Protein AF-0000000085151900 (afdb_homodimer)

pLDDT: mean 92.74, std 11.12, range [25.77, 98.88]

Secondary structure (DSSP, 8-state):
--TTS---EEEEEEEEEEEEE---S--SSEE--EEEEEEEEEEEEEEE--SS-EEEE-S-BS-HHHHHHHHHHHHHHHHT-TT-----EEEEES-B-TTSSS-HHHHHHHHHHHHHHHHTT----HHHHHHHHT--SS-SHHHHHHHT-SEEEE--EE--SPPP--GGG---SSPPPEEEEEPPP---EEEEEE-S-----HHHHHHHHHHHPSPPHHHHHHHHHIIIIIIIHHHHTT-HHHHHHHHHHHTTSHHHHHHHHHH-HHHHHHHHHHHHTT-SEEEE-TTSS-EEEE-S-HHHHHHHHHTTS-EEEE--EE-SS-SEEEE-/--TTS---EEEEEEEEEEEEE---S--SSEE--EEEEEEEEEEEEEEE--SS-EEEE-S-BS-HHHHHHHHHHHHHHHHT-TT-----EEEEES-B-TTSSS-HHHHHHHHHHHHHHHHTT----HHHHHHHHT--SS-SHHHHHHHT-SEEEE--EE--SPPP--GGG---SSPPPEEEEEPPP---EEEEEE-S-----HHHHHHHHHHH-S--HHHHHHHHHIIIIIIIHHHHTT-HHHHHHHHHHHTTSHHHHHHHHHH-HHHHHHHHHHHHTT-SEEEE-TTSS-EEEE-S-HHHHHHHHHTTS-EEEE--EE-SS-SEEEE-

Radius of gyration: 27.94 Å; Cα contacts (8 Å, |Δi|>4): 1563; chains: 2; bounding box: 66×82×68 Å

Foldseek 3Di:
DCVLQFKKKKKQFKWKFWLDWFALADDDWAGTKTKIFIKHQRKMKMWGWDQAAAEAEPDAEPCVVLVVVLSVLVVVLQVVPVLQGTRTYIYMYGHADPPAQGLRSLRVSLNVQVRSCVSSVHDDDLFRSCLSSLFQQHYQRGSCCQAFGAIWIFRGGTDPVDFDFDRVVGRHPDHTGTDDGDHFPFFAKWKKAAPDPQPQDDVNRRVLSVVCGPDDPVLSVVLVCLVVVQQVVCRVVVPPLSNQVSSQVSCVGDRNVSLQVSSHDVQVVLQVLLVVQAFSHWGAGDSHPMIMTTDPCVPSSVVSSVVVHHMDIRGMTGDRGRMDMDMD/DCVLQFKKKKKQFKWKFWLDWFALADDDWAGTKTKIFIKHQRKMKMWGWDQAAAEAEPDAEPCVVLVVVLSVLVVVLQVVPVLQGTRTYIYMYGHADPPAQGLRSLRVSLNVQVRSCVSSVHDDDLFRSCLSSLFQQHYQRGSCCQAFGAIWIFRGGTDPVDADADRVVGRHPDHTGTDDGDHFPFFAKWKKFAPDPQVQDDVNRRVLSVVCPPDDPVLSVVLVCLVVVQQVVCRVVVPPLSNQVSSQVSCVGDRNVSLQVSSHDVQVVLQVLLVVQAFSHWGAGDSHPMIMTTDPCVPSSVVSSVVVHHMDIRGMTGDRGRMDMDMD

InterPro domains:
  IPR004422 Beta-ribofuranosylphenol 5'-phosphate synthase [PIRSF004884] (8-299)
  IPR004422 Beta-ribofuranosylphenol 5'-phosphate synthase [TIGR00144] (10-307)
  IPR020568 Ribosomal protein uS5 domain 2-type superfamily [SSF54211] (10-160)

Nearest PDB structures (foldseek):
  8ap0-assembly1_AAA-2  TM=8.763E-01  e=4.084E-26  Streptomyces kaniharaensis
  8aoz-assembly1_AAA-2  TM=8.602E-01  e=1.398E-25  Streptomyces kaniharaensis
  6yqq-assembly1_A-2  TM=8.470E-01  e=2.370E-24  Streptomyces kaniharaensis
  5wat-assembly1_A-4  TM=7.108E-01  e=6.477E-13  Corynebacterium glutamicum
  5was-assembly1_A-2  TM=6.316E-01  e=1.159E-06  Corynebacterium glutamicum

Sequence (656 aa):
MQNGLNTKVKIKIPFRLHFNLIAMHECNFRKNGGVGLSVDTECQAEFIPNNELEIVIHDFCNKQGKIEKIKNKLLDFMKSTPKIKIYPTINISGNIFFNSGLGAGTSILLTCIEGILLINNIPYTETDIQSISGRGGTSGVGINSYFRGGFIFDSGTVNDNKKHKPSGDNTPKSLPLLINSNKFPSWNLGLIIPKLNHNNYGKFEENFFDVNCPIAKNDAYEACYISVFGILSSVISENYKSFCMSINNTQNTKWKKLEIEFAGEPVIKLIENLKKSGADAVGMSSLGPGVYFFSKEPELVFDKIKSLGDYLYINIHPCNSGREIYCVMQNGLNTKVKIKIPFRLHFNLIAMHECNFRKNGGVGLSVDTECQAEFIPNNELEIVIHDFCNKQGKIEKIKNKLLDFMKSTPKIKIYPTINISGNIFFNSGLGAGTSILLTCIEGILLINNIPYTETDIQSISGRGGTSGVGINSYFRGGFIFDSGTVNDNKKHKPSGDNTPKSLPLLINSNKFPSWNLGLIIPKLNHNNYGKFEENFFDVNCPIAKNDAYEACYISVFGILSSVISENYKSFCMSINNTQNTKWKKLEIEFAGEPVIKLIENLKKSGADAVGMSSLGPGVYFFSKEPELVFDKIKSLGDYLYINIHPCNSGREIYCV

Solvent-accessible surface area (backbone atoms only — not comparable to full-atom values): 33256 Å² total; per-residue (Å²): 138,77,78,78,67,73,46,34,38,35,34,40,47,28,31,26,41,30,65,43,76,22,34,53,23,85,57,87,49,27,27,38,8,19,36,25,35,9,23,34,61,75,26,33,38,36,37,38,72,35,86,52,73,41,80,46,70,76,45,55,60,78,50,66,67,60,54,51,54,47,50,52,53,48,48,53,51,46,71,72,33,81,80,55,74,57,24,33,35,34,41,32,41,39,71,44,55,61,81,32,23,29,50,42,67,61,32,51,47,48,49,51,54,51,49,50,33,54,65,46,71,48,89,79,51,72,66,53,52,38,61,74,65,41,48,28,30,21,36,23,37,63,56,43,13,32,67,50,12,9,28,33,33,23,45,6,32,72,53,78,89,64,80,76,56,50,35,94,76,22,74,44,93,56,72,19,42,77,71,45,72,40,73,54,69,93,63,49,42,38,33,38,29,64,68,66,91,72,82,63,58,74,78,46,46,48,47,49,35,60,72,55,48,61,40,59,58,65,47,23,18,46,42,39,32,41,46,46,48,18,35,49,45,16,47,78,67,66,34,64,70,52,27,25,52,27,45,41,54,48,49,68,28,57,68,45,37,52,33,48,59,68,50,28,66,70,45,52,50,50,53,55,50,42,54,74,46,64,38,64,19,52,42,51,15,57,63,20,54,19,31,36,34,32,24,99,52,46,66,63,33,48,59,54,49,56,75,74,49,72,63,45,78,44,76,42,41,77,22,54,59,23,43,44,79,44,79,82,137,78,78,78,67,76,47,34,39,34,34,40,46,27,30,27,42,31,67,44,75,22,35,52,23,87,57,86,48,27,27,37,8,19,35,24,34,10,23,34,60,74,25,33,36,35,37,39,72,35,85,52,74,41,80,44,70,75,46,54,60,78,50,65,66,59,53,52,53,48,49,51,54,48,50,53,52,46,70,72,32,82,79,54,74,58,23,34,36,34,42,31,40,41,73,44,56,60,81,33,24,29,50,42,67,62,34,52,46,48,49,51,53,51,49,50,34,54,64,46,71,48,88,80,52,73,66,54,51,39,61,74,66,41,48,29,31,20,37,23,36,63,54,44,12,32,68,49,11,9,28,32,32,25,45,6,34,72,52,77,89,64,78,76,56,51,35,95,76,24,73,45,93,57,73,20,43,76,70,46,72,41,72,55,69,92,64,50,43,39,34,37,28,64,68,67,89,70,83,62,59,74,79,48,47,48,49,49,37,59,72,56,50,61,41,59,57,68,46,24,17,46,42,39,33,42,46,47,48,17,35,50,45,16,47,78,65,65,33,63,69,53,27,25,52,26,44,40,52,47,50,68,28,58,67,44,36,51,31,49,59,68,50,29,66,67,45,52,50,48,52,54,51,42,53,73,44,63,38,65,19,52,39,53,15,57,66,19,53,18,31,36,33,30,23,98,51,47,69,61,33,48,60,53,48,57,76,72,49,72,63,44,80,44,76,43,40,77,22,52,61,21,43,44,80,43,81,84

Structure (mmCIF, N/CA/C/O backbone):
data_AF-0000000085151900-model_v1
#
loop_
_entity.id
_entity.type
_entity.pdbx_description
1 polymer "Beta-ribofuranosylaminobenzene 5'-phosphate synthase family protein"
#
loop_
_atom_site.group_PDB
_atom_site.id
_atom_site.type_symbol
_atom_site.label_atom_id
_atom_site.label_alt_id
_atom_site.label_comp_id
_atom_site.label_asym_id
_atom_site.label_entity_id
_atom_site.label_seq_id
_atom_site.pdbx_PDB_ins_code
_atom_site.Cartn_x
_atom_site.Cartn_y
_atom_site.Cartn_z
_atom_site.occupancy
_atom_site.B_iso_or_equiv
_atom_site.auth_seq_id
_atom_site.auth_comp_id
_atom_site.auth_asym_id
_atom_site.auth_atom_id
_atom_site.pdbx_PDB_model_num
ATOM 1 N N . MET A 1 1 ? -43.094 26.062 9.875 1 25.77 1 MET A N 1
ATOM 2 C CA . MET A 1 1 ? -42.25 24.891 10.141 1 25.77 1 MET A CA 1
ATOM 3 C C . MET A 1 1 ? -40.781 25.266 10.18 1 25.77 1 MET A C 1
ATOM 5 O O . MET A 1 1 ? -40.094 25.203 9.156 1 25.77 1 MET A O 1
ATOM 9 N N . GLN A 1 2 ? -40.375 26.359 10.758 1 33.03 2 GLN A N 1
ATOM 10 C CA . GLN A 1 2 ? -39.312 27.281 11.133 1 33.03 2 GLN A CA 1
ATOM 11 C C . GLN A 1 2 ? -38.188 26.562 11.836 1 33.03 2 GLN A C 1
ATOM 13 O O . GLN A 1 2 ? -37.25 27.188 12.359 1 33.03 2 GLN A O 1
ATOM 18 N N . ASN A 1 3 ? -38.344 25.297 12.172 1 39.06 3 ASN A N 1
ATOM 19 C CA . ASN A 1 3 ? -37.656 24.422 13.117 1 39.06 3 ASN A CA 1
ATOM 20 C C . ASN A 1 3 ? -36.281 24.047 12.625 1 39.06 3 ASN A C 1
ATOM 22 O O . ASN A 1 3 ? -35.594 23.203 13.234 1 39.06 3 ASN A O 1
ATOM 26 N N . GLY A 1 4 ? -35.969 24.062 11.406 1 41.66 4 GLY A N 1
ATOM 27 C CA . GLY A 1 4 ? -34.812 23.703 10.625 1 41.66 4 GLY A CA 1
ATOM 28 C C . GLY A 1 4 ? -33.625 24.625 10.852 1 41.66 4 GLY A C 1
ATOM 29 O O . GLY A 1 4 ? -32.562 24.438 10.266 1 41.66 4 GLY A O 1
ATOM 30 N N . LEU A 1 5 ? -33.812 25.922 11.195 1 48.38 5 LEU A N 1
ATOM 31 C CA . LEU A 1 5 ? -33.094 27.172 11.336 1 48.38 5 LEU A CA 1
ATOM 32 C C . LEU A 1 5 ? -32.094 27.094 12.492 1 48.38 5 LEU A C 1
ATOM 34 O O . LEU A 1 5 ? -31.172 27.906 12.57 1 48.38 5 LEU A O 1
ATOM 38 N N . ASN A 1 6 ? -32.469 26.312 13.594 1 58.59 6 ASN A N 1
ATOM 39 C CA . ASN A 1 6 ? -31.781 26.453 14.875 1 58.59 6 ASN A CA 1
ATOM 40 C C . ASN A 1 6 ? -30.75 25.359 15.086 1 58.59 6 ASN A C 1
ATOM 42 O O . ASN A 1 6 ? -30.453 24.984 16.219 1 58.59 6 ASN A O 1
ATOM 46 N N . THR A 1 7 ? -30.422 24.656 14.07 1 76.94 7 THR A N 1
ATOM 47 C CA . THR A 1 7 ? -29.547 23.516 14.328 1 76.94 7 THR A CA 1
ATOM 48 C C . THR A 1 7 ? -28.094 23.953 14.375 1 76.94 7 THR A C 1
ATOM 50 O O . THR A 1 7 ? -27.625 24.703 13.508 1 76.94 7 THR A O 1
ATOM 53 N N . LYS A 1 8 ? -27.438 23.734 15.625 1 89.44 8 LYS A N 1
ATOM 54 C CA . LYS A 1 8 ? -26.016 23.953 15.82 1 89.44 8 LYS A CA 1
ATOM 55 C C . LYS A 1 8 ? -25.203 22.734 15.359 1 89.44 8 LYS A C 1
ATOM 57 O O . LYS A 1 8 ? -25.672 21.594 15.469 1 89.44 8 LYS A O 1
ATOM 62 N N . VAL A 1 9 ? -24.141 23.094 14.672 1 96.88 9 VAL A N 1
ATOM 63 C CA . VAL A 1 9 ? -23.234 22.047 14.234 1 96.88 9 VAL A CA 1
ATOM 64 C C . VAL A 1 9 ? -21.906 22.156 14.984 1 96.88 9 VAL A C 1
ATOM 66 O O . VAL A 1 9 ? -21.406 23.266 15.195 1 96.88 9 VAL A O 1
ATOM 69 N N . LYS A 1 10 ? -21.453 21.078 15.492 1 98.12 10 LYS A N 1
ATOM 70 C CA . LYS A 1 10 ? -20.125 21.016 16.094 1 98.12 10 LYS A CA 1
ATOM 71 C C . LYS A 1 10 ? -19.25 20 15.375 1 98.12 10 LYS A C 1
ATOM 73 O O . LYS A 1 10 ? -19.703 18.906 15.016 1 98.12 10 LYS A O 1
ATOM 78 N N . ILE A 1 11 ? -18.047 20.391 15.102 1 98.69 11 ILE A N 1
ATOM 79 C CA . ILE A 1 11 ? -17.094 19.5 14.438 1 98.69 11 ILE A CA 1
ATOM 80 C C . ILE A 1 11 ? -15.805 19.422 15.25 1 98.69 11 ILE A C 1
ATOM 82 O O . ILE A 1 11 ? -15.188 20.453 15.531 1 98.69 11 ILE A O 1
ATOM 86 N N . LYS A 1 12 ? -15.43 18.219 15.711 1 98.62 12 LYS A N 1
ATOM 87 C CA . LYS A 1 12 ? -14.078 18.016 16.234 1 98.62 12 LYS A CA 1
ATOM 88 C C . LYS A 1 12 ? -13.039 18.031 15.125 1 98.62 12 LYS A C 1
ATOM 90 O O . LYS A 1 12 ? -13.172 17.312 14.141 1 98.62 12 LYS A O 1
ATOM 95 N N . ILE A 1 13 ? -12.047 18.859 15.305 1 98.56 13 ILE A N 1
ATOM 96 C CA . ILE A 1 13 ? -11.094 19.125 14.227 1 98.56 13 ILE A CA 1
ATOM 97 C C . ILE A 1 13 ? -9.852 18.266 14.406 1 98.56 13 ILE A C 1
ATOM 99 O O . ILE A 1 13 ? -9.094 18.438 15.367 1 98.56 13 ILE A O 1
ATOM 103 N N . PRO A 1 14 ? -9.586 17.312 13.484 1 98.69 14 PRO A N 1
ATOM 104 C CA . PRO A 1 14 ? -8.297 16.625 13.508 1 98.69 14 PRO A CA 1
ATOM 105 C C . PRO A 1 14 ? -7.191 17.406 12.805 1 98.69 14 PRO A C 1
ATOM 107 O O . PRO A 1 14 ? -7.477 18.266 11.953 1 98.69 14 PRO A O 1
ATOM 110 N N . PHE A 1 15 ? -6.008 17.234 13.227 1 98.56 15 PHE A N 1
ATOM 111 C CA . PHE A 1 15 ? -4.812 17.688 12.523 1 98.56 15 PHE A CA 1
ATOM 112 C C . PHE A 1 15 ? -3.998 16.516 12.016 1 98.56 15 PHE A C 1
ATOM 114 O O . PHE A 1 15 ? -4.512 15.398 11.898 1 98.56 15 PHE A O 1
ATOM 121 N N . ARG A 1 16 ? -2.773 16.812 11.555 1 98.5 16 ARG A N 1
ATOM 122 C CA . ARG A 1 16 ? -2.025 15.68 11.031 1 98.5 16 ARG A CA 1
ATOM 123 C C . ARG A 1 16 ? -0.527 15.859 11.25 1 98.5 16 ARG A C 1
ATOM 125 O O . ARG A 1 16 ? -0.044 16.984 11.375 1 98.5 16 ARG A O 1
ATOM 132 N N . LEU A 1 17 ? 0.176 14.758 11.398 1 98.75 17 LEU A N 1
ATOM 133 C CA . LEU A 1 17 ? 1.612 14.672 11.156 1 98.75 17 LEU A CA 1
ATOM 134 C C . LEU A 1 17 ? 1.896 14.211 9.734 1 98.75 17 LEU A C 1
ATOM 136 O O . LEU A 1 17 ? 1.219 13.312 9.227 1 98.75 17 LEU A O 1
ATOM 140 N N . HIS A 1 18 ? 2.717 14.867 9.094 1 98.25 18 HIS A N 1
ATOM 141 C CA . HIS A 1 18 ? 3.213 14.469 7.781 1 98.25 18 HIS A CA 1
ATOM 142 C C . HIS A 1 18 ? 4.641 13.945 7.871 1 98.25 18 HIS A C 1
ATOM 144 O O . HIS A 1 18 ? 5.582 14.719 8.047 1 98.25 18 HIS A O 1
ATOM 150 N N . PHE A 1 19 ? 4.84 12.664 7.695 1 98.75 19 PHE A N 1
ATOM 151 C CA . PHE A 1 19 ? 6.121 12.016 7.957 1 98.75 19 PHE A CA 1
ATOM 152 C C . PHE A 1 19 ? 7.105 12.289 6.828 1 98.75 19 PHE A C 1
ATOM 154 O O . PHE A 1 19 ? 8.297 12.492 7.07 1 98.75 19 PHE A O 1
ATOM 161 N N . ASN A 1 20 ? 6.625 12.195 5.605 1 98.06 20 ASN A N 1
ATOM 162 C CA . ASN A 1 20 ? 7.543 12.344 4.484 1 98.06 20 ASN A CA 1
ATOM 163 C C . ASN A 1 20 ? 6.797 12.555 3.17 1 98.06 20 ASN A C 1
ATOM 165 O O . ASN A 1 20 ? 5.656 12.109 3.021 1 98.06 20 ASN A O 1
ATOM 169 N N . LEU A 1 21 ? 7.363 13.328 2.26 1 97.31 21 LEU A N 1
ATOM 170 C CA . LEU A 1 21 ? 6.977 13.328 0.853 1 97.31 21 LEU A CA 1
ATOM 171 C C . LEU A 1 21 ? 7.785 12.305 0.065 1 97.31 21 LEU A C 1
ATOM 173 O O . LEU A 1 21 ? 8.977 12.109 0.331 1 97.31 21 LEU A O 1
ATOM 177 N N . ILE A 1 22 ? 7.059 11.719 -0.834 1 97.06 22 ILE A N 1
ATOM 178 C CA . ILE A 1 22 ? 7.656 10.656 -1.638 1 97.06 22 ILE A CA 1
ATOM 179 C C . ILE A 1 22 ? 7.633 11.055 -3.113 1 97.06 22 ILE A C 1
ATOM 181 O O . ILE A 1 22 ? 6.836 11.898 -3.523 1 97.06 22 ILE A O 1
ATOM 185 N N . ALA A 1 23 ? 8.516 10.547 -3.963 1 96.81 23 ALA A N 1
ATOM 186 C CA . ALA A 1 23 ? 8.57 10.742 -5.41 1 96.81 23 ALA A CA 1
ATOM 187 C C . ALA A 1 23 ? 8.82 12.203 -5.758 1 96.81 23 ALA A C 1
ATOM 189 O O . ALA A 1 23 ? 8.07 12.805 -6.535 1 96.81 23 ALA A O 1
ATOM 190 N N . MET A 1 24 ? 9.812 12.75 -5.125 1 97 24 MET A N 1
ATOM 191 C CA . MET A 1 24 ? 10.203 14.141 -5.363 1 97 24 MET A CA 1
ATOM 192 C C . MET A 1 24 ? 11.234 14.227 -6.488 1 97 24 MET A C 1
ATOM 194 O O . MET A 1 24 ? 11.891 15.258 -6.648 1 97 24 MET A O 1
ATOM 198 N N . HIS A 1 25 ? 11.438 13.117 -7.195 1 97.06 25 HIS A N 1
ATOM 199 C CA . HIS A 1 25 ? 12.305 13.062 -8.367 1 97.06 25 HIS A CA 1
ATOM 200 C C . HIS A 1 25 ? 11.523 13.359 -9.641 1 97.06 25 HIS A C 1
ATOM 202 O O . HIS A 1 25 ? 10.367 13.766 -9.586 1 97.06 25 HIS A O 1
ATOM 208 N N . GLU A 1 26 ? 12.242 13.344 -10.797 1 95.12 26 GLU A N 1
ATOM 209 C CA . GLU A 1 26 ? 11.562 13.406 -12.086 1 95.12 26 GLU A CA 1
ATOM 210 C C . GLU A 1 26 ? 10.789 12.117 -12.359 1 95.12 26 GLU A C 1
ATOM 212 O O . GLU A 1 26 ? 11.383 11.086 -12.672 1 95.12 26 GLU A O 1
ATOM 217 N N . CYS A 1 27 ? 9.492 12.227 -12.25 1 92.25 27 CYS A N 1
ATOM 218 C CA . CYS A 1 27 ? 8.68 11.023 -12.195 1 92.25 27 CYS A CA 1
ATOM 219 C C . CYS A 1 27 ? 8.07 10.711 -13.555 1 92.25 27 CYS A C 1
ATOM 221 O O . CYS A 1 27 ? 7.758 11.625 -14.328 1 92.25 27 CYS A O 1
ATOM 223 N N . ASN A 1 28 ? 7.816 9.406 -13.758 1 87.38 28 ASN A N 1
ATOM 224 C CA . ASN A 1 28 ? 7.121 8.969 -14.969 1 87.38 28 ASN A CA 1
ATOM 225 C C . ASN A 1 28 ? 5.66 8.633 -14.688 1 87.38 28 ASN A C 1
ATOM 227 O O . ASN A 1 28 ? 4.828 8.648 -15.594 1 87.38 28 ASN A O 1
ATOM 231 N N . PHE A 1 29 ? 5.348 8.281 -13.5 1 92.94 29 PHE A N 1
ATOM 232 C CA . PHE A 1 29 ? 4.008 7.805 -13.18 1 92.94 29 PHE A CA 1
ATOM 233 C C . PHE A 1 29 ? 3.24 8.836 -12.367 1 92.94 29 PHE A C 1
ATOM 235 O O . PHE A 1 29 ? 2.451 9.609 -12.922 1 92.94 29 PHE A O 1
ATOM 242 N N . ARG A 1 30 ? 3.609 8.953 -11.133 1 94.88 30 ARG A N 1
ATOM 243 C CA . ARG A 1 30 ? 3.002 9.898 -10.203 1 94.88 30 ARG A CA 1
ATOM 244 C C . ARG A 1 30 ? 4.07 10.68 -9.438 1 94.88 30 ARG A C 1
ATOM 246 O O . ARG A 1 30 ? 5.219 10.242 -9.352 1 94.88 30 ARG A O 1
ATOM 253 N N . LYS A 1 31 ? 3.686 11.781 -9.023 1 92.75 31 LYS A N 1
ATOM 254 C CA . LYS A 1 31 ? 4.609 12.594 -8.234 1 92.75 31 LYS A CA 1
ATOM 255 C C . LYS A 1 31 ? 4.008 12.953 -6.879 1 92.75 31 LYS A C 1
ATOM 257 O O . LYS A 1 31 ? 2.785 12.938 -6.711 1 92.75 31 LYS A O 1
ATOM 262 N N . ASN A 1 32 ? 4.961 13.312 -6.078 1 93.31 32 ASN A N 1
ATOM 263 C CA . ASN A 1 32 ? 4.594 13.625 -4.703 1 93.31 32 ASN A CA 1
ATOM 264 C C . ASN A 1 32 ? 4.02 12.406 -3.984 1 93.31 32 ASN A C 1
ATOM 266 O O . ASN A 1 32 ? 4.41 11.273 -4.262 1 93.31 32 ASN A O 1
ATOM 270 N N . GLY A 1 33 ? 3.344 12.227 -3.137 1 95.12 33 GLY A N 1
ATOM 271 C CA . GLY A 1 33 ? 2.785 11.273 -2.193 1 95.12 33 GLY A CA 1
ATOM 272 C C . GLY A 1 33 ? 3.197 11.539 -0.759 1 95.12 33 GLY A C 1
ATOM 273 O O . GLY A 1 33 ? 4.043 12.398 -0.499 1 95.12 33 GLY A O 1
ATOM 274 N N . GLY A 1 34 ? 2.578 10.883 0.009 1 97.25 34 GLY A N 1
ATOM 275 C CA . GLY A 1 34 ? 2.912 11.156 1.396 1 97.25 34 GLY A CA 1
ATOM 276 C C . GLY A 1 34 ? 2.451 10.07 2.352 1 97.25 34 GLY A C 1
ATOM 277 O O . GLY A 1 34 ? 1.573 9.273 2.016 1 97.25 34 GLY A O 1
ATOM 278 N N . VAL A 1 35 ? 3.125 10 3.451 1 98.44 35 VAL A N 1
ATOM 279 C CA . VAL A 1 35 ? 2.742 9.18 4.594 1 98.44 35 VAL A CA 1
ATOM 280 C C . VAL A 1 35 ? 2.582 10.062 5.832 1 98.44 35 VAL A C 1
ATOM 282 O O . VAL A 1 35 ? 3.357 11 6.043 1 98.44 35 VAL A O 1
ATOM 285 N N . GLY A 1 36 ? 1.519 9.805 6.516 1 98.69 36 GLY A N 1
ATOM 286 C CA . GLY A 1 36 ? 1.267 10.625 7.691 1 98.69 36 GLY A CA 1
ATOM 287 C C . GLY A 1 36 ? 0.233 10.031 8.625 1 98.69 36 GLY A C 1
ATOM 288 O O . GLY A 1 36 ? -0.153 8.867 8.469 1 98.69 36 GLY A O 1
ATOM 289 N N . LEU A 1 37 ? -0.143 10.781 9.617 1 98.88 37 LEU A N 1
ATOM 290 C CA . LEU A 1 37 ? -0.988 10.32 10.711 1 98.88 37 LEU A CA 1
ATOM 291 C C . LEU A 1 37 ? -1.933 11.43 11.164 1 98.88 37 LEU A C 1
ATOM 293 O O . LEU A 1 37 ? -1.5 12.562 11.414 1 98.88 37 LEU A O 1
ATOM 297 N N . SER A 1 38 ? -3.193 11.117 11.227 1 98.81 38 SER A N 1
ATOM 298 C CA . SER A 1 38 ? -4.156 12.023 11.844 1 98.81 38 SER A CA 1
ATOM 299 C C . SER A 1 38 ? -3.965 12.094 13.352 1 98.81 38 SER A C 1
ATOM 301 O O . SER A 1 38 ? -3.777 11.062 14.008 1 98.81 38 SER A O 1
ATOM 303 N N . VAL A 1 39 ? -3.994 13.305 13.898 1 98.75 39 VAL A N 1
ATOM 304 C CA . VAL A 1 39 ? -3.814 13.461 15.336 1 98.75 39 VAL A CA 1
ATOM 305 C C . VAL A 1 39 ? -4.875 14.406 15.891 1 98.75 39 VAL A C 1
ATOM 307 O O . VAL A 1 39 ? -5.414 15.242 15.156 1 98.75 39 VAL A O 1
ATOM 310 N N . ASP A 1 40 ? -5.105 14.211 17.141 1 97.38 40 ASP A N 1
ATOM 311 C CA . ASP A 1 40 ? -6.078 15.016 17.875 1 97.38 40 ASP A CA 1
ATOM 312 C C . ASP A 1 40 ? -5.383 15.961 18.859 1 97.38 40 ASP A C 1
ATOM 314 O O . ASP A 1 40 ? -4.469 15.555 19.578 1 97.38 40 ASP A O 1
ATOM 318 N N . THR A 1 41 ? -5.801 17.219 18.812 1 95.62 41 THR A N 1
ATOM 319 C CA . THR A 1 41 ? -5.316 18.203 19.766 1 95.62 41 THR A CA 1
ATOM 320 C C . THR A 1 41 ? -6.473 18.766 20.594 1 95.62 41 THR A C 1
ATOM 322 O O . THR A 1 41 ? -6.328 19.812 21.25 1 95.62 41 THR A O 1
ATOM 325 N N . GLU A 1 42 ? -7.688 18.219 20.484 1 95.25 42 GLU A N 1
ATOM 326 C CA . GLU A 1 42 ? -8.906 18.594 21.203 1 95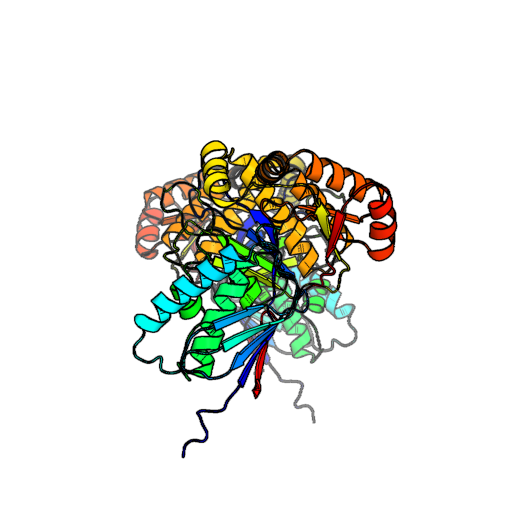.25 42 GLU A CA 1
ATOM 327 C C . GLU A 1 42 ? -9.484 19.891 20.672 1 95.25 42 GLU A C 1
ATOM 329 O O . GLU A 1 42 ? -10.141 20.641 21.391 1 95.25 42 GLU A O 1
ATOM 334 N N . CYS A 1 43 ? -9.203 20.172 19.484 1 97.62 43 CYS A N 1
ATOM 335 C CA . CYS A 1 43 ? -9.766 21.344 18.828 1 97.62 43 CYS A CA 1
ATOM 336 C C . CYS A 1 43 ? -11.164 21.047 18.297 1 97.62 43 CYS A C 1
ATOM 338 O O . CYS A 1 43 ? -11.422 19.953 17.797 1 97.62 43 CYS A O 1
ATOM 340 N N . GLN A 1 44 ? -12.07 22.031 18.375 1 98.25 44 GLN A N 1
ATOM 341 C CA . GLN A 1 44 ? -13.438 21.859 17.891 1 98.25 44 GLN A CA 1
ATOM 342 C C . GLN A 1 44 ? -14.008 23.172 17.375 1 98.25 44 GLN A C 1
ATOM 344 O O . GLN A 1 44 ? -13.609 24.25 17.828 1 98.25 44 GLN A O 1
ATOM 349 N N . ALA A 1 45 ? -14.922 23.062 16.469 1 98.62 45 ALA A N 1
ATOM 350 C CA . ALA A 1 45 ? -15.633 24.203 15.914 1 98.62 45 ALA A CA 1
ATOM 351 C C . ALA A 1 45 ? -17.141 24.078 16.109 1 98.62 45 ALA A C 1
ATOM 353 O O . ALA A 1 45 ? -17.703 22.984 15.93 1 98.62 45 ALA A O 1
ATOM 354 N N . GLU A 1 46 ? -17.703 25.125 16.562 1 98.44 46 GLU A N 1
ATOM 355 C CA . GLU A 1 46 ? -19.156 25.234 16.688 1 98.44 46 GLU A CA 1
ATOM 356 C C . GLU A 1 46 ? -19.719 26.266 15.711 1 98.44 46 GLU A C 1
ATOM 358 O O . GLU A 1 46 ? -19.25 27.406 15.656 1 98.44 46 GLU A O 1
ATOM 363 N N . PHE A 1 47 ? -20.656 25.844 15.008 1 98.31 47 PHE A N 1
ATOM 364 C CA . PHE A 1 47 ? -21.312 26.703 14.031 1 98.31 47 PHE A CA 1
ATOM 365 C C . PHE A 1 47 ? -22.672 27.156 14.523 1 98.31 47 PHE A C 1
ATOM 367 O O . PHE A 1 47 ? -23.578 26.328 14.711 1 98.31 47 PHE A O 1
ATOM 374 N N . ILE A 1 48 ? -22.844 28.469 14.688 1 96.88 48 ILE A N 1
ATOM 375 C CA . ILE 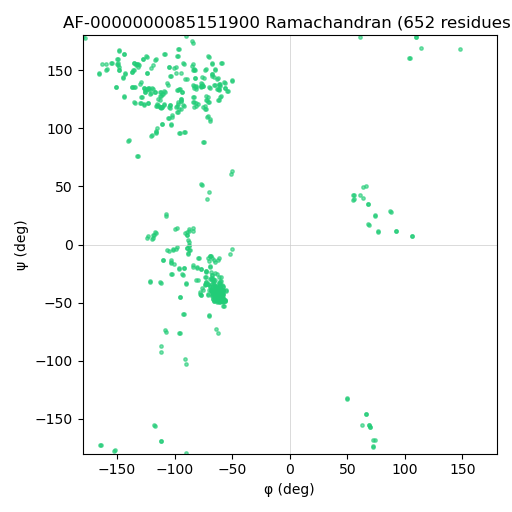A 1 48 ? -24.094 29.062 15.156 1 96.88 48 ILE A CA 1
ATOM 376 C C . ILE A 1 48 ? -24.703 29.906 14.047 1 96.88 48 ILE A C 1
ATOM 378 O O . ILE A 1 48 ? -24.062 30.812 13.516 1 96.88 48 ILE A O 1
ATOM 382 N N . PRO A 1 49 ? -26 29.547 13.75 1 96.56 49 PRO A N 1
ATOM 383 C CA . PRO A 1 49 ? -26.641 30.328 12.695 1 96.56 49 PRO A CA 1
ATOM 384 C C . PRO A 1 49 ? -26.594 31.828 12.961 1 96.56 49 PRO A C 1
ATOM 386 O O . PRO A 1 49 ? -26.828 32.25 14.094 1 96.56 49 PRO A O 1
ATOM 389 N N . ASN A 1 50 ? -26.203 32.5 11.93 1 95.81 50 ASN A N 1
ATOM 390 C CA . ASN A 1 50 ? -26.156 33.938 11.969 1 95.81 50 ASN A CA 1
ATOM 391 C C . ASN A 1 50 ? -26.344 34.562 10.586 1 95.81 50 ASN A C 1
ATOM 393 O O . ASN A 1 50 ? -26.641 33.844 9.625 1 95.81 50 ASN A O 1
ATOM 397 N N . ASN A 1 51 ? -26.25 35.938 10.477 1 95.44 51 ASN A N 1
ATOM 398 C CA . ASN A 1 51 ? -26.422 36.625 9.203 1 95.44 51 ASN A CA 1
ATOM 399 C C . ASN A 1 51 ? -25.078 37.062 8.625 1 95.44 51 ASN A C 1
ATOM 401 O O . ASN A 1 51 ? -25 37.406 7.445 1 95.44 51 ASN A O 1
ATOM 405 N N . GLU A 1 52 ? -24.078 37.031 9.508 1 96.62 52 GLU A N 1
ATOM 406 C CA . GLU A 1 52 ? -22.734 37.406 9.094 1 96.62 52 GLU A CA 1
ATOM 407 C C . GLU A 1 52 ? -21.703 36.375 9.508 1 96.62 52 GLU A C 1
ATOM 409 O O . GLU A 1 52 ? -21.766 35.844 10.617 1 96.62 52 GLU A O 1
ATOM 414 N N . LEU A 1 53 ? -20.797 36.125 8.562 1 98.12 53 LEU A N 1
ATOM 415 C CA . LEU A 1 53 ? -19.75 35.156 8.875 1 98.12 53 LEU A CA 1
ATOM 416 C C . LEU A 1 53 ? -18.75 35.75 9.875 1 98.12 53 LEU A C 1
ATOM 418 O O . LEU A 1 53 ? -18.203 36.812 9.656 1 98.12 53 LEU A O 1
ATOM 422 N N . GLU A 1 54 ? -18.562 35.094 10.93 1 98.06 54 GLU A N 1
ATOM 423 C CA . GLU A 1 54 ? -17.547 35.438 11.914 1 98.06 54 GLU A CA 1
ATOM 424 C C . GLU A 1 54 ? -16.812 34.188 12.406 1 98.06 54 GLU A C 1
ATOM 426 O O . GLU A 1 54 ? -17.453 33.125 12.625 1 98.06 54 GLU A O 1
ATOM 431 N N . ILE A 1 55 ? -15.492 34.25 12.5 1 98.44 55 ILE A N 1
ATOM 432 C CA . ILE A 1 55 ? -14.695 33.188 13.109 1 98.44 55 ILE A CA 1
ATOM 433 C C . ILE A 1 55 ? -14.07 33.719 14.406 1 98.44 55 ILE A C 1
ATOM 435 O O . ILE A 1 55 ? -13.312 34.688 14.398 1 98.44 55 ILE A O 1
ATOM 439 N N . VAL A 1 56 ? -14.438 33.094 15.492 1 98.19 56 VAL A N 1
ATOM 440 C CA . VAL A 1 56 ? -13.945 33.5 16.812 1 98.19 56 VAL A CA 1
ATOM 441 C C . VAL A 1 56 ? -13.094 32.375 17.406 1 98.19 56 VAL A C 1
ATOM 443 O O . VAL A 1 56 ? -13.578 31.25 17.578 1 98.19 56 VAL A O 1
ATOM 446 N N . ILE A 1 57 ? -11.859 32.625 17.672 1 97.88 57 ILE A N 1
ATOM 447 C CA . ILE A 1 57 ? -10.969 31.688 18.328 1 97.88 57 ILE A CA 1
ATOM 448 C C . ILE A 1 57 ? -10.953 31.953 19.828 1 97.88 57 ILE A C 1
ATOM 450 O O . ILE A 1 57 ? -10.586 33.031 20.266 1 97.88 57 ILE A O 1
ATOM 454 N N . HIS A 1 58 ? -11.266 30.969 20.594 1 97.62 58 HIS A N 1
ATOM 455 C CA . HIS A 1 58 ? -11.453 31.172 22.016 1 97.62 58 HIS A CA 1
ATOM 456 C C . HIS A 1 58 ? -10.156 30.938 22.781 1 97.62 58 HIS A C 1
ATOM 458 O O . HIS A 1 58 ? -10 31.391 23.922 1 97.62 58 HIS A O 1
ATOM 464 N N . ASP A 1 59 ? -9.211 30.219 22.172 1 96.69 59 ASP A N 1
ATOM 465 C CA . ASP A 1 59 ? -7.934 29.891 22.797 1 96.69 59 ASP A CA 1
ATOM 466 C C . ASP A 1 59 ? -6.766 30.516 22.031 1 96.69 59 ASP A C 1
ATOM 468 O O . ASP A 1 59 ? -6.898 31.594 21.453 1 96.69 59 ASP A O 1
ATOM 472 N N . PHE A 1 60 ? -5.672 29.938 22.188 1 94.69 60 PHE A N 1
ATOM 473 C CA . PHE A 1 60 ? -4.465 30.516 21.609 1 94.69 60 PHE A CA 1
ATOM 474 C C . PHE A 1 60 ? -4.414 30.281 20.109 1 94.69 60 PHE A C 1
ATOM 476 O O . PHE A 1 60 ? -4.77 29.203 19.625 1 94.69 60 PHE A O 1
ATOM 483 N N . CYS A 1 61 ? -4.059 31.281 19.375 1 95.25 61 CYS A N 1
ATOM 484 C CA . CYS A 1 61 ? -3.762 31.203 17.938 1 95.25 61 CYS A CA 1
ATOM 485 C C . CYS A 1 61 ? -2.492 31.984 17.609 1 95.25 61 CYS A C 1
ATOM 487 O O . CYS A 1 61 ? -2.432 33.188 17.828 1 95.25 61 CYS A O 1
ATOM 489 N N . ASN A 1 62 ? -1.546 31.312 17.031 1 91.12 62 ASN A N 1
ATOM 490 C CA . ASN A 1 62 ? -0.242 31.953 16.875 1 91.12 62 ASN A CA 1
ATOM 491 C C . ASN A 1 62 ? -0.216 32.906 15.68 1 91.12 62 ASN A C 1
ATOM 493 O O . ASN A 1 62 ? 0.667 33.75 15.578 1 91.12 62 ASN A O 1
ATOM 497 N N . LYS A 1 63 ? -1.142 32.75 14.727 1 93.62 63 LYS A N 1
ATOM 498 C CA . LYS A 1 63 ? -1.174 33.594 13.531 1 93.62 63 LYS A CA 1
ATOM 499 C C . LYS A 1 63 ? -2.605 33.969 13.164 1 93.62 63 LYS A C 1
ATOM 501 O O . LYS A 1 63 ? -3.186 33.375 12.242 1 93.62 63 LYS A O 1
ATOM 506 N N . GLN A 1 64 ? -3.109 35.031 13.648 1 93.75 64 GLN A N 1
ATOM 507 C CA . GLN A 1 64 ? -4.48 35.469 13.438 1 93.75 64 GLN A CA 1
ATOM 508 C C . GLN A 1 64 ? -4.723 35.844 11.977 1 93.75 64 GLN A C 1
ATOM 510 O O . GLN A 1 64 ? -5.832 35.688 11.469 1 93.75 64 GLN A O 1
ATOM 515 N N . GLY A 1 65 ? -3.695 36.281 11.367 1 94.94 65 GLY A N 1
ATOM 516 C CA . GLY A 1 65 ? -3.795 36.625 9.961 1 94.94 65 GLY A CA 1
ATOM 517 C C . GLY A 1 65 ? -4.223 35.5 9.078 1 94.94 65 GLY A C 1
ATOM 518 O O . GLY A 1 65 ? -4.898 35.688 8.062 1 94.94 65 GLY A O 1
ATOM 519 N N . LYS A 1 66 ? -3.803 34.312 9.422 1 95.31 66 LYS A N 1
ATOM 520 C CA . LYS A 1 66 ? -4.191 33.125 8.656 1 95.31 66 LYS A CA 1
ATOM 521 C C . LYS A 1 66 ? -5.691 32.875 8.773 1 95.31 66 LYS A C 1
ATOM 523 O O . LYS A 1 66 ? -6.32 32.375 7.836 1 95.31 66 LYS A O 1
ATOM 528 N N . ILE A 1 67 ? -6.266 33.219 9.875 1 96.94 67 ILE A N 1
ATOM 529 C CA . ILE A 1 67 ? -7.703 33.062 10.078 1 96.94 67 ILE A CA 1
ATOM 530 C C . ILE A 1 67 ? -8.461 34.031 9.172 1 96.94 67 ILE A C 1
ATOM 532 O O . ILE A 1 67 ? -9.5 33.688 8.609 1 96.94 67 ILE A O 1
ATOM 536 N N . GLU A 1 68 ? -7.922 35.156 9.086 1 97.12 68 GLU A N 1
ATOM 537 C CA . GLU A 1 68 ? -8.531 36.156 8.203 1 97.12 68 GLU A CA 1
ATOM 538 C C . GLU A 1 68 ? -8.516 35.688 6.75 1 97.12 68 GLU A C 1
ATOM 540 O O . GLU A 1 68 ? -9.477 35.906 6.012 1 97.12 68 GLU A O 1
ATOM 545 N N . LYS A 1 69 ? -7.391 35.156 6.391 1 96.19 69 LYS A N 1
ATOM 546 C CA . LYS A 1 69 ? -7.293 34.594 5.035 1 96.19 69 LYS A CA 1
ATOM 547 C C . LYS A 1 69 ? -8.328 33.5 4.805 1 96.19 69 LYS A C 1
ATOM 549 O O . LYS A 1 69 ? -8.953 33.438 3.744 1 96.19 69 LYS A O 1
ATOM 554 N N . ILE A 1 70 ? -8.508 32.625 5.727 1 97.69 70 ILE A N 1
ATOM 555 C CA . ILE A 1 70 ? -9.5 31.578 5.648 1 97.69 70 ILE A CA 1
ATOM 556 C C . ILE A 1 70 ? -10.898 32.188 5.562 1 97.69 70 ILE A C 1
ATOM 558 O O . ILE A 1 70 ? -11.711 31.766 4.73 1 97.69 70 ILE A O 1
ATOM 562 N N . LYS A 1 71 ? -11.148 33.156 6.355 1 98.31 71 LYS A N 1
ATOM 563 C CA . LYS A 1 71 ? -12.445 33.844 6.352 1 98.31 71 LYS A CA 1
ATOM 564 C C . LYS A 1 71 ? -12.758 34.406 4.977 1 98.31 71 LYS A C 1
ATOM 566 O O . LYS A 1 71 ? -13.883 34.281 4.484 1 98.31 71 LYS A O 1
ATOM 571 N N . ASN A 1 72 ? -11.797 35.062 4.43 1 98 72 ASN A N 1
ATOM 572 C CA . ASN A 1 72 ? -11.992 35.656 3.109 1 98 72 ASN A CA 1
ATOM 573 C C . ASN A 1 72 ? -12.312 34.594 2.061 1 98 72 ASN A C 1
ATOM 575 O O . ASN A 1 72 ? -13.188 34.781 1.218 1 98 72 ASN A O 1
ATOM 579 N N . LYS A 1 73 ? -11.57 33.5 2.1 1 97 73 LYS A N 1
ATOM 580 C CA . LYS A 1 73 ? -11.852 32.406 1.185 1 97 73 LYS A CA 1
ATOM 581 C C . LYS A 1 73 ? -13.266 31.875 1.383 1 97 73 LYS A C 1
ATOM 583 O O . LYS A 1 73 ? -13.953 31.531 0.414 1 97 73 LYS A O 1
ATOM 588 N N . LEU A 1 74 ? -13.703 31.781 2.576 1 98.56 74 LEU A N 1
ATOM 589 C CA . LEU A 1 74 ? -15.039 31.297 2.891 1 98.56 74 LEU A CA 1
ATOM 590 C C . LEU A 1 74 ? -16.109 32.281 2.383 1 98.56 74 LEU A C 1
ATOM 592 O O . LEU A 1 74 ? -17.141 31.844 1.88 1 98.56 74 LEU A O 1
ATOM 596 N N . LEU A 1 75 ? -15.828 33.5 2.545 1 98.06 75 LEU A N 1
ATOM 597 C CA . LEU A 1 75 ? -16.766 34.5 2.061 1 98.06 75 LEU A CA 1
ATOM 598 C C . LEU A 1 75 ? -16.938 34.406 0.546 1 98.06 75 LEU A C 1
ATOM 600 O O . LEU A 1 75 ? -18.062 34.5 0.033 1 98.06 75 LEU A O 1
ATOM 604 N N . ASP A 1 76 ? -15.812 34.25 -0.1 1 97.62 76 ASP A N 1
ATOM 605 C CA . ASP A 1 76 ? -15.859 34.094 -1.549 1 97.62 76 ASP A CA 1
ATOM 606 C C . ASP A 1 76 ? -16.688 32.844 -1.93 1 97.62 76 ASP A C 1
ATOM 608 O O . ASP A 1 76 ? -17.516 32.906 -2.838 1 97.62 76 ASP A O 1
ATOM 612 N N . PHE A 1 77 ? -16.438 31.812 -1.264 1 97.69 77 PHE A N 1
ATOM 613 C CA . PHE A 1 77 ? -17.156 30.562 -1.479 1 97.69 77 PHE A CA 1
ATOM 614 C C . PHE A 1 77 ? -18.656 30.766 -1.234 1 97.69 77 PHE A C 1
ATOM 616 O O . PHE A 1 77 ? -19.469 30.391 -2.07 1 97.69 77 PHE A O 1
ATOM 623 N N . MET A 1 78 ? -19.047 31.406 -0.186 1 97.62 78 MET A N 1
ATOM 624 C CA . MET A 1 78 ? -20.438 31.578 0.188 1 97.62 78 MET A CA 1
ATOM 625 C C . MET A 1 78 ? -21.156 32.5 -0.803 1 97.62 78 MET A C 1
ATOM 627 O O . MET A 1 78 ? -22.297 32.219 -1.193 1 97.62 78 MET A O 1
ATOM 631 N N . LYS A 1 79 ? -20.484 33.469 -1.206 1 96.75 79 LYS A N 1
ATOM 632 C CA . LYS A 1 79 ? -21.062 34.406 -2.162 1 96.75 79 LYS A CA 1
ATOM 633 C C . LYS A 1 79 ? -21.297 33.75 -3.516 1 96.75 79 LYS A C 1
ATOM 635 O O . LYS A 1 79 ? -22.234 34.062 -4.227 1 96.75 79 LYS A O 1
ATOM 640 N N . SER A 1 80 ? -20.453 32.812 -3.793 1 96.44 80 SER A N 1
ATOM 641 C CA . SER A 1 80 ? -20.531 32.156 -5.09 1 96.44 80 SER A CA 1
ATOM 642 C C . SER A 1 80 ? -21.5 30.984 -5.059 1 96.44 80 SER A C 1
ATOM 644 O O . SER A 1 80 ? -21.734 30.328 -6.078 1 96.44 80 SER A O 1
ATOM 646 N N . THR A 1 81 ? -21.984 30.734 -3.918 1 96.81 81 THR A N 1
ATOM 647 C CA . THR A 1 81 ? -22.922 29.625 -3.76 1 96.81 81 THR A CA 1
ATOM 648 C C . THR A 1 81 ? -24.297 30.141 -3.344 1 96.81 81 THR A C 1
ATOM 650 O O . THR A 1 81 ? -24.594 30.234 -2.152 1 96.81 81 THR A O 1
ATOM 653 N N . PRO A 1 82 ? -25.297 30.297 -4.195 1 94.56 82 PRO A N 1
ATOM 654 C CA . PRO A 1 82 ? -26.578 30.953 -3.92 1 94.56 82 PRO A CA 1
ATOM 655 C C . PRO A 1 82 ? -27.406 30.203 -2.885 1 94.56 82 PRO A C 1
ATOM 657 O O . PRO A 1 82 ? -28.234 30.812 -2.193 1 94.56 82 PRO A O 1
ATOM 660 N N . LYS A 1 83 ? -27.156 28.953 -2.783 1 94.75 83 LYS A N 1
ATOM 661 C CA . LYS A 1 83 ? -27.938 28.156 -1.859 1 94.75 83 LYS A CA 1
ATOM 662 C C . LYS A 1 83 ? -27.594 28.469 -0.409 1 94.75 83 LYS A C 1
ATOM 664 O O . LYS A 1 83 ? -28.344 28.125 0.507 1 94.75 83 LYS A O 1
ATOM 669 N N . ILE A 1 84 ? -26.547 29.172 -0.229 1 97.12 84 ILE A N 1
ATOM 670 C CA . ILE A 1 84 ? -26.125 29.516 1.125 1 97.12 84 ILE A CA 1
ATOM 671 C C . ILE A 1 84 ? -26.875 30.75 1.608 1 97.12 84 ILE A C 1
ATOM 673 O O . ILE A 1 84 ? -26.797 31.812 0.997 1 97.12 84 ILE A O 1
ATOM 677 N N . LYS A 1 85 ? -27.578 30.578 2.744 1 96.38 85 LYS A N 1
ATOM 678 C CA . LYS A 1 85 ? -28.359 31.672 3.318 1 96.38 85 LYS A CA 1
ATOM 679 C C . LYS A 1 85 ? -27.891 31.984 4.734 1 96.38 85 LYS A C 1
ATOM 681 O O . LYS A 1 85 ? -28.047 33.125 5.199 1 96.38 85 LYS A O 1
ATOM 686 N N . ILE A 1 86 ? -27.453 30.984 5.348 1 96.44 86 ILE A N 1
ATOM 687 C CA . ILE A 1 86 ? -26.984 31.141 6.719 1 96.44 86 ILE A CA 1
ATOM 688 C C . ILE A 1 86 ? -25.484 31.422 6.727 1 96.44 86 ILE A C 1
ATOM 690 O O . ILE A 1 86 ? -24.688 30.625 6.203 1 96.44 86 ILE A O 1
ATOM 694 N N . TYR A 1 87 ? -25.078 32.531 7.246 1 97.25 87 TYR A N 1
ATOM 695 C CA . TYR A 1 87 ? -23.703 32.906 7.5 1 97.25 87 TYR A CA 1
ATOM 696 C C . TYR A 1 87 ? -23.359 32.781 8.977 1 97.25 87 TYR A C 1
ATOM 698 O O . TYR A 1 87 ? -23.578 33.688 9.773 1 97.25 87 TYR A O 1
ATOM 706 N N . PRO A 1 88 ? -22.672 31.75 9.328 1 97.56 88 PRO A N 1
ATOM 707 C CA . PRO A 1 88 ? -22.578 31.406 10.75 1 97.56 88 PRO A CA 1
ATOM 708 C C . PRO A 1 88 ? -21.484 32.188 11.477 1 97.56 88 PRO A C 1
ATOM 710 O O . PRO A 1 88 ? -20.547 32.688 10.844 1 97.56 88 PRO A O 1
ATOM 713 N N . THR A 1 89 ? -21.688 32.312 12.773 1 98 89 THR A N 1
ATOM 714 C CA . THR A 1 89 ? -20.547 32.5 13.664 1 98 89 THR A CA 1
ATOM 715 C C . THR A 1 89 ? -19.875 31.156 13.984 1 98 89 THR A C 1
ATOM 717 O O . THR A 1 89 ? -20.531 30.219 14.453 1 98 89 THR A O 1
ATOM 720 N N . ILE A 1 90 ? -18.625 31.078 13.656 1 98.56 90 ILE A N 1
ATOM 721 C CA . ILE A 1 90 ? -17.844 29.875 13.906 1 98.56 90 ILE A CA 1
ATOM 722 C C . ILE A 1 90 ? -16.953 30.078 15.133 1 98.56 90 ILE A C 1
ATOM 724 O O . ILE A 1 90 ? -15.992 30.844 15.086 1 98.56 90 ILE A O 1
ATOM 728 N N . ASN A 1 91 ? -17.312 29.375 16.219 1 98.56 91 ASN A N 1
ATOM 729 C CA . ASN A 1 91 ? -16.5 29.406 17.438 1 98.56 91 ASN A CA 1
ATOM 730 C C . ASN A 1 91 ? -15.516 28.25 17.484 1 98.56 91 ASN A C 1
ATOM 732 O O . ASN A 1 91 ? -15.922 27.078 17.531 1 98.56 91 ASN A O 1
ATOM 736 N N . ILE A 1 92 ? -14.242 28.562 17.469 1 98.5 92 ILE A N 1
ATOM 737 C CA . ILE A 1 92 ? -13.234 27.516 17.5 1 98.5 92 ILE A CA 1
ATOM 738 C C . ILE A 1 92 ? -12.531 27.516 18.859 1 98.5 92 ILE A C 1
ATOM 740 O O . ILE A 1 92 ? -12 28.547 19.281 1 98.5 92 ILE A O 1
ATOM 744 N N . SER A 1 93 ? -12.641 26.391 19.531 1 98.31 93 SER A N 1
ATOM 745 C CA . SER A 1 93 ? -11.93 26.188 20.781 1 98.31 93 SER A CA 1
ATOM 746 C C . SER A 1 93 ? -10.734 25.25 20.594 1 98.31 93 SER A C 1
ATOM 748 O O . SER A 1 93 ? -10.742 24.406 19.703 1 98.31 93 SER A O 1
ATOM 750 N N . GLY A 1 94 ? -9.688 25.406 21.469 1 96.88 94 GLY A N 1
ATOM 751 C CA . GLY A 1 94 ? -8.422 24.703 21.344 1 96.88 94 GLY A CA 1
ATOM 752 C C . GLY A 1 94 ? -7.309 25.578 20.797 1 96.88 94 GLY A C 1
ATOM 753 O O . GLY A 1 94 ? -7.562 26.641 20.234 1 96.88 94 GLY A O 1
ATOM 754 N N . ASN A 1 95 ? -6.086 25.172 21.016 1 95.94 95 ASN A N 1
ATOM 755 C CA . ASN A 1 95 ? -4.93 25.922 20.547 1 95.94 95 ASN A CA 1
ATOM 756 C C . ASN A 1 95 ? -4.629 25.641 19.078 1 95.94 95 ASN A C 1
ATOM 758 O O . ASN A 1 95 ? -4.656 24.484 18.656 1 95.94 95 ASN A O 1
ATOM 762 N N . ILE A 1 96 ? -4.391 26.703 18.359 1 96.12 96 ILE A N 1
ATOM 763 C CA . ILE A 1 96 ? -4.105 26.578 16.938 1 96.12 96 ILE A CA 1
ATOM 764 C C . ILE A 1 96 ? -2.672 27.016 16.641 1 96.12 96 ILE A C 1
ATOM 766 O O . ILE A 1 96 ? -2.295 28.156 16.953 1 96.12 96 ILE A O 1
ATOM 770 N N . PHE A 1 97 ? -1.914 26.125 16.109 1 93.94 97 PHE A N 1
ATOM 771 C CA . PHE A 1 97 ? -0.529 26.406 15.758 1 93.94 97 PHE A CA 1
ATOM 772 C C . PHE A 1 97 ? -0.319 26.297 14.25 1 93.94 97 PHE A C 1
ATOM 774 O O . PHE A 1 97 ? -0.046 25.203 13.734 1 93.94 97 PHE A O 1
ATOM 781 N N . PHE A 1 98 ? -0.367 27.422 13.531 1 93.38 98 PHE A N 1
ATOM 782 C CA . PHE A 1 98 ? -0.106 27.453 12.102 1 93.38 98 PHE A CA 1
ATOM 783 C C . PHE A 1 98 ? 1.381 27.281 11.812 1 93.38 98 PHE A C 1
ATOM 785 O O . PHE A 1 98 ? 2.221 27.625 12.656 1 93.38 98 PHE A O 1
ATOM 792 N N . ASN A 1 99 ? 1.651 26.672 10.609 1 90.62 99 ASN A N 1
ATOM 793 C CA . ASN A 1 99 ? 3.023 26.531 10.141 1 90.62 99 ASN A CA 1
ATOM 794 C C . ASN A 1 99 ? 3.891 25.797 11.156 1 90.62 99 ASN A C 1
ATOM 796 O O . ASN A 1 99 ? 5.02 26.203 11.43 1 90.62 99 ASN A O 1
ATOM 800 N N . SER A 1 100 ? 3.334 24.781 11.797 1 92.38 100 SER A N 1
ATOM 801 C CA . SER A 1 100 ? 4.035 24 12.812 1 92.38 100 SER A CA 1
ATOM 802 C C . SER A 1 100 ? 4.133 22.531 12.422 1 92.38 100 SER A C 1
ATOM 804 O O . SER A 1 100 ? 4.473 21.688 13.25 1 92.38 100 SER A O 1
ATOM 806 N N . GLY A 1 101 ? 3.686 22.25 11.258 1 93.81 101 GLY A N 1
ATOM 807 C CA . GLY A 1 101 ? 3.738 20.875 10.789 1 93.81 101 GLY A CA 1
ATOM 808 C C . GLY A 1 101 ? 2.471 20.094 11.086 1 93.81 101 GLY A C 1
ATOM 809 O O . GLY A 1 101 ? 2.402 18.891 10.836 1 93.81 101 GLY A O 1
ATOM 810 N N . LEU A 1 102 ? 1.394 20.719 11.5 1 96.81 102 LEU A N 1
ATOM 811 C CA . LEU A 1 102 ? 0.182 20.031 11.93 1 96.81 102 LEU A CA 1
ATOM 812 C C . LEU A 1 102 ? -0.911 20.141 10.867 1 96.81 102 LEU A C 1
ATOM 814 O O . LEU A 1 102 ? -1.983 19.547 11.016 1 96.81 102 LEU A O 1
ATOM 818 N N . GLY A 1 103 ? -0.714 20.859 9.852 1 95.62 103 GLY A N 1
ATOM 819 C CA . GLY A 1 103 ? -1.714 21.016 8.805 1 95.62 103 GLY A CA 1
ATOM 820 C C . GLY A 1 103 ? -2.936 21.781 9.258 1 95.62 103 GLY A C 1
ATOM 821 O O . GLY A 1 103 ? -4.055 21.5 8.82 1 95.62 103 GLY A O 1
ATOM 822 N N . ALA A 1 104 ? -2.725 22.781 10.141 1 96.56 104 ALA A N 1
ATOM 823 C CA . ALA A 1 104 ? -3.826 23.516 10.742 1 96.56 104 ALA A CA 1
ATOM 824 C C . ALA A 1 104 ? -4.613 24.281 9.688 1 96.56 104 ALA A C 1
ATOM 826 O O . ALA A 1 104 ? -5.844 24.328 9.734 1 96.56 104 ALA A O 1
ATOM 827 N N . GLY A 1 105 ? -3.869 24.891 8.719 1 95.69 105 GLY A N 1
ATOM 828 C CA . GLY A 1 105 ? -4.551 25.641 7.684 1 95.69 105 GLY A CA 1
ATOM 829 C C . GLY A 1 105 ? -5.543 24.812 6.895 1 95.69 105 GLY A C 1
ATOM 830 O O . GLY A 1 105 ? -6.691 25.219 6.703 1 95.69 105 GLY A O 1
ATOM 831 N N . THR A 1 106 ? -5.109 23.656 6.449 1 95.38 106 THR A N 1
ATOM 832 C CA . THR A 1 106 ? -5.957 22.75 5.676 1 95.38 106 THR A CA 1
ATOM 833 C C . THR A 1 106 ? -7.125 22.25 6.52 1 95.38 106 THR A C 1
ATOM 835 O O . THR A 1 106 ? -8.281 22.297 6.086 1 95.38 106 THR A O 1
ATOM 838 N N . SER A 1 107 ? -6.871 21.828 7.695 1 98.06 107 SER A N 1
ATOM 839 C CA . SER A 1 107 ? -7.887 21.219 8.547 1 98.06 107 SER A CA 1
ATOM 840 C C . SER A 1 107 ? -8.969 22.219 8.922 1 98.06 107 SER A C 1
ATOM 842 O O . SER A 1 107 ? -10.164 21.906 8.883 1 98.06 107 SER A O 1
ATOM 844 N N . ILE A 1 108 ? -8.555 23.406 9.289 1 98.38 108 ILE A N 1
ATOM 845 C CA . ILE A 1 108 ? -9.516 24.422 9.703 1 98.38 108 ILE A CA 1
ATOM 846 C C . ILE A 1 108 ? -10.375 24.844 8.516 1 98.38 108 ILE A C 1
ATOM 848 O O . ILE A 1 108 ? -11.594 24.984 8.641 1 98.38 108 ILE A O 1
ATOM 852 N N . LEU A 1 109 ? -9.719 25.016 7.406 1 98.12 109 LEU A N 1
ATOM 853 C CA . LEU A 1 109 ? -10.453 25.391 6.203 1 98.12 109 LEU A CA 1
ATOM 854 C C . LEU A 1 109 ? -11.484 24.328 5.844 1 98.12 109 LEU A C 1
ATOM 856 O O . LEU A 1 109 ? -12.641 24.656 5.562 1 98.12 109 LEU A O 1
ATOM 860 N N . LEU A 1 110 ? -11.102 23.047 5.844 1 98.31 110 LEU A N 1
ATOM 861 C CA . LEU A 1 110 ? -12.023 21.953 5.547 1 98.31 110 LEU A CA 1
ATOM 862 C C . LEU A 1 110 ? -13.18 21.922 6.539 1 98.31 110 LEU A C 1
ATOM 864 O O . LEU A 1 110 ? -14.336 21.75 6.148 1 98.31 110 LEU A O 1
ATOM 868 N N . THR A 1 111 ? -12.859 22.094 7.77 1 98.81 111 THR A N 1
ATOM 869 C CA . THR A 1 111 ? -13.852 22.109 8.836 1 98.81 111 THR A CA 1
ATOM 870 C C . THR A 1 111 ? -14.891 23.203 8.594 1 98.81 111 THR A C 1
ATOM 872 O O . THR A 1 111 ? -16.094 22.969 8.688 1 98.81 111 THR A O 1
ATOM 875 N N . CYS A 1 112 ? -14.414 24.375 8.297 1 98.81 112 CYS A N 1
ATOM 876 C CA . CYS A 1 112 ? -15.312 25.516 8.109 1 98.81 112 CYS A CA 1
ATOM 877 C C . CYS A 1 112 ? -16.219 25.297 6.902 1 98.81 112 CYS A C 1
ATOM 879 O O . CYS A 1 112 ? -17.422 25.562 6.965 1 98.81 112 CYS A O 1
ATOM 881 N N . ILE A 1 113 ? -15.625 24.828 5.801 1 98.69 113 ILE A N 1
ATOM 882 C CA . ILE A 1 113 ? -16.422 24.578 4.602 1 98.69 113 ILE A CA 1
ATOM 883 C C . ILE A 1 113 ? -17.516 23.547 4.918 1 98.69 113 ILE A C 1
ATOM 885 O O . ILE A 1 113 ? -18.688 23.781 4.602 1 98.69 113 ILE A O 1
ATOM 889 N N . GLU A 1 114 ? -17.094 22.484 5.547 1 98.5 114 GLU A N 1
ATOM 890 C CA . GLU A 1 114 ? -18.062 21.422 5.844 1 98.5 114 GLU A CA 1
ATOM 891 C C . GLU A 1 114 ? -19.141 21.906 6.793 1 98.5 114 GLU A C 1
ATOM 893 O O . GLU A 1 114 ? -20.328 21.641 6.59 1 98.5 114 GLU A O 1
ATOM 898 N N . GLY A 1 115 ? -18.781 22.672 7.793 1 98.38 115 GLY A N 1
ATOM 899 C CA . GLY A 1 115 ? -19.75 23.234 8.734 1 98.38 115 GLY A CA 1
ATOM 900 C C . GLY A 1 115 ? -20.75 24.172 8.078 1 98.38 115 GLY A C 1
ATOM 901 O O . GLY A 1 115 ? -21.938 24.156 8.406 1 98.38 115 GLY A O 1
ATOM 902 N N . ILE A 1 116 ? -20.297 24.969 7.199 1 98.12 116 ILE A N 1
ATOM 903 C CA . ILE A 1 116 ? -21.156 25.906 6.488 1 98.12 116 ILE A CA 1
ATOM 904 C C . ILE A 1 116 ? -22.172 25.125 5.641 1 98.12 116 ILE A C 1
ATOM 906 O O . ILE A 1 116 ? -23.359 25.469 5.613 1 98.12 116 ILE A O 1
ATOM 910 N N . LEU A 1 117 ? -21.641 24.109 4.941 1 97.94 117 LEU A N 1
ATOM 911 C CA . LEU A 1 117 ? -22.547 23.312 4.129 1 97.94 117 LEU A CA 1
ATOM 912 C C . LEU A 1 117 ? -23.594 22.609 5.004 1 97.94 117 LEU A C 1
ATOM 914 O O . LEU A 1 117 ? -24.766 22.578 4.664 1 97.94 117 LEU A O 1
ATOM 918 N N . LEU A 1 118 ? -23.172 22.141 6.121 1 97.56 118 LEU A N 1
ATOM 919 C CA . LEU A 1 118 ? -24.047 21.406 7.031 1 97.56 118 LEU A CA 1
ATOM 920 C C . LEU A 1 118 ? -25.141 22.312 7.586 1 97.56 118 LEU A C 1
ATOM 922 O O . LEU A 1 118 ? -26.312 21.969 7.551 1 97.56 118 LEU A O 1
ATOM 926 N N . ILE A 1 119 ? -24.781 23.484 8.078 1 96.44 119 ILE A N 1
ATOM 927 C CA . ILE A 1 119 ? -25.734 24.359 8.75 1 96.44 119 ILE A CA 1
ATOM 928 C C . ILE A 1 119 ? -26.734 24.906 7.73 1 96.44 119 ILE A C 1
ATOM 930 O O . ILE A 1 119 ? -27.828 25.344 8.102 1 96.44 119 ILE A O 1
ATOM 934 N N . ASN A 1 120 ? -26.422 24.859 6.473 1 96.5 120 ASN A N 1
ATOM 935 C CA . ASN A 1 120 ? -27.297 25.312 5.398 1 96.5 120 ASN A CA 1
ATOM 936 C C . ASN A 1 120 ? -28.047 24.156 4.75 1 96.5 120 ASN A C 1
ATOM 938 O O . ASN A 1 120 ? -28.766 24.344 3.77 1 96.5 120 ASN A O 1
ATOM 942 N N . ASN A 1 121 ? -27.766 22.922 5.18 1 95.31 121 ASN A N 1
ATOM 943 C CA . ASN A 1 121 ? -28.422 21.719 4.684 1 95.31 121 ASN A CA 1
ATOM 944 C C . ASN A 1 121 ? -28.141 21.5 3.195 1 95.31 121 ASN A C 1
ATOM 946 O O . ASN A 1 121 ? -29.062 21.219 2.428 1 95.31 121 ASN A O 1
ATOM 950 N N . ILE A 1 122 ? -26.953 21.75 2.803 1 97 122 ILE A N 1
ATOM 951 C CA . ILE A 1 122 ? -26.531 21.516 1.426 1 97 122 ILE A CA 1
ATOM 952 C C . ILE A 1 122 ? -25.812 20.188 1.323 1 97 122 ILE A C 1
ATOM 954 O O . ILE A 1 122 ? -24.812 19.953 2.004 1 97 122 ILE A O 1
ATOM 958 N N . PRO A 1 123 ? -26.359 19.281 0.504 1 97.44 123 PRO A N 1
ATOM 959 C CA . PRO A 1 123 ? -25.672 18 0.323 1 97.44 123 PRO A CA 1
ATOM 960 C C . PRO A 1 123 ? -24.281 18.156 -0.319 1 97.44 123 PRO A C 1
ATOM 962 O O . PRO A 1 123 ? -24.094 19.031 -1.171 1 97.44 123 PRO A O 1
ATOM 965 N N . TYR A 1 124 ? -23.344 17.344 0.129 1 97.38 124 TYR A N 1
ATOM 966 C CA . TYR A 1 124 ? -21.984 17.422 -0.397 1 97.38 124 TYR A CA 1
ATOM 967 C C . TYR A 1 124 ? -21.297 16.062 -0.376 1 97.38 124 TYR A C 1
ATOM 969 O O . TYR A 1 124 ? -21.75 15.148 0.324 1 97.38 124 TYR A O 1
ATOM 977 N N . THR A 1 125 ? -20.25 15.93 -1.208 1 95.62 125 THR A N 1
ATOM 978 C CA . THR A 1 125 ? -19.297 14.828 -1.143 1 95.62 125 THR A CA 1
ATOM 979 C C . THR A 1 125 ? -17.953 15.312 -0.612 1 95.62 125 THR A C 1
ATOM 981 O O . THR A 1 125 ? -17.719 16.516 -0.493 1 95.62 125 THR A O 1
ATOM 984 N N . GLU A 1 126 ? -17.109 14.375 -0.2 1 94.44 126 GLU A N 1
ATOM 985 C CA . GLU A 1 126 ? -15.758 14.742 0.202 1 94.44 126 GLU A CA 1
ATOM 986 C C . GLU A 1 126 ? -15.039 15.508 -0.907 1 94.44 126 GLU A C 1
ATOM 988 O O . GLU A 1 126 ? -14.297 16.453 -0.634 1 94.44 126 GLU A O 1
ATOM 993 N N . THR A 1 127 ? -15.266 15.078 -2.113 1 92.62 127 THR A N 1
ATOM 994 C CA . THR A 1 127 ? -14.656 15.719 -3.275 1 92.62 127 THR A CA 1
ATOM 995 C C . THR A 1 127 ? -15.133 17.156 -3.404 1 92.62 127 THR A C 1
ATOM 997 O O . THR A 1 127 ? -14.359 18.031 -3.807 1 92.62 127 THR A O 1
ATOM 1000 N N . ASP A 1 128 ? -16.391 17.422 -3.125 1 94.56 128 ASP A N 1
ATOM 1001 C CA . ASP A 1 128 ? -16.906 18.797 -3.15 1 94.56 128 ASP A CA 1
ATOM 1002 C C . ASP A 1 128 ? -16.156 19.688 -2.168 1 94.56 128 ASP A C 1
ATOM 1004 O O . ASP A 1 128 ? -15.734 20.781 -2.525 1 94.56 128 ASP A O 1
ATOM 1008 N N . ILE A 1 129 ? -15.984 19.203 -0.98 1 96.12 129 ILE A N 1
ATOM 1009 C CA . ILE A 1 129 ? -15.312 19.969 0.067 1 96.12 129 ILE A CA 1
ATOM 1010 C C . ILE A 1 129 ? -13.867 20.234 -0.34 1 96.12 129 ILE A C 1
ATOM 1012 O O . ILE A 1 129 ? -13.375 21.359 -0.197 1 96.12 129 ILE A O 1
ATOM 1016 N N . GLN A 1 130 ? -13.227 19.188 -0.757 1 93.38 130 GLN A N 1
ATOM 1017 C CA . GLN A 1 130 ? -11.852 19.328 -1.207 1 93.38 130 GLN A CA 1
ATOM 1018 C C . GLN A 1 130 ? -11.742 20.359 -2.328 1 93.38 130 GLN A C 1
ATOM 1020 O O . GLN A 1 130 ? -10.859 21.219 -2.312 1 93.38 130 GLN A O 1
ATOM 1025 N N . SER A 1 131 ? -12.594 20.266 -3.318 1 92.75 131 SER A N 1
ATOM 1026 C CA . SER A 1 131 ? -12.586 21.188 -4.457 1 92.75 131 SER A CA 1
ATOM 1027 C C . SER A 1 131 ? -12.797 22.625 -4.008 1 92.75 131 SER A C 1
ATOM 1029 O O . SER A 1 131 ? -12.094 23.531 -4.465 1 92.75 131 SER A O 1
ATOM 1031 N N . ILE A 1 132 ? -13.695 22.875 -3.115 1 94.75 132 ILE A N 1
ATOM 1032 C CA . ILE A 1 132 ? -13.984 24.203 -2.598 1 94.75 132 ILE A CA 1
ATOM 1033 C C . ILE A 1 132 ? -12.766 24.75 -1.851 1 94.75 132 ILE A C 1
ATOM 1035 O O . ILE A 1 132 ? -12.438 25.922 -1.95 1 94.75 132 ILE A O 1
ATOM 1039 N N . SER A 1 133 ? -12.07 23.891 -1.105 1 94.75 133 SER A N 1
ATOM 1040 C CA . SER A 1 133 ? -10.938 24.297 -0.279 1 94.75 133 SER A CA 1
ATOM 1041 C C . SER A 1 133 ? -9.734 24.656 -1.136 1 94.75 133 SER A C 1
ATOM 1043 O O . SER A 1 133 ? -8.898 25.469 -0.732 1 94.75 133 SER A O 1
ATOM 1045 N N . GLY A 1 134 ? -9.625 23.938 -2.238 1 91.81 134 GLY A N 1
ATOM 1046 C CA . GLY A 1 134 ? -8.445 24.094 -3.072 1 91.81 134 GLY A CA 1
ATOM 1047 C C . GLY A 1 134 ? -7.215 23.406 -2.512 1 91.81 134 GLY A C 1
ATOM 1048 O O . GLY A 1 134 ? -6.094 23.672 -2.961 1 91.81 134 GLY A O 1
ATOM 1049 N N . ARG A 1 135 ? -7.441 22.609 -1.534 1 90.06 135 ARG A N 1
ATOM 1050 C CA . ARG A 1 135 ? -6.324 21.922 -0.888 1 90.06 135 ARG A CA 1
ATOM 1051 C C . ARG A 1 135 ? -6.141 20.516 -1.448 1 90.06 135 ARG A C 1
ATOM 1053 O O . ARG A 1 135 ? -6.973 20.047 -2.223 1 90.06 135 ARG A O 1
ATOM 1060 N N . GLY A 1 136 ? -5.047 19.859 -1.146 1 86.5 136 GLY A N 1
ATOM 1061 C CA . GLY A 1 136 ? -4.793 18.484 -1.582 1 86.5 136 GLY A CA 1
ATOM 1062 C C . GLY A 1 136 ? -4.137 18.406 -2.947 1 86.5 136 GLY A C 1
ATOM 1063 O O . GLY A 1 136 ? -4.34 17.453 -3.684 1 86.5 136 GLY A O 1
ATOM 1064 N N . GLY A 1 137 ? -3.426 19.359 -3.26 1 82.12 137 GLY A N 1
ATOM 1065 C CA . GLY A 1 137 ? -2.809 19.406 -4.574 1 82.12 137 GLY A CA 1
ATOM 1066 C C . GLY A 1 137 ? -1.501 18.641 -4.645 1 82.12 137 GLY A C 1
ATOM 1067 O O . GLY A 1 137 ? -1.007 18.344 -5.734 1 82.12 137 GLY A O 1
ATOM 1068 N N . THR A 1 138 ? -0.846 18.344 -3.59 1 87.25 138 THR A N 1
ATOM 1069 C CA . THR A 1 138 ? 0.434 17.656 -3.516 1 87.25 138 THR A CA 1
ATOM 1070 C C . THR A 1 138 ? 0.264 16.266 -2.893 1 87.25 138 THR A C 1
ATOM 1072 O O . THR A 1 138 ? -0.04 15.305 -3.592 1 87.25 138 THR A O 1
ATOM 1075 N N . SER A 1 139 ? 0.32 16.172 -1.6 1 90.69 139 SER A N 1
ATOM 1076 C CA . SER A 1 139 ? 0.019 14.945 -0.88 1 90.69 139 SER A CA 1
ATOM 1077 C C . SER A 1 139 ? -1.403 14.953 -0.33 1 90.69 139 SER A C 1
ATOM 1079 O O . SER A 1 139 ? -1.956 16.016 -0.05 1 90.69 139 SER A O 1
ATOM 1081 N N . GLY A 1 140 ? -1.998 13.812 -0.267 1 93.81 140 GLY A N 1
ATOM 1082 C CA . GLY A 1 140 ? -3.359 13.68 0.228 1 93.81 140 GLY A CA 1
ATOM 1083 C C . GLY A 1 140 ? -3.43 13.461 1.727 1 93.81 140 GLY A C 1
ATOM 1084 O O . GLY A 1 140 ? -4.508 13.227 2.273 1 93.81 140 GLY A O 1
ATOM 1085 N N . VAL A 1 141 ? -2.322 13.57 2.439 1 97.06 141 VAL A N 1
ATOM 1086 C CA . VAL A 1 141 ? -2.297 13.219 3.855 1 97.06 141 VAL A CA 1
ATOM 1087 C C . VAL A 1 141 ? -3.234 14.141 4.633 1 97.06 141 VAL A C 1
ATOM 1089 O O . VAL A 1 141 ? -4.027 13.688 5.457 1 97.06 141 VAL A O 1
ATOM 1092 N N . GLY A 1 142 ? -3.166 15.445 4.344 1 96.5 142 GLY A N 1
ATOM 1093 C CA . GLY A 1 142 ? -4.004 16.391 5.055 1 96.5 142 GLY A CA 1
ATOM 1094 C C . GLY A 1 142 ? -5.488 16.172 4.828 1 96.5 142 GLY A C 1
ATOM 1095 O O . GLY A 1 142 ? -6.27 16.141 5.781 1 96.5 142 GLY A O 1
ATOM 1096 N N . ILE A 1 143 ? -5.863 15.961 3.611 1 96.31 143 ILE A N 1
ATOM 1097 C CA . ILE A 1 143 ? -7.266 15.758 3.254 1 96.31 143 ILE A CA 1
ATOM 1098 C C . ILE A 1 143 ? -7.77 14.453 3.863 1 96.31 143 ILE A C 1
ATOM 1100 O O . ILE A 1 143 ? -8.836 14.422 4.488 1 96.31 143 ILE A O 1
ATOM 1104 N N . ASN A 1 144 ? -7.008 13.406 3.711 1 96.75 144 ASN A N 1
ATOM 1105 C CA . ASN A 1 144 ? -7.453 12.094 4.164 1 96.75 144 ASN A CA 1
ATOM 1106 C C . ASN A 1 144 ? -7.422 11.992 5.688 1 96.75 144 ASN A C 1
ATOM 1108 O O . ASN A 1 144 ? -8.242 11.289 6.281 1 96.75 144 ASN A O 1
ATOM 1112 N N . SER A 1 145 ? -6.48 12.68 6.316 1 98.06 145 SER A N 1
ATOM 1113 C CA . SER A 1 145 ? -6.477 12.719 7.773 1 98.06 145 SER A CA 1
ATOM 1114 C C . SER A 1 145 ? -7.758 13.344 8.312 1 98.06 145 SER A C 1
ATOM 1116 O O . SER A 1 145 ? -8.266 12.938 9.359 1 98.06 145 SER A O 1
ATOM 1118 N N . TYR A 1 146 ? -8.219 14.359 7.609 1 98.12 146 TYR A N 1
ATOM 1119 C CA . TYR A 1 146 ? -9.438 15.047 8.023 1 98.12 146 TYR A CA 1
ATOM 1120 C C . TYR A 1 146 ? -10.648 14.133 7.883 1 98.12 146 TYR A C 1
ATOM 1122 O O . TYR A 1 146 ? -11.453 14.016 8.812 1 98.12 146 TYR A O 1
ATOM 1130 N N . PHE A 1 147 ? -10.766 13.422 6.805 1 97.81 147 PHE A N 1
ATOM 1131 C CA . PHE A 1 147 ? -12 12.695 6.508 1 97.81 147 PHE A CA 1
ATOM 1132 C C . PHE A 1 147 ? -11.953 11.289 7.094 1 97.81 147 PHE A C 1
ATOM 1134 O O . PHE A 1 147 ? -12.977 10.75 7.516 1 97.81 147 PHE A O 1
ATOM 1141 N N . ARG A 1 148 ? -10.789 10.648 7.141 1 97.25 148 ARG A N 1
ATOM 1142 C CA . ARG A 1 148 ? -10.711 9.227 7.445 1 97.25 148 ARG A CA 1
ATOM 1143 C C . ARG A 1 148 ? -10.047 8.992 8.797 1 97.25 148 ARG A C 1
ATOM 1145 O O . ARG A 1 148 ? -10.391 8.039 9.508 1 97.25 148 ARG A O 1
ATOM 1152 N N . GLY A 1 149 ? -9.086 9.875 9.156 1 98.56 149 GLY A N 1
ATOM 1153 C CA . GLY A 1 149 ? -8.273 9.641 10.344 1 98.56 149 GLY A CA 1
ATOM 1154 C C . GLY A 1 149 ? -7.266 8.523 10.172 1 98.56 149 GLY A C 1
ATOM 1155 O O . GLY A 1 149 ? -7 8.094 9.047 1 98.56 149 GLY A O 1
ATOM 1156 N N . GLY A 1 150 ? -6.629 8.219 11.266 1 98.69 150 GLY A N 1
ATOM 1157 C CA . GLY A 1 150 ? -5.699 7.102 11.281 1 98.69 150 GLY A CA 1
ATOM 1158 C C . GLY A 1 150 ? -4.438 7.363 10.484 1 98.69 150 GLY A C 1
ATOM 1159 O O . GLY A 1 150 ? -4.004 8.508 10.359 1 98.69 150 GLY A O 1
ATOM 1160 N N . PHE A 1 151 ? -3.805 6.266 10.07 1 98.75 151 PHE A N 1
ATOM 1161 C CA . PHE A 1 151 ? -2.619 6.297 9.227 1 98.75 151 PHE A CA 1
ATOM 1162 C C . PHE A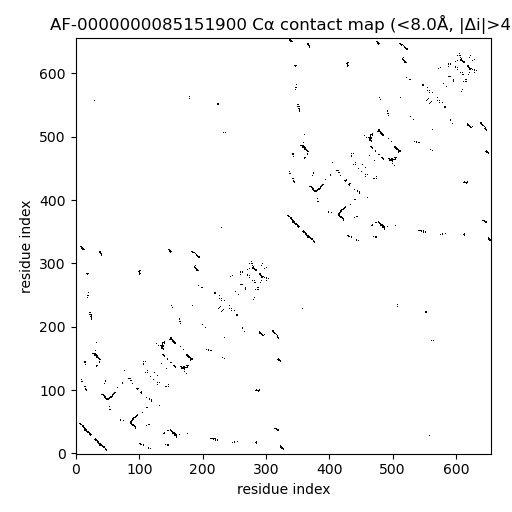 1 151 ? -3.006 6.477 7.762 1 98.75 151 PHE A C 1
ATOM 1164 O O . PHE A 1 151 ? -3.973 5.875 7.289 1 98.75 151 PHE A O 1
ATOM 1171 N N . ILE A 1 152 ? -2.273 7.355 7.062 1 98.5 152 ILE A N 1
ATOM 1172 C CA . ILE A 1 152 ? -2.58 7.66 5.672 1 98.5 152 ILE A CA 1
ATOM 1173 C C . ILE A 1 152 ? -1.338 7.445 4.809 1 98.5 152 ILE A C 1
ATOM 1175 O O . ILE A 1 152 ? -0.245 7.898 5.16 1 98.5 152 ILE A O 1
ATOM 1179 N N . PHE A 1 153 ? -1.478 6.738 3.729 1 98.44 153 PHE A N 1
ATOM 1180 C CA . PHE A 1 153 ? -0.474 6.621 2.678 1 98.44 153 PHE A CA 1
ATOM 1181 C C . PHE A 1 153 ? -1.089 6.887 1.309 1 98.44 153 PHE A C 1
ATOM 1183 O O . PHE A 1 153 ? -2.033 6.207 0.904 1 98.44 153 PHE A O 1
ATOM 1190 N N . ASP A 1 154 ? -0.581 7.891 0.562 1 97.75 154 ASP A N 1
ATOM 1191 C CA . ASP A 1 154 ? -1.056 8.18 -0.787 1 97.75 154 ASP A CA 1
ATOM 1192 C C . ASP A 1 154 ? 0.106 8.234 -1.777 1 97.75 154 ASP A C 1
ATOM 1194 O O . ASP A 1 154 ? 1.258 8.422 -1.38 1 97.75 154 ASP A O 1
ATOM 1198 N N . SER A 1 155 ? -0.199 8.078 -3.043 1 97.19 155 SER A N 1
ATOM 1199 C CA . SER A 1 155 ? 0.822 8.102 -4.086 1 97.19 155 SER A CA 1
ATOM 1200 C C . SER A 1 155 ? 0.753 9.391 -4.902 1 97.19 155 SER A C 1
ATOM 1202 O O . SER A 1 155 ? 1.08 9.391 -6.09 1 97.19 155 SER A O 1
ATOM 1204 N N . GLY A 1 156 ? 0.238 10.438 -4.281 1 95.44 156 GLY A N 1
ATOM 1205 C CA . GLY A 1 156 ? 0.261 11.75 -4.906 1 95.44 156 GLY A CA 1
ATOM 1206 C C . GLY A 1 156 ? -0.596 11.836 -6.152 1 95.44 156 GLY A C 1
ATOM 1207 O O . GLY A 1 156 ? -1.703 11.289 -6.191 1 95.44 156 GLY A O 1
ATOM 1208 N N . THR A 1 157 ? -0.149 12.625 -7.102 1 93 157 THR A N 1
ATOM 1209 C CA . THR A 1 157 ? -0.936 12.938 -8.289 1 93 157 THR A CA 1
ATOM 1210 C C . THR A 1 157 ? -0.24 12.422 -9.547 1 93 157 THR A C 1
ATOM 1212 O O . THR A 1 157 ? 0.967 12.172 -9.539 1 93 157 THR A O 1
ATOM 1215 N N . VAL A 1 158 ? -1.034 12.258 -10.609 1 91.75 158 VAL A N 1
ATOM 1216 C CA . VAL A 1 158 ? -0.454 11.859 -11.891 1 91.75 158 VAL A CA 1
ATOM 1217 C C . VAL A 1 158 ? 0.553 12.906 -12.352 1 91.75 158 VAL A C 1
ATOM 1219 O O . VAL A 1 158 ? 0.309 14.109 -12.219 1 91.75 158 VAL A O 1
ATOM 1222 N N . ASN A 1 159 ? 1.606 12.383 -12.836 1 89.56 159 ASN A N 1
ATOM 1223 C CA . ASN A 1 159 ? 2.594 13.32 -13.359 1 89.56 159 ASN A CA 1
ATOM 1224 C C . ASN A 1 159 ? 2.02 14.164 -14.492 1 89.56 159 ASN A C 1
ATOM 1226 O O . ASN A 1 159 ? 1.515 13.625 -15.477 1 89.56 159 ASN A O 1
ATOM 1230 N N . ASP A 1 160 ? 2.129 15.469 -14.383 1 85.38 160 ASP A N 1
ATOM 1231 C CA . ASP A 1 160 ? 1.63 16.391 -15.398 1 85.38 160 ASP A CA 1
ATOM 1232 C C . ASP A 1 160 ? 2.773 17.172 -16.031 1 85.38 160 ASP A C 1
ATOM 1234 O O . ASP A 1 160 ? 2.543 18.203 -16.688 1 85.38 160 ASP A O 1
ATOM 1238 N N . ASN A 1 161 ? 3.961 16.781 -15.75 1 82.38 161 ASN A N 1
ATOM 1239 C CA . ASN A 1 161 ? 5.184 17.344 -16.297 1 82.38 161 ASN A CA 1
ATOM 1240 C C . ASN A 1 161 ? 5.414 18.766 -15.789 1 82.38 161 ASN A C 1
ATOM 1242 O O . ASN A 1 161 ? 6.039 19.578 -16.469 1 82.38 161 ASN A O 1
ATOM 1246 N N . LYS A 1 162 ? 4.758 19.188 -14.703 1 84.5 162 LYS A N 1
ATOM 1247 C CA . LYS A 1 162 ? 5.027 20.453 -14.016 1 84.5 162 LYS A CA 1
ATOM 1248 C C . LYS A 1 162 ? 5.938 20.234 -12.805 1 84.5 162 LYS A C 1
ATOM 1250 O O . LYS A 1 162 ? 6.109 19.109 -12.344 1 84.5 162 LYS A O 1
ATOM 1255 N N . LYS A 1 163 ? 6.488 21.297 -12.391 1 87.56 163 LYS A N 1
ATOM 1256 C CA . LYS A 1 163 ? 7.387 21.234 -11.242 1 87.56 163 LYS A CA 1
ATOM 1257 C C . LYS A 1 163 ? 6.637 20.828 -9.977 1 87.56 163 LYS A C 1
ATOM 1259 O O . LYS A 1 163 ? 5.434 21.078 -9.852 1 87.56 163 LYS A O 1
ATOM 1264 N N . HIS A 1 164 ? 7.402 20.188 -9.133 1 89.12 164 HIS A N 1
ATOM 1265 C CA . HIS A 1 164 ? 6.859 19.938 -7.805 1 89.12 164 HIS A CA 1
ATOM 1266 C C . HIS A 1 164 ? 6.551 21.25 -7.074 1 89.12 164 HIS A C 1
ATOM 1268 O O . HIS A 1 164 ? 7.332 22.203 -7.148 1 89.12 164 HIS A O 1
ATOM 1274 N N . LYS A 1 165 ? 5.379 21.328 -6.473 1 83.06 165 LYS A N 1
ATOM 1275 C CA . LYS A 1 165 ? 4.973 22.484 -5.688 1 83.06 165 LYS A CA 1
ATOM 1276 C C . LYS A 1 165 ? 4.332 22.062 -4.367 1 83.06 165 LYS A C 1
ATOM 1278 O O . LYS A 1 165 ? 3.758 20.984 -4.27 1 83.06 165 LYS A O 1
ATOM 1283 N N . PRO A 1 166 ? 4.375 22.984 -3.365 1 79.38 166 PRO A N 1
ATOM 1284 C CA . PRO A 1 166 ? 3.699 22.656 -2.105 1 79.38 166 PRO A CA 1
ATOM 1285 C C . PRO A 1 166 ? 2.176 22.672 -2.232 1 79.38 166 PRO A C 1
ATOM 1287 O O . PRO A 1 166 ? 1.639 23.234 -3.188 1 79.38 166 PRO A O 1
ATOM 1290 N N . SER A 1 167 ? 1.482 22.078 -1.312 1 73.94 167 SER A N 1
ATOM 1291 C CA . SER A 1 167 ? 0.036 21.906 -1.331 1 73.94 167 SER A CA 1
ATOM 1292 C C . SER A 1 167 ? -0.692 23.234 -1.416 1 73.94 167 SER A C 1
ATOM 1294 O O . SER A 1 167 ? -1.74 23.344 -2.057 1 73.94 167 SER A O 1
ATOM 1296 N N . GLY A 1 168 ? -0.185 24.234 -0.72 1 68.94 168 GLY A N 1
ATOM 1297 C CA . GLY A 1 168 ? -0.855 25.531 -0.699 1 68.94 168 GLY A CA 1
ATOM 1298 C C . GLY A 1 168 ? -0.817 26.234 -2.037 1 68.94 168 GLY A C 1
ATOM 1299 O O . GLY A 1 168 ? -1.606 27.156 -2.279 1 68.94 168 GLY A O 1
ATOM 1300 N N . ASP A 1 169 ? -0 25.703 -2.939 1 70.12 169 ASP A N 1
ATOM 1301 C CA . ASP A 1 169 ? 0.209 26.422 -4.195 1 70.12 169 ASP A CA 1
ATOM 1302 C C . ASP A 1 169 ? -0.144 25.547 -5.395 1 70.12 169 ASP A C 1
ATOM 1304 O O . ASP A 1 169 ? 0.193 25.875 -6.531 1 70.12 169 ASP A O 1
ATOM 1308 N N . ASN A 1 170 ? -0.714 24.375 -5.078 1 71.88 170 ASN A N 1
ATOM 1309 C CA . ASN A 1 170 ? -1.037 23.422 -6.133 1 71.88 170 ASN A CA 1
ATOM 1310 C C . ASN A 1 170 ? -2.529 23.094 -6.164 1 71.88 170 ASN A C 1
ATOM 1312 O O . ASN A 1 170 ? -3.002 22.234 -5.422 1 71.88 170 ASN A O 1
ATOM 1316 N N . THR A 1 171 ? -3.256 23.812 -6.973 1 68.75 171 THR A N 1
ATOM 1317 C CA . THR A 1 171 ? -4.684 23.547 -7.113 1 68.75 171 THR A CA 1
ATOM 1318 C C . THR A 1 171 ? -4.914 22.234 -7.859 1 68.75 171 THR A C 1
ATOM 1320 O O . THR A 1 171 ? -4.594 22.125 -9.047 1 68.75 171 THR A O 1
ATOM 1323 N N . PRO A 1 172 ? -5.395 21.281 -7.109 1 66.19 172 PRO A N 1
ATOM 1324 C CA . PRO A 1 172 ? -5.438 19.938 -7.68 1 66.19 172 PRO A CA 1
ATOM 1325 C C . PRO A 1 172 ? -6.59 19.75 -8.664 1 66.19 172 PRO A C 1
ATOM 1327 O O . PRO A 1 172 ? -7.668 20.312 -8.477 1 66.19 172 PRO A O 1
ATOM 1330 N N . LYS A 1 173 ? -6.355 19.172 -9.742 1 67.44 173 LYS A N 1
ATOM 1331 C CA . LYS A 1 173 ? -7.422 18.703 -10.617 1 67.44 173 LYS A CA 1
ATOM 1332 C C . LYS A 1 173 ? -8.117 17.469 -10.047 1 67.44 173 LYS A C 1
ATOM 1334 O O . LYS A 1 173 ? -9.289 17.234 -10.32 1 67.44 173 LYS A O 1
ATOM 1339 N N . SER A 1 174 ? -7.332 16.734 -9.258 1 75.56 174 SER A N 1
ATOM 1340 C CA . SER A 1 174 ? -7.848 15.531 -8.602 1 75.56 174 SER A CA 1
ATOM 1341 C C . SER A 1 174 ? -7.137 15.281 -7.277 1 75.56 174 SER A C 1
ATOM 1343 O O . SER A 1 174 ? -6.035 15.789 -7.051 1 75.56 174 SER A O 1
ATOM 1345 N N . LEU A 1 175 ? -7.805 14.57 -6.371 1 83.44 175 LEU A N 1
ATOM 1346 C CA . LEU A 1 175 ? -7.199 14.195 -5.098 1 83.44 175 LEU A CA 1
ATOM 1347 C C . LEU A 1 175 ? -6.031 13.234 -5.312 1 83.44 175 LEU A C 1
ATOM 1349 O O . LEU A 1 175 ? -6.09 12.367 -6.184 1 83.44 175 LEU A O 1
ATOM 1353 N N . PRO A 1 176 ? -4.957 13.508 -4.543 1 92.88 176 PRO A N 1
ATOM 1354 C CA . PRO A 1 176 ? -3.924 12.469 -4.547 1 92.88 176 PRO A CA 1
ATOM 1355 C C . PRO A 1 176 ? -4.488 11.07 -4.27 1 92.88 176 PRO A C 1
ATOM 1357 O O . PRO A 1 176 ? -5.441 10.93 -3.5 1 92.88 176 PRO A O 1
ATOM 1360 N N . LEU A 1 177 ? -4.027 10.125 -4.898 1 95.75 177 LEU A N 1
ATOM 1361 C CA . LEU A 1 177 ? -4.582 8.773 -4.848 1 95.75 177 LEU A CA 1
ATOM 1362 C C . LEU A 1 177 ? -4.277 8.109 -3.51 1 95.75 177 LEU A C 1
ATOM 1364 O O . LEU A 1 177 ? -3.111 7.922 -3.156 1 95.75 177 LEU A O 1
ATOM 1368 N N . LEU A 1 178 ? -5.297 7.797 -2.766 1 96.56 178 LEU A N 1
ATOM 1369 C CA . LEU A 1 178 ? -5.141 7.082 -1.503 1 96.56 178 LEU A CA 1
ATOM 1370 C C . LEU A 1 178 ? -4.734 5.633 -1.747 1 96.56 178 LEU A C 1
ATOM 1372 O O . LEU A 1 178 ? -5.434 4.898 -2.451 1 96.56 178 LEU A O 1
ATOM 1376 N N . ILE A 1 179 ? -3.637 5.168 -1.231 1 96.88 179 ILE A N 1
ATOM 1377 C CA . ILE A 1 179 ? -3.113 3.816 -1.383 1 96.88 179 ILE A CA 1
ATOM 1378 C C . ILE A 1 179 ? -3.549 2.959 -0.198 1 96.88 179 ILE A C 1
ATOM 1380 O O . ILE A 1 179 ? -3.898 1.788 -0.366 1 96.88 179 ILE A O 1
ATOM 1384 N N . ASN A 1 180 ? -3.404 3.531 0.947 1 96.38 180 ASN A N 1
ATOM 1385 C CA . ASN A 1 180 ? -3.754 2.814 2.17 1 96.38 180 ASN A CA 1
ATOM 1386 C C . ASN A 1 180 ? -4.199 3.771 3.271 1 96.38 180 ASN A C 1
ATOM 1388 O O . ASN A 1 180 ? -3.656 4.871 3.4 1 96.38 180 ASN A O 1
ATOM 1392 N N . SER A 1 181 ? -5.215 3.449 3.93 1 96.62 181 SER A N 1
ATOM 1393 C CA . SER A 1 181 ? -5.637 4.055 5.188 1 96.62 181 SER A CA 1
ATOM 1394 C C . SER A 1 181 ? -5.898 2.996 6.25 1 96.62 181 SER A C 1
ATOM 1396 O O . SER A 1 181 ? -6.539 1.979 5.977 1 96.62 181 SER A O 1
ATOM 1398 N N . ASN A 1 182 ? -5.301 3.135 7.379 1 97.38 182 ASN A N 1
ATOM 1399 C CA . ASN A 1 182 ? -5.426 2.158 8.453 1 97.38 182 ASN A CA 1
ATOM 1400 C C . ASN A 1 182 ? -5.605 2.834 9.805 1 97.38 182 ASN A C 1
ATOM 1402 O O . ASN A 1 182 ? -5.156 3.965 10.008 1 97.38 182 ASN A O 1
ATOM 1406 N N . LYS A 1 183 ? -6.371 2.125 10.68 1 98.19 183 LYS A N 1
ATOM 1407 C CA . LYS A 1 183 ? -6.301 2.551 12.078 1 98.19 183 LYS A CA 1
ATOM 1408 C C . LYS A 1 183 ? -4.863 2.523 12.586 1 98.19 183 LYS A C 1
ATOM 1410 O O . LYS A 1 183 ? -4.094 1.622 12.25 1 98.19 183 LYS A O 1
ATOM 1415 N N . PHE A 1 184 ? -4.547 3.473 13.289 1 98.75 184 PHE A N 1
ATOM 1416 C CA . PHE A 1 184 ? -3.225 3.551 13.898 1 98.75 184 PHE A CA 1
ATOM 1417 C C . PHE A 1 184 ? -3.256 3.047 15.336 1 98.75 184 PHE A C 1
ATOM 1419 O O . PHE A 1 184 ? -4.16 3.391 16.094 1 98.75 184 PHE A O 1
ATOM 1426 N N . PRO A 1 185 ? -2.309 2.193 15.703 1 98 185 PRO A N 1
ATOM 1427 C CA . PRO A 1 185 ? -2.283 1.693 17.078 1 98 185 PRO A CA 1
ATOM 1428 C C . PRO A 1 185 ? -2.148 2.812 18.109 1 98 185 PRO A C 1
ATOM 1430 O O . PRO A 1 185 ? -1.607 3.877 17.812 1 98 185 PRO A O 1
ATOM 1433 N N . SER A 1 186 ? -2.561 2.574 19.281 1 96.5 186 SER A N 1
ATOM 1434 C CA . SER A 1 186 ? -2.533 3.582 20.328 1 96.5 186 SER A CA 1
ATOM 1435 C C . SER A 1 186 ? -1.124 3.766 20.891 1 96.5 186 SER A C 1
ATOM 1437 O O . SER A 1 186 ? -0.917 3.709 22.094 1 96.5 186 SER A O 1
ATOM 1439 N N . TRP A 1 187 ? -0.207 3.984 20 1 98.25 187 TRP A N 1
ATOM 1440 C CA . TRP A 1 187 ? 1.168 4.25 20.422 1 98.25 187 TRP A CA 1
ATOM 1441 C C . TRP A 1 187 ? 1.316 5.684 20.922 1 98.25 187 TRP A C 1
ATOM 1443 O O . TRP A 1 187 ? 0.729 6.609 20.359 1 98.25 187 TRP A O 1
ATOM 1453 N N . ASN A 1 188 ? 2.059 5.867 21.984 1 97.5 188 ASN A N 1
ATOM 1454 C CA . ASN A 1 188 ? 2.219 7.176 22.609 1 97.5 188 ASN A CA 1
ATOM 1455 C C . ASN A 1 188 ? 3.174 8.062 21.812 1 97.5 188 ASN A C 1
ATOM 1457 O O . ASN A 1 188 ? 4.203 7.594 21.328 1 97.5 188 ASN A O 1
ATOM 1461 N N . LEU A 1 189 ? 2.744 9.312 21.672 1 97.56 189 LEU A N 1
ATOM 1462 C CA . LEU A 1 189 ? 3.611 10.266 21 1 97.56 189 LEU A CA 1
ATOM 1463 C C . LEU A 1 189 ? 3.414 11.672 21.562 1 97.56 189 LEU A C 1
ATOM 1465 O O . LEU A 1 189 ? 2.514 11.898 22.375 1 97.56 189 LEU A O 1
ATOM 1469 N N . GLY A 1 190 ? 4.277 12.555 21.25 1 96.38 190 GLY A N 1
ATOM 1470 C CA . GLY A 1 190 ? 4.195 13.977 21.547 1 96.38 190 GLY A CA 1
ATOM 1471 C C . GLY A 1 190 ? 4.77 14.852 20.438 1 96.38 190 GLY A C 1
ATOM 1472 O O . GLY A 1 190 ? 5.41 14.352 19.516 1 96.38 190 GLY A O 1
ATOM 1473 N N . LEU A 1 191 ? 4.434 16.078 20.5 1 96.81 191 LEU A N 1
ATOM 1474 C CA . LEU A 1 191 ? 4.961 17.078 19.562 1 96.81 191 LEU A CA 1
ATOM 1475 C C . LEU A 1 191 ? 5.602 18.234 20.328 1 96.81 191 LEU A C 1
ATOM 1477 O O . LEU A 1 191 ? 5.062 18.688 21.328 1 96.81 191 LEU A O 1
ATOM 1481 N N . ILE A 1 192 ? 6.781 18.594 19.859 1 96.06 192 ILE A N 1
ATOM 1482 C CA . ILE A 1 192 ? 7.523 19.688 20.469 1 96.06 192 ILE A CA 1
ATOM 1483 C C . ILE A 1 192 ? 7.914 20.703 19.406 1 96.06 192 ILE A C 1
ATOM 1485 O O . ILE A 1 192 ? 8.336 20.328 18.297 1 96.06 192 ILE A O 1
ATOM 1489 N N . ILE A 1 193 ? 7.73 21.969 19.672 1 93.44 193 ILE A N 1
ATOM 1490 C CA . ILE A 1 193 ? 8.094 23.062 18.766 1 93.44 193 ILE A CA 1
ATOM 1491 C C . ILE A 1 193 ? 9.094 23.984 19.453 1 93.44 193 ILE A C 1
ATOM 1493 O O . ILE A 1 193 ? 8.875 24.406 20.594 1 93.44 193 ILE A O 1
ATOM 1497 N N . PRO A 1 194 ? 10.211 24.281 18.734 1 90.5 194 PRO A N 1
ATOM 1498 C CA . PRO A 1 194 ? 11.07 25.328 19.297 1 90.5 194 PRO A CA 1
ATOM 1499 C C . PRO A 1 194 ? 10.383 26.688 19.375 1 90.5 194 PRO A C 1
ATOM 1501 O O . PRO A 1 194 ? 9.625 27.047 18.469 1 90.5 194 PRO A O 1
ATOM 1504 N N . LYS A 1 195 ? 10.398 27.469 20.391 1 81.31 195 LYS A N 1
ATOM 1505 C CA . LYS A 1 195 ? 9.766 28.781 20.547 1 81.31 195 LYS A CA 1
ATOM 1506 C C . LYS A 1 195 ? 10.453 29.828 19.656 1 81.31 195 LYS A C 1
ATOM 1508 O O . LYS A 1 195 ? 9.844 30.828 19.281 1 81.31 195 LYS A O 1
ATOM 1513 N N . LEU A 1 196 ? 11.594 29.547 19.031 1 65.5 196 LEU A N 1
ATOM 1514 C CA . LEU A 1 196 ? 12.305 30.578 18.297 1 65.5 196 LEU A CA 1
ATOM 1515 C C . LEU A 1 196 ? 11.602 30.906 16.969 1 65.5 196 LEU A C 1
ATOM 1517 O O . LEU A 1 196 ? 10.883 30.062 16.438 1 65.5 196 LEU A O 1
ATOM 1521 N N . ASN A 1 197 ? 11.586 32.281 16.516 1 55.06 197 ASN A N 1
ATOM 1522 C CA . ASN A 1 197 ? 10.938 32.938 15.367 1 55.06 197 ASN A CA 1
ATOM 1523 C C . ASN A 1 197 ? 11.227 32.188 14.07 1 55.06 197 ASN A C 1
ATOM 1525 O O . ASN A 1 197 ? 12.328 32.281 13.523 1 55.06 197 ASN A O 1
ATOM 1529 N N . HIS A 1 198 ? 10.812 30.984 13.914 1 53.75 198 HIS A N 1
ATOM 1530 C CA . HIS A 1 198 ? 11.047 30.375 12.609 1 53.75 198 HIS A CA 1
ATOM 1531 C C . HIS A 1 198 ? 10.07 30.922 11.57 1 53.75 198 HIS A C 1
ATOM 1533 O O . HIS A 1 198 ? 8.859 30.938 11.797 1 53.75 198 HIS A O 1
ATOM 1539 N N . ASN A 1 199 ? 10.383 32.031 10.875 1 47.88 199 ASN A N 1
ATOM 1540 C CA . ASN A 1 199 ? 9.578 32.625 9.812 1 47.88 199 ASN A CA 1
ATOM 1541 C C . ASN A 1 199 ? 9.625 31.781 8.539 1 47.88 199 ASN A C 1
ATOM 1543 O O . ASN A 1 199 ? 10.148 32.219 7.512 1 47.88 199 ASN A O 1
ATOM 1547 N N . ASN A 1 200 ? 9.609 30.469 8.422 1 49.34 200 ASN A N 1
ATOM 1548 C CA . ASN A 1 200 ? 9.922 29.812 7.164 1 49.34 200 ASN A CA 1
ATOM 1549 C C . ASN A 1 200 ? 8.703 29.734 6.246 1 49.34 200 ASN A C 1
ATOM 1551 O O . ASN A 1 200 ? 8.672 28.922 5.312 1 49.34 200 ASN A O 1
ATOM 1555 N N . TYR A 1 201 ? 7.473 30.344 6.227 1 52.75 201 TYR A N 1
ATOM 1556 C CA . TYR A 1 201 ? 6.395 29.594 5.602 1 52.75 201 TYR A CA 1
ATOM 1557 C C . TYR A 1 201 ? 6.285 29.922 4.117 1 52.75 201 TYR A C 1
ATOM 1559 O O . TYR A 1 201 ? 6.754 29.156 3.271 1 52.75 201 TYR A O 1
ATOM 1567 N N . GLY A 1 202 ? 5.328 30.859 3.557 1 52.59 202 GLY A N 1
ATOM 1568 C CA . GLY A 1 202 ? 4.707 30.844 2.244 1 52.59 202 GLY A CA 1
ATOM 1569 C C . GLY A 1 202 ? 5.703 30.984 1.108 1 52.59 202 GLY A C 1
ATOM 1570 O O . GLY A 1 202 ? 5.84 30.062 0.289 1 52.59 202 GLY A O 1
ATOM 1571 N N . LYS A 1 203 ? 6.234 32.031 0.794 1 55.62 203 LYS A N 1
ATOM 1572 C CA . LYS A 1 203 ? 7.215 32.344 -0.242 1 55.62 203 LYS A CA 1
ATOM 1573 C C . LYS A 1 203 ? 8.516 31.578 -0.02 1 55.62 203 LYS A C 1
ATOM 1575 O O . LYS A 1 203 ? 9.156 31.141 -0.978 1 55.62 203 LYS A O 1
ATOM 1580 N N . PHE A 1 204 ? 8.523 31.031 1.168 1 75.31 204 PHE A N 1
ATOM 1581 C CA . PHE A 1 204 ? 9.758 30.328 1.523 1 75.31 204 PHE A CA 1
ATOM 1582 C C . PHE A 1 204 ? 9.648 28.844 1.191 1 75.31 204 PHE A C 1
ATOM 1584 O O . PHE A 1 204 ? 10.602 28.25 0.682 1 75.31 204 PHE A O 1
ATOM 1591 N N . GLU A 1 205 ? 8.352 28.344 1.159 1 78.06 205 GLU A N 1
ATOM 1592 C CA . GLU A 1 205 ? 8.164 26.938 0.851 1 78.06 205 GLU A CA 1
ATOM 1593 C C . GLU A 1 205 ? 8.297 26.672 -0.647 1 78.06 205 GLU A C 1
ATOM 1595 O O . GLU A 1 205 ? 8.914 25.688 -1.058 1 78.06 205 GLU A O 1
ATOM 1600 N N . GLU A 1 206 ? 7.699 27.578 -1.397 1 79.38 206 GLU A N 1
ATOM 1601 C CA . GLU A 1 206 ? 7.793 27.438 -2.848 1 79.38 206 GLU A CA 1
ATOM 1602 C C . GLU A 1 206 ? 9.242 27.516 -3.316 1 79.38 206 GLU A C 1
ATOM 1604 O O . GLU A 1 206 ? 9.656 26.75 -4.195 1 79.38 206 GLU A O 1
ATOM 1609 N N . ASN A 1 207 ? 9.93 28.359 -2.768 1 85.88 207 ASN A N 1
ATOM 1610 C CA . ASN A 1 207 ? 11.344 28.5 -3.109 1 85.88 207 ASN A CA 1
ATOM 1611 C C . ASN A 1 207 ? 12.133 27.25 -2.711 1 85.88 207 ASN A C 1
ATOM 1613 O O . ASN A 1 207 ? 13.031 26.828 -3.439 1 85.88 207 ASN A O 1
ATOM 1617 N N . PHE A 1 208 ? 11.781 26.75 -1.647 1 90.75 208 PHE A N 1
ATOM 1618 C CA . PHE A 1 208 ? 12.43 25.531 -1.178 1 90.75 208 PHE A CA 1
ATOM 1619 C C . PHE A 1 208 ? 12.266 24.406 -2.189 1 90.75 208 PHE A C 1
ATOM 1621 O O . PHE A 1 208 ? 13.234 23.719 -2.525 1 90.75 208 PHE A O 1
ATOM 1628 N N . PHE A 1 209 ? 11.023 24.219 -2.691 1 90.62 209 PHE A N 1
ATOM 1629 C CA . PHE A 1 209 ? 10.758 23.188 -3.68 1 90.62 209 PHE A CA 1
ATOM 1630 C C . PHE A 1 209 ? 11.523 23.453 -4.969 1 90.62 209 PHE A C 1
ATOM 1632 O O . PHE A 1 209 ? 12.133 22.547 -5.543 1 90.62 209 PHE A O 1
ATOM 1639 N N . ASP A 1 210 ? 11.5 24.672 -5.344 1 90.81 210 ASP A N 1
ATOM 1640 C CA . ASP A 1 210 ? 12.125 25.062 -6.602 1 90.81 210 ASP A CA 1
ATOM 1641 C C . ASP A 1 210 ? 13.633 24.781 -6.57 1 90.81 210 ASP A C 1
ATOM 1643 O O . ASP A 1 210 ? 14.211 24.359 -7.574 1 90.81 210 ASP A O 1
ATOM 1647 N N . VAL A 1 211 ? 14.18 24.984 -5.461 1 92.06 211 VAL A N 1
ATOM 1648 C CA . VAL A 1 211 ? 15.625 24.891 -5.32 1 92.06 211 VAL A CA 1
ATOM 1649 C C . VAL A 1 211 ? 16.031 23.438 -5.176 1 92.06 211 VAL A C 1
ATOM 1651 O O . VAL A 1 211 ? 17.094 23.031 -5.664 1 92.06 211 VAL A O 1
ATOM 1654 N N . ASN A 1 212 ? 15.195 22.641 -4.613 1 94.5 212 ASN A N 1
ATOM 1655 C CA . ASN A 1 212 ? 15.664 21.328 -4.188 1 94.5 212 ASN A CA 1
ATOM 1656 C C . ASN A 1 212 ? 15.078 20.203 -5.055 1 94.5 212 ASN A C 1
ATOM 1658 O O . ASN A 1 212 ? 15.57 19.078 -5.031 1 94.5 212 ASN A O 1
ATOM 1662 N N . CYS A 1 213 ? 14.078 20.531 -5.824 1 91.69 213 CYS A N 1
ATOM 1663 C CA . CYS A 1 213 ? 13.461 19.531 -6.676 1 91.69 213 CYS A CA 1
ATOM 1664 C C . CYS A 1 213 ? 13.906 19.688 -8.125 1 91.69 213 CYS A C 1
ATOM 1666 O O . CYS A 1 213 ? 14.117 20.812 -8.586 1 91.69 213 CYS A O 1
ATOM 1668 N N . PRO A 1 214 ? 14.07 18.641 -8.906 1 96 214 PRO A N 1
ATOM 1669 C CA . PRO A 1 214 ? 13.875 17.25 -8.461 1 96 214 PRO A CA 1
ATOM 1670 C C . PRO A 1 214 ? 15.109 16.688 -7.762 1 96 214 PRO A C 1
ATOM 1672 O O . PRO A 1 214 ? 16.234 17.078 -8.07 1 96 214 PRO A O 1
ATOM 1675 N N . ILE A 1 215 ? 14.93 15.805 -6.852 1 97.94 215 ILE A N 1
ATOM 1676 C CA . ILE A 1 215 ? 16.047 15.07 -6.27 1 97.94 215 ILE A CA 1
ATOM 1677 C C . ILE A 1 215 ? 16.391 13.875 -7.148 1 97.94 215 ILE A C 1
ATOM 1679 O O . ILE A 1 215 ? 15.703 13.594 -8.133 1 97.94 215 ILE A O 1
ATOM 1683 N N . ALA A 1 216 ? 17.5 13.18 -6.793 1 97.81 216 ALA A N 1
ATOM 1684 C CA . ALA A 1 216 ? 17.875 11.984 -7.539 1 97.81 216 ALA A CA 1
ATOM 1685 C C . ALA A 1 216 ? 16.844 10.875 -7.363 1 97.81 216 ALA A C 1
ATOM 1687 O O . ALA A 1 216 ? 16.297 10.695 -6.273 1 97.81 216 ALA A O 1
ATOM 1688 N N . LYS A 1 217 ? 16.609 10.109 -8.398 1 97.5 217 LYS A N 1
ATOM 1689 C CA . LYS A 1 217 ? 15.57 9.078 -8.375 1 97.5 217 LYS A CA 1
ATOM 1690 C C . LYS A 1 217 ? 15.836 8.062 -7.266 1 97.5 217 LYS A C 1
ATOM 1692 O O . LYS A 1 217 ? 14.898 7.625 -6.59 1 97.5 217 LYS A O 1
ATOM 1697 N N . ASN A 1 218 ? 17.109 7.656 -7.082 1 97.81 218 ASN A N 1
ATOM 1698 C CA . ASN A 1 218 ? 17.422 6.648 -6.074 1 97.81 218 ASN A CA 1
ATOM 1699 C C . ASN A 1 218 ? 17.047 7.129 -4.672 1 97.81 218 ASN A C 1
ATOM 1701 O O . ASN A 1 218 ? 16.672 6.324 -3.82 1 97.81 218 ASN A O 1
ATOM 1705 N N . ASP A 1 219 ? 17.172 8.414 -4.449 1 98.31 219 ASP A N 1
ATOM 1706 C CA . ASP A 1 219 ? 16.797 8.992 -3.164 1 98.31 219 ASP A CA 1
ATOM 1707 C C . ASP A 1 219 ? 15.289 8.914 -2.951 1 98.31 219 ASP A C 1
ATOM 1709 O O . ASP A 1 219 ? 14.828 8.648 -1.84 1 98.31 219 ASP A O 1
ATOM 1713 N N . ALA A 1 220 ? 14.555 9.164 -3.99 1 98.12 220 ALA A N 1
ATOM 1714 C CA . ALA A 1 220 ? 13.102 9.062 -3.924 1 98.12 220 ALA A CA 1
ATOM 1715 C C . ALA A 1 220 ? 12.656 7.617 -3.73 1 98.12 220 ALA A C 1
ATOM 1717 O O . ALA A 1 220 ? 11.703 7.344 -3 1 98.12 220 ALA A O 1
ATOM 1718 N N . TYR A 1 221 ? 13.375 6.695 -4.414 1 98.38 221 TYR A N 1
ATOM 1719 C CA . TYR A 1 221 ? 13.047 5.281 -4.293 1 98.38 221 TYR A CA 1
ATOM 1720 C C . TYR A 1 221 ? 13.258 4.793 -2.863 1 98.38 221 TYR A C 1
ATOM 1722 O O . TYR A 1 221 ? 12.492 3.971 -2.361 1 98.38 221 TYR A O 1
ATOM 1730 N N . GLU A 1 222 ? 14.312 5.262 -2.26 1 98.38 222 GLU A N 1
ATOM 1731 C CA . GLU A 1 222 ? 14.57 4.91 -0.867 1 98.38 222 GLU A CA 1
ATOM 1732 C C . GLU A 1 222 ? 13.422 5.34 0.039 1 98.38 222 GLU A C 1
ATOM 1734 O O . GLU A 1 222 ? 12.992 4.578 0.908 1 98.38 222 GLU A O 1
ATOM 1739 N N . ALA A 1 223 ? 12.945 6.551 -0.152 1 98.62 223 ALA A N 1
ATOM 1740 C CA . ALA A 1 223 ? 11.82 7.051 0.637 1 98.62 223 ALA A CA 1
ATOM 1741 C C . ALA A 1 223 ? 10.594 6.172 0.455 1 98.62 223 ALA A C 1
ATOM 1743 O O . ALA A 1 223 ? 9.867 5.902 1.415 1 98.62 223 ALA A O 1
ATOM 1744 N N . CYS A 1 224 ? 10.359 5.742 -0.751 1 98.38 224 CYS A N 1
ATOM 1745 C CA . CYS A 1 224 ? 9.227 4.867 -1.036 1 98.38 224 CYS A CA 1
ATOM 1746 C C . CYS A 1 224 ? 9.367 3.539 -0.302 1 98.38 224 CYS A C 1
ATOM 1748 O O . CYS A 1 224 ? 8.414 3.076 0.332 1 98.38 224 CYS A O 1
ATOM 1750 N N . TYR A 1 225 ? 10.57 2.971 -0.378 1 98.5 225 TYR A N 1
ATOM 1751 C CA . TYR A 1 225 ? 10.812 1.682 0.258 1 98.5 225 TYR A CA 1
ATOM 1752 C C . TYR A 1 225 ? 10.578 1.761 1.762 1 98.5 225 TYR A C 1
ATOM 1754 O O . TYR A 1 225 ? 9.883 0.917 2.332 1 98.5 225 TYR A O 1
ATOM 1762 N N . ILE A 1 226 ? 11.094 2.756 2.418 1 98.56 226 ILE A N 1
ATOM 1763 C CA . ILE A 1 226 ? 10.953 2.91 3.861 1 98.56 226 ILE A CA 1
ATOM 1764 C C . ILE A 1 226 ? 9.484 3.129 4.219 1 98.56 226 ILE A C 1
ATOM 1766 O O . ILE A 1 226 ? 9 2.617 5.23 1 98.56 226 ILE A O 1
ATOM 1770 N N . SER A 1 227 ? 8.773 3.863 3.383 1 98.56 227 SER A N 1
ATOM 1771 C CA . SER A 1 227 ? 7.359 4.148 3.625 1 98.56 227 SER A CA 1
ATOM 1772 C C . SER A 1 227 ? 6.52 2.879 3.566 1 98.56 227 SER A C 1
ATOM 1774 O O . SER A 1 227 ? 5.594 2.705 4.359 1 98.56 227 SER A O 1
ATOM 1776 N N . VAL A 1 228 ? 6.855 1.955 2.703 1 98.44 228 VAL A N 1
ATOM 1777 C CA . VAL A 1 228 ? 6.027 0.775 2.484 1 98.44 228 VAL A CA 1
ATOM 1778 C C . VAL A 1 228 ? 6.492 -0.361 3.391 1 98.44 228 VAL A C 1
ATOM 1780 O O . VAL A 1 228 ? 5.734 -0.839 4.238 1 98.44 228 VAL A O 1
ATOM 1783 N N . PHE A 1 229 ? 7.75 -0.763 3.23 1 98.12 229 PHE A N 1
ATOM 1784 C CA . PHE A 1 229 ? 8.273 -1.931 3.932 1 98.12 229 PHE A CA 1
ATOM 1785 C C . PHE A 1 229 ? 8.578 -1.596 5.387 1 98.12 229 PHE A C 1
ATOM 1787 O O . PHE A 1 229 ? 8.672 -2.492 6.23 1 98.12 229 PHE A O 1
ATOM 1794 N N . GLY A 1 230 ? 8.758 -0.36 5.688 1 98.12 230 GLY A N 1
ATOM 1795 C CA . GLY A 1 230 ? 8.977 0.093 7.055 1 98.12 230 GLY A CA 1
ATOM 1796 C C . GLY A 1 230 ? 7.715 0.567 7.738 1 98.12 230 GLY A C 1
ATOM 1797 O O . GLY A 1 230 ? 7.066 -0.199 8.453 1 98.12 230 GLY A O 1
ATOM 1798 N N . ILE A 1 231 ? 7.266 1.762 7.387 1 98.69 231 ILE A N 1
ATOM 1799 C CA . ILE A 1 231 ? 6.234 2.465 8.141 1 98.69 231 ILE A CA 1
ATOM 1800 C C . ILE A 1 231 ? 4.895 1.759 7.965 1 98.69 231 ILE A C 1
ATOM 1802 O O . ILE A 1 231 ? 4.309 1.271 8.938 1 98.69 231 ILE A O 1
ATOM 1806 N N . LEU A 1 232 ? 4.395 1.665 6.773 1 98.62 232 LEU A N 1
ATOM 1807 C CA . LEU A 1 232 ? 3.082 1.084 6.512 1 98.62 232 LEU A CA 1
ATOM 1808 C C . LEU A 1 232 ? 2.996 -0.337 7.059 1 98.62 232 LEU A C 1
ATOM 1810 O O . LEU A 1 232 ? 2.033 -0.685 7.746 1 98.62 232 LEU A O 1
ATOM 1814 N N . SER A 1 233 ? 3.994 -1.142 6.754 1 98.25 233 SER A N 1
ATOM 1815 C CA . SER A 1 233 ? 3.996 -2.535 7.191 1 98.25 233 SER A CA 1
ATOM 1816 C C . SER A 1 233 ? 3.951 -2.639 8.711 1 98.25 233 SER A C 1
ATOM 1818 O O . SER A 1 233 ? 3.289 -3.523 9.258 1 98.25 233 SER A O 1
ATOM 1820 N N . SER A 1 234 ? 4.664 -1.793 9.375 1 98.31 234 SER A N 1
ATOM 1821 C CA . SER A 1 234 ? 4.703 -1.833 10.836 1 98.31 234 SER A CA 1
ATOM 1822 C C . SER A 1 234 ? 3.367 -1.404 11.43 1 98.31 234 SER A C 1
ATOM 1824 O O . SER A 1 234 ? 2.965 -1.903 12.484 1 98.31 234 SER A O 1
ATOM 1826 N N . VAL A 1 235 ? 2.703 -0.431 10.797 1 98.62 235 VAL A N 1
ATOM 1827 C CA . VAL A 1 235 ? 1.391 -0 11.266 1 98.62 235 VAL A CA 1
ATOM 1828 C C . VAL A 1 235 ? 0.388 -1.143 11.125 1 98.62 235 VAL A C 1
ATOM 1830 O O . VAL A 1 235 ? -0.331 -1.471 12.07 1 98.62 235 VAL A O 1
ATOM 1833 N N . ILE A 1 236 ? 0.371 -1.798 9.953 1 97.75 236 ILE A N 1
ATOM 1834 C CA . ILE A 1 236 ? -0.57 -2.879 9.68 1 97.75 236 ILE A CA 1
ATOM 1835 C C . ILE A 1 236 ? -0.316 -4.039 10.641 1 97.75 236 ILE A C 1
ATOM 1837 O O . ILE A 1 236 ? -1.259 -4.637 11.164 1 97.75 236 ILE A O 1
ATOM 1841 N N . SER A 1 237 ? 0.962 -4.305 10.875 1 96.81 237 SER A N 1
ATOM 1842 C CA . SER A 1 237 ? 1.315 -5.449 11.711 1 96.81 237 SER A CA 1
ATOM 1843 C C . SER A 1 237 ? 1.394 -5.062 13.18 1 96.81 237 SER A C 1
ATOM 1845 O O . SER A 1 237 ? 1.7 -5.898 14.031 1 96.81 237 SER A O 1
ATOM 1847 N N . GLU A 1 238 ? 1.215 -3.803 13.5 1 97.81 238 GLU A N 1
ATOM 1848 C CA . GLU A 1 238 ? 1.298 -3.262 14.859 1 97.81 238 GLU A CA 1
ATOM 1849 C C . GLU A 1 238 ? 2.639 -3.598 15.5 1 97.81 238 GLU A C 1
ATOM 1851 O O . GLU A 1 238 ? 2.684 -4.062 16.641 1 97.81 238 GLU A O 1
ATOM 1856 N N . ASN A 1 239 ? 3.656 -3.467 14.734 1 97.5 239 ASN A N 1
ATOM 1857 C CA . ASN A 1 239 ? 5.02 -3.664 15.211 1 97.5 239 ASN A CA 1
ATOM 1858 C C . ASN A 1 239 ? 5.68 -2.342 15.602 1 97.5 239 ASN A C 1
ATOM 1860 O O . ASN A 1 239 ? 6.309 -1.691 14.766 1 97.5 239 ASN A O 1
ATOM 1864 N N . TYR A 1 240 ? 5.652 -1.981 16.891 1 98.31 240 TYR A N 1
ATOM 1865 C CA . TYR A 1 240 ? 6.098 -0.689 17.391 1 98.31 240 TYR A CA 1
ATOM 1866 C C . TYR A 1 240 ? 7.586 -0.49 17.141 1 98.31 240 TYR A C 1
ATOM 1868 O O . TYR A 1 240 ? 8.016 0.591 16.734 1 98.31 240 TYR A O 1
ATOM 1876 N N . LYS A 1 241 ? 8.383 -1.49 17.406 1 97.75 241 LYS A N 1
ATOM 1877 C CA . LYS A 1 241 ? 9.828 -1.379 17.25 1 97.75 241 LYS A CA 1
ATOM 1878 C C . LYS A 1 241 ? 10.211 -1.073 15.805 1 97.75 241 LYS A C 1
ATOM 1880 O O . LYS A 1 241 ? 11.016 -0.177 15.547 1 97.75 241 LYS A O 1
ATOM 1885 N N . SER A 1 242 ? 9.641 -1.815 14.859 1 97.75 242 SER A N 1
ATOM 1886 C CA . SER A 1 242 ? 9.914 -1.599 13.445 1 97.75 242 SER A CA 1
ATOM 1887 C C . SER A 1 242 ? 9.422 -0.228 12.992 1 97.75 242 SER A C 1
ATOM 1889 O O . SER A 1 242 ? 10.047 0.413 12.141 1 97.75 242 SER A O 1
ATOM 1891 N N . PHE A 1 243 ? 8.273 0.154 13.578 1 98.56 243 PHE A N 1
ATOM 1892 C CA . PHE A 1 243 ? 7.734 1.471 13.258 1 98.56 243 PHE A CA 1
ATOM 1893 C C . PHE A 1 243 ? 8.719 2.568 13.648 1 98.56 243 PHE A C 1
ATOM 1895 O O . PHE A 1 243 ? 9.031 3.441 12.836 1 98.56 243 PHE A O 1
ATOM 1902 N N . CYS A 1 244 ? 9.203 2.484 14.883 1 98.75 244 CYS A N 1
ATOM 1903 C CA . CYS A 1 244 ? 10.117 3.504 15.383 1 98.75 244 CYS A CA 1
ATOM 1904 C C . CYS A 1 244 ? 11.406 3.523 14.562 1 98.75 244 CYS A C 1
ATOM 1906 O O . CYS A 1 244 ? 11.914 4.594 14.227 1 98.75 244 CYS A O 1
ATOM 1908 N N . MET A 1 245 ? 11.938 2.393 14.242 1 98.25 245 MET A N 1
ATOM 1909 C CA . MET A 1 245 ? 13.125 2.307 13.391 1 98.25 245 MET A CA 1
ATOM 1910 C C . MET A 1 245 ? 12.875 2.965 12.039 1 98.25 245 MET A C 1
ATOM 1912 O O . MET A 1 245 ? 13.734 3.68 11.523 1 98.25 245 MET A O 1
ATOM 1916 N N . SER A 1 246 ? 11.719 2.703 11.477 1 98.56 246 SER A N 1
ATOM 1917 C CA . SER A 1 246 ? 11.367 3.244 10.164 1 98.56 246 SER A CA 1
ATOM 1918 C C . SER A 1 246 ? 11.242 4.762 10.211 1 98.56 246 SER A C 1
ATOM 1920 O O . SER A 1 246 ? 11.633 5.453 9.266 1 98.56 246 SER A O 1
ATOM 1922 N N . ILE A 1 247 ? 10.633 5.301 11.242 1 98.88 247 ILE A N 1
ATOM 1923 C CA . ILE A 1 247 ? 10.516 6.746 11.414 1 98.88 247 ILE A CA 1
ATOM 1924 C C . ILE A 1 247 ? 11.906 7.371 11.508 1 98.88 247 ILE A C 1
ATOM 1926 O O . ILE A 1 247 ? 12.18 8.383 10.852 1 98.88 247 ILE A O 1
ATOM 1930 N N . ASN A 1 248 ? 12.766 6.758 12.297 1 98.69 248 ASN A N 1
ATOM 1931 C CA . ASN A 1 248 ? 14.125 7.266 12.422 1 98.69 248 ASN A CA 1
ATOM 1932 C C . ASN A 1 248 ? 14.859 7.219 11.086 1 98.69 248 ASN A C 1
ATOM 1934 O O . ASN A 1 248 ? 15.57 8.164 10.727 1 98.69 248 ASN A O 1
ATOM 1938 N N . ASN A 1 249 ? 14.734 6.121 10.344 1 98.44 249 ASN A N 1
ATOM 1939 C CA . ASN A 1 249 ? 15.352 6.004 9.031 1 98.44 249 ASN A CA 1
ATOM 1940 C C . ASN A 1 249 ? 14.828 7.059 8.062 1 98.44 249 ASN A C 1
ATOM 1942 O O . ASN A 1 249 ? 15.562 7.551 7.211 1 98.44 249 ASN A O 1
ATOM 1946 N N . THR A 1 250 ? 13.547 7.375 8.148 1 98.62 250 THR A N 1
ATOM 1947 C CA . THR A 1 250 ? 12.906 8.352 7.277 1 98.62 250 THR A CA 1
ATOM 1948 C C . THR A 1 250 ? 13.602 9.711 7.395 1 98.62 250 THR A C 1
ATOM 1950 O O . THR A 1 250 ? 13.742 10.43 6.402 1 98.62 250 THR A O 1
ATOM 1953 N N . GLN A 1 251 ? 14.055 10.047 8.625 1 98.62 251 GLN A N 1
ATOM 1954 C CA . GLN A 1 251 ? 14.695 11.344 8.844 1 98.62 251 GLN A CA 1
ATOM 1955 C C . GLN A 1 251 ? 16 11.453 8.07 1 98.62 251 GLN A C 1
ATOM 1957 O O . GLN A 1 251 ? 16.531 12.547 7.879 1 98.62 251 GLN A O 1
ATOM 1962 N N . ASN A 1 252 ? 16.516 10.344 7.586 1 97.81 252 ASN A N 1
ATOM 1963 C CA . ASN A 1 252 ? 17.797 10.312 6.895 1 97.81 252 ASN A CA 1
ATOM 1964 C C . ASN A 1 252 ? 17.625 10.258 5.383 1 97.81 252 ASN A C 1
ATOM 1966 O O . ASN A 1 252 ? 18.609 10.266 4.637 1 97.81 252 ASN A O 1
ATOM 1970 N N . THR A 1 253 ? 16.422 10.156 4.906 1 98.44 253 THR A N 1
ATOM 1971 C CA . THR A 1 253 ? 16.203 10.219 3.465 1 98.44 253 THR A CA 1
ATOM 1972 C C . THR A 1 253 ? 16.516 11.617 2.93 1 98.44 253 THR A C 1
ATOM 1974 O O . THR A 1 253 ? 16.422 12.602 3.664 1 98.44 253 THR A O 1
ATOM 1977 N N . LYS A 1 254 ? 16.828 11.68 1.663 1 98.5 254 LYS A N 1
ATOM 1978 C CA . LYS A 1 254 ? 17.328 12.914 1.064 1 98.5 254 LYS A CA 1
ATOM 1979 C C . LYS A 1 254 ? 16.344 14.055 1.239 1 98.5 254 LYS A C 1
ATOM 1981 O O . LYS A 1 254 ? 16.703 15.141 1.706 1 98.5 254 LYS A O 1
ATOM 1986 N N . TRP A 1 255 ? 15.102 13.883 0.853 1 97.81 255 TRP A N 1
ATOM 1987 C CA . TRP A 1 255 ? 14.117 14.961 0.896 1 97.81 255 TRP A CA 1
ATOM 1988 C C . TRP A 1 255 ? 13.891 15.43 2.328 1 97.81 255 TRP A C 1
ATOM 1990 O O . TRP A 1 255 ? 13.852 16.625 2.596 1 97.81 255 TRP A O 1
ATOM 2000 N N . LYS A 1 256 ? 13.719 14.461 3.256 1 98.44 256 LYS A N 1
ATOM 2001 C CA . LYS A 1 256 ? 13.469 14.82 4.648 1 98.44 256 LYS A CA 1
ATOM 2002 C C . LYS A 1 256 ? 14.664 15.555 5.254 1 98.44 256 LYS A C 1
ATOM 2004 O O . LYS A 1 256 ? 14.492 16.5 6.035 1 98.44 256 LYS A O 1
ATOM 2009 N N . LYS A 1 257 ? 15.82 15.133 4.91 1 98.06 257 LYS A N 1
ATOM 2010 C CA . LYS A 1 257 ? 17 15.844 5.375 1 98.06 257 LYS A CA 1
ATOM 2011 C C . LYS A 1 257 ? 17 17.297 4.906 1 98.06 257 LYS A C 1
ATOM 2013 O O . LYS A 1 257 ? 17.391 18.203 5.656 1 98.06 257 LYS A O 1
ATOM 2018 N N . LEU A 1 258 ? 16.688 17.484 3.65 1 97.12 258 LEU A N 1
ATOM 2019 C CA . LEU A 1 258 ? 16.609 18.828 3.105 1 97.12 258 LEU A CA 1
ATO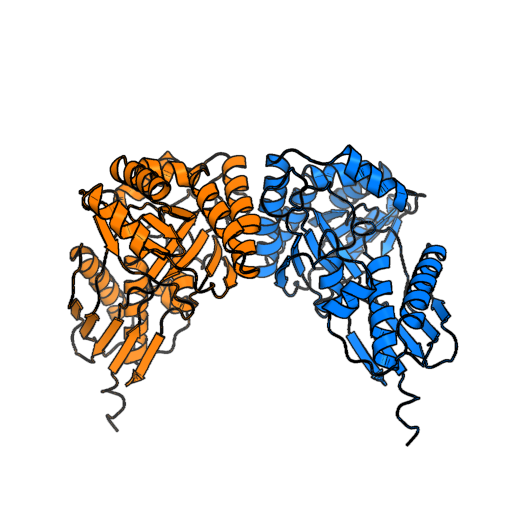M 2020 C C . LEU A 1 258 ? 15.586 19.656 3.869 1 97.12 258 LEU A C 1
ATOM 2022 O O . LEU A 1 258 ? 15.82 20.844 4.156 1 97.12 258 LEU A O 1
ATOM 2026 N N . GLU A 1 259 ? 14.414 19.062 4.195 1 96.12 259 GLU A N 1
ATOM 2027 C CA . GLU A 1 259 ? 13.391 19.75 4.977 1 96.12 259 GLU A CA 1
ATOM 2028 C C . GLU A 1 259 ? 13.922 20.141 6.352 1 96.12 259 GLU A C 1
ATOM 2030 O O . GLU A 1 259 ? 13.688 21.266 6.82 1 96.12 259 GLU A O 1
ATOM 2035 N N . ILE A 1 260 ? 14.602 19.219 6.988 1 96.62 260 ILE A N 1
ATOM 2036 C CA . ILE A 1 260 ? 15.133 19.438 8.328 1 96.62 260 ILE A CA 1
ATOM 2037 C C . ILE A 1 260 ? 16.188 20.547 8.289 1 96.62 260 ILE A C 1
ATOM 2039 O O . ILE A 1 260 ? 16.188 21.438 9.141 1 96.62 260 ILE A O 1
ATOM 2043 N N . GLU A 1 261 ? 17.031 20.453 7.285 1 94.88 261 GLU A N 1
ATOM 2044 C CA . GLU A 1 261 ? 18.031 21.5 7.113 1 94.88 261 GLU A CA 1
ATOM 2045 C C . GLU A 1 261 ? 17.375 22.859 6.891 1 94.88 261 GLU A C 1
ATOM 2047 O O . GLU A 1 261 ? 17.844 23.875 7.418 1 94.88 261 GLU A O 1
ATOM 2052 N N . PHE A 1 262 ? 16.391 22.844 6.113 1 92.94 262 PHE A N 1
ATOM 2053 C CA . PHE A 1 262 ? 15.648 24.062 5.82 1 92.94 262 PHE A CA 1
ATOM 2054 C C . PHE A 1 262 ? 15.047 24.656 7.09 1 92.94 262 PHE A C 1
ATOM 2056 O O . PHE A 1 262 ? 14.984 25.875 7.25 1 92.94 262 PHE A O 1
ATOM 2063 N N . ALA A 1 263 ? 14.562 23.828 8 1 92.88 263 ALA A N 1
ATOM 2064 C CA . ALA A 1 263 ? 13.93 24.266 9.242 1 92.88 263 ALA A CA 1
ATOM 2065 C C . ALA A 1 263 ? 14.938 24.938 10.164 1 92.88 263 ALA A C 1
ATOM 2067 O O . ALA A 1 263 ? 14.57 25.766 11.008 1 92.88 263 ALA A O 1
ATOM 2068 N N . GLY A 1 264 ? 16.25 24.484 10.148 1 91.56 264 GLY A N 1
ATOM 2069 C CA . GLY A 1 264 ? 17.297 25.266 10.781 1 91.56 264 GLY A CA 1
ATOM 2070 C C . GLY A 1 264 ? 17.828 24.625 12.047 1 91.56 264 GLY A C 1
ATOM 2071 O O . GLY A 1 264 ? 17.328 23.578 12.477 1 91.56 264 GLY A O 1
ATOM 2072 N N . GLU A 1 265 ? 18.797 25.266 12.648 1 92.56 265 GLU A N 1
ATOM 2073 C CA . GLU A 1 265 ? 19.609 24.734 13.734 1 92.56 265 GLU A CA 1
ATOM 2074 C C . GLU A 1 265 ? 18.766 24.422 14.961 1 92.56 265 GLU A C 1
ATOM 2076 O O . GLU A 1 265 ? 18.984 23.406 15.633 1 92.56 265 GLU A O 1
ATOM 2081 N N . PRO A 1 266 ? 17.766 25.25 15.266 1 92.06 266 PRO A N 1
ATOM 2082 C CA . PRO A 1 266 ? 16.969 24.938 16.453 1 92.06 266 PRO A CA 1
ATOM 2083 C C . PRO A 1 266 ? 16.25 23.594 16.344 1 92.06 266 PRO A C 1
ATOM 2085 O O . PRO A 1 266 ? 16.141 22.859 17.328 1 92.06 266 PRO A O 1
ATOM 2088 N N . VAL A 1 267 ? 15.773 23.266 15.164 1 95 267 VAL A N 1
ATOM 2089 C CA . VAL A 1 267 ? 15.078 22 14.945 1 95 267 VAL A CA 1
ATOM 2090 C C . VAL A 1 267 ? 16.078 20.844 15 1 95 267 VAL A C 1
ATOM 2092 O O . VAL A 1 267 ? 15.797 19.797 15.602 1 95 267 VAL A O 1
ATOM 2095 N N . ILE A 1 268 ? 17.219 21.016 14.398 1 95.31 268 ILE A N 1
ATOM 2096 C CA . ILE A 1 268 ? 18.266 20 14.391 1 95.31 268 ILE A CA 1
ATOM 2097 C C . ILE A 1 268 ? 18.688 19.672 15.82 1 95.31 268 ILE A C 1
ATOM 2099 O O . ILE A 1 268 ? 18.797 18.5 16.203 1 95.31 268 ILE A O 1
ATOM 2103 N N . LYS A 1 269 ? 18.875 20.688 16.594 1 93.75 269 LYS A N 1
ATOM 2104 C CA . LYS A 1 269 ? 19.266 20.516 17.984 1 93.75 269 LYS A CA 1
ATOM 2105 C C . LYS A 1 269 ? 18.172 19.797 18.766 1 93.75 269 LYS A C 1
ATOM 2107 O O . LYS A 1 269 ? 18.453 18.938 19.609 1 93.75 269 LYS A O 1
ATOM 2112 N N . LEU A 1 270 ? 16.953 20.172 18.562 1 96 270 LEU A N 1
ATOM 2113 C CA . LEU A 1 270 ? 15.828 19.531 19.234 1 96 270 LEU A CA 1
ATOM 2114 C C . LEU A 1 270 ? 15.773 18.031 18.906 1 96 270 LEU A C 1
ATOM 2116 O O . LEU A 1 270 ? 15.562 17.219 19.797 1 96 270 LEU A O 1
ATOM 2120 N N . ILE A 1 271 ? 15.938 17.688 17.641 1 97.25 271 ILE A N 1
ATOM 2121 C CA . ILE A 1 271 ? 15.93 16.297 17.219 1 97.25 271 ILE A CA 1
ATOM 2122 C C . ILE A 1 271 ? 17.016 15.516 17.953 1 97.25 271 ILE A C 1
ATOM 2124 O O . ILE A 1 271 ? 16.766 14.438 18.484 1 97.25 271 ILE A O 1
ATOM 2128 N N . GLU A 1 272 ? 18.203 16.078 18.016 1 96.38 272 GLU A N 1
ATOM 2129 C CA . GLU A 1 272 ? 19.312 15.438 18.703 1 96.38 272 GLU A CA 1
ATOM 2130 C C . GLU A 1 272 ? 19.031 15.266 20.188 1 96.38 272 GLU A C 1
ATOM 2132 O O . GLU A 1 272 ? 19.312 14.211 20.766 1 96.38 272 GLU A O 1
ATOM 2137 N N . ASN A 1 273 ? 18.5 16.266 20.797 1 96 273 ASN A N 1
ATOM 2138 C CA . ASN A 1 273 ? 18.188 16.219 22.219 1 96 273 ASN A CA 1
ATOM 2139 C C . ASN A 1 273 ? 17.125 15.18 22.531 1 96 273 ASN A C 1
ATOM 2141 O O . ASN A 1 273 ? 17.188 14.5 23.562 1 96 273 ASN A O 1
ATOM 2145 N N . LEU A 1 274 ? 16.156 15.062 21.688 1 97.31 274 LEU A N 1
ATOM 2146 C CA . LEU A 1 274 ? 15.086 14.086 21.891 1 97.31 274 LEU A CA 1
ATOM 2147 C C . LEU A 1 274 ? 15.625 12.664 21.797 1 97.31 274 LEU A C 1
ATOM 2149 O O . LEU A 1 274 ? 15.258 11.797 22.594 1 97.31 274 L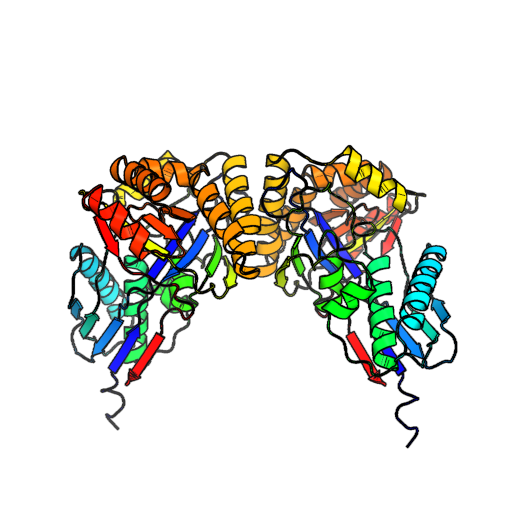EU A O 1
ATOM 2153 N N . LYS A 1 275 ? 16.469 12.492 20.828 1 96.19 275 LYS A N 1
ATOM 2154 C CA . LYS A 1 275 ? 17.094 11.18 20.703 1 96.19 275 LYS A CA 1
ATOM 2155 C C . LYS A 1 275 ? 17.859 10.812 21.969 1 96.19 275 LYS A C 1
ATOM 2157 O O . LYS A 1 275 ? 17.766 9.688 22.453 1 96.19 275 LYS A O 1
ATOM 2162 N N . LYS A 1 276 ? 18.547 11.734 22.531 1 94.12 276 LYS A N 1
ATOM 2163 C CA . LYS A 1 276 ? 19.359 11.523 23.734 1 94.12 276 LYS A CA 1
ATOM 2164 C C . LYS A 1 276 ? 18.469 11.367 24.969 1 94.12 276 LYS A C 1
ATOM 2166 O O . LYS A 1 276 ? 18.906 10.773 25.969 1 94.12 276 LYS A O 1
ATOM 2171 N N . SER A 1 277 ? 17.281 11.859 24.938 1 94.31 277 SER A N 1
ATOM 2172 C CA . SER A 1 277 ? 16.391 11.875 26.094 1 94.31 277 SER A CA 1
ATOM 2173 C C . SER A 1 277 ? 15.594 10.586 26.188 1 94.31 277 SER A C 1
ATOM 2175 O O . SER A 1 277 ? 14.719 10.461 27.047 1 94.31 277 SER A O 1
ATOM 2177 N N . GLY A 1 278 ? 15.773 9.688 25.266 1 93.69 278 GLY A N 1
ATOM 2178 C CA . GLY A 1 278 ? 15.18 8.367 25.406 1 93.69 278 GLY A CA 1
ATOM 2179 C C . GLY A 1 278 ? 13.984 8.141 24.5 1 93.69 278 GLY A C 1
ATOM 2180 O O . GLY A 1 278 ? 13.266 7.156 24.656 1 93.69 278 GLY A O 1
ATOM 2181 N N . ALA A 1 279 ? 13.703 9.062 23.594 1 97.94 279 ALA A N 1
ATOM 2182 C CA . ALA A 1 279 ? 12.648 8.82 22.609 1 97.94 279 ALA A CA 1
ATOM 2183 C C . ALA A 1 279 ? 12.984 7.617 21.734 1 97.94 279 ALA A C 1
ATOM 2185 O O . ALA A 1 279 ? 14.141 7.418 21.359 1 97.94 279 ALA A O 1
ATOM 2186 N N . ASP A 1 280 ? 11.969 6.77 21.484 1 98.56 280 ASP A N 1
ATOM 2187 C CA . ASP A 1 280 ? 12.164 5.602 20.625 1 98.56 280 ASP A CA 1
ATOM 2188 C C . ASP A 1 280 ? 12.273 6.004 19.156 1 98.56 280 ASP A C 1
ATOM 2190 O O . ASP A 1 280 ? 12.969 5.352 18.375 1 98.56 280 ASP A O 1
ATOM 2194 N N . ALA A 1 281 ? 11.547 7.031 18.75 1 98.81 281 ALA A N 1
ATOM 2195 C CA . ALA A 1 281 ? 11.594 7.605 17.406 1 98.81 281 ALA A CA 1
ATOM 2196 C C . ALA A 1 281 ? 11.398 9.117 17.453 1 98.81 281 ALA A C 1
ATOM 2198 O O . ALA A 1 281 ? 10.664 9.633 18.312 1 98.81 281 ALA A O 1
ATOM 2199 N N . VAL A 1 282 ? 12.086 9.797 16.594 1 98.81 282 VAL A N 1
ATOM 2200 C CA . VAL A 1 282 ? 12 11.25 16.484 1 98.81 282 VAL A CA 1
ATOM 2201 C C . VAL A 1 282 ? 11.898 11.648 15.016 1 98.81 282 VAL A C 1
ATOM 2203 O O . VAL A 1 282 ? 12.594 11.094 14.164 1 98.81 282 VAL A O 1
ATOM 2206 N N . GLY A 1 283 ? 11 12.555 14.734 1 98.75 283 GLY A N 1
ATOM 2207 C CA . GLY A 1 283 ? 10.883 13.062 13.383 1 98.75 283 GLY A CA 1
ATOM 2208 C C . GLY A 1 283 ? 10.289 14.453 13.312 1 98.75 283 GLY A C 1
ATOM 2209 O O . GLY A 1 283 ? 9.617 14.898 14.25 1 98.75 283 GLY A O 1
ATOM 2210 N N . MET A 1 284 ? 10.594 15.133 12.234 1 98.44 284 MET A N 1
ATOM 2211 C CA . MET A 1 284 ? 9.977 16.438 11.977 1 98.44 284 MET A CA 1
ATOM 2212 C C . MET A 1 284 ? 8.766 16.281 11.055 1 98.44 284 MET A C 1
ATOM 2214 O O . MET A 1 284 ? 8.805 15.516 10.094 1 98.44 284 MET A O 1
ATOM 2218 N N . SER A 1 285 ? 7.691 16.922 11.406 1 97.94 285 SER A N 1
ATOM 2219 C CA . SER A 1 285 ? 6.496 16.891 10.57 1 97.94 285 SER A CA 1
ATOM 2220 C C . SER A 1 285 ? 6.566 17.922 9.453 1 97.94 285 SER A C 1
ATOM 2222 O O . SER A 1 285 ? 6.766 19.109 9.719 1 97.94 285 SER A O 1
ATOM 2224 N N . SER A 1 286 ? 6.359 17.453 8.188 1 94.81 286 SER A N 1
ATOM 2225 C CA . SER A 1 286 ? 6.352 18.328 7.023 1 94.81 286 SER A CA 1
ATOM 2226 C C . SER A 1 286 ? 7.574 19.234 7.008 1 94.81 286 SER A C 1
ATOM 2228 O O . SER A 1 286 ? 8.703 18.781 7.172 1 94.81 286 SER A O 1
ATOM 2230 N N . LEU A 1 287 ? 7.453 20.531 6.785 1 92.81 287 LEU A N 1
ATOM 2231 C CA . LEU A 1 287 ? 8.57 21.469 6.742 1 92.81 287 LEU A CA 1
ATOM 2232 C C . LEU A 1 287 ? 8.883 22 8.141 1 92.81 287 LEU A C 1
ATOM 2234 O O . LEU A 1 287 ? 9.719 22.891 8.297 1 92.81 287 LEU A O 1
ATOM 2238 N N . GLY A 1 288 ? 8.289 21.359 9.188 1 93.19 288 GLY A N 1
ATOM 2239 C CA . GLY A 1 288 ? 8.539 21.781 10.555 1 93.19 288 GLY A CA 1
ATOM 2240 C C . GLY A 1 288 ? 7.84 23.078 10.914 1 93.19 288 GLY A C 1
ATOM 2241 O O . GLY A 1 288 ? 6.871 23.469 10.258 1 93.19 288 GLY A O 1
ATOM 2242 N N . PRO A 1 289 ? 8.18 23.641 11.992 1 94.56 289 PRO A N 1
ATOM 2243 C CA . PRO A 1 289 ? 9.289 23.234 12.867 1 94.56 289 PRO A CA 1
ATOM 2244 C C . PRO A 1 289 ? 8.859 22.203 13.914 1 94.56 289 PRO A C 1
ATOM 2246 O O . PRO A 1 289 ? 9.648 21.859 14.805 1 94.56 289 PRO A O 1
ATOM 2249 N N . GLY A 1 290 ? 7.625 21.719 13.906 1 96.56 290 GLY A N 1
ATOM 2250 C CA . GLY A 1 290 ? 7.156 20.703 14.836 1 96.56 290 GLY A CA 1
ATOM 2251 C C . GLY A 1 290 ? 7.902 19.391 14.719 1 96.56 290 GLY A C 1
ATOM 2252 O O . GLY A 1 290 ? 8.016 18.828 13.625 1 96.56 290 GLY A O 1
ATOM 2253 N N . VAL A 1 291 ? 8.461 18.953 15.906 1 97.94 291 VAL A N 1
ATOM 2254 C CA . VAL A 1 291 ? 9.156 17.672 15.977 1 97.94 291 VAL A CA 1
ATOM 2255 C C . VAL A 1 291 ? 8.359 16.703 16.844 1 97.94 291 VAL A C 1
ATOM 2257 O O . VAL A 1 291 ? 8.109 16.984 18.031 1 97.94 291 VAL A O 1
ATOM 2260 N N . TYR A 1 292 ? 7.938 15.633 16.219 1 98.62 292 TYR A N 1
ATOM 2261 C CA . TYR A 1 292 ? 7.223 14.617 16.984 1 98.62 292 TYR A CA 1
ATOM 2262 C C . TYR A 1 292 ? 8.18 13.547 17.5 1 98.62 292 TYR A C 1
ATOM 2264 O O . TYR A 1 292 ? 9.281 13.383 16.969 1 98.62 292 TYR A O 1
ATOM 2272 N N . PHE A 1 293 ? 7.762 12.898 18.562 1 98.56 293 PHE A N 1
ATOM 2273 C CA . PHE A 1 293 ? 8.508 11.758 19.094 1 98.56 293 PHE A CA 1
ATOM 2274 C C . PHE A 1 293 ? 7.559 10.688 19.609 1 98.56 293 PHE A C 1
ATOM 2276 O O . PHE A 1 293 ? 6.438 10.992 20.016 1 98.56 293 PHE A O 1
ATOM 2283 N N . PHE A 1 294 ? 7.965 9.453 19.469 1 98.69 294 PHE A N 1
ATOM 2284 C CA . PHE A 1 294 ? 7.27 8.312 20.047 1 98.69 294 PHE A CA 1
ATOM 2285 C C . PHE A 1 294 ? 8.039 7.77 21.25 1 98.69 294 PHE A C 1
ATOM 2287 O O . PHE A 1 294 ? 9.273 7.719 21.234 1 98.69 294 PHE A O 1
ATOM 2294 N N . SER A 1 295 ? 7.348 7.461 22.25 1 97.75 295 SER A N 1
ATOM 2295 C CA . SER A 1 295 ? 7.93 6.891 23.469 1 97.75 295 SER A CA 1
ATOM 2296 C C . SER A 1 295 ? 6.879 6.152 24.281 1 97.75 295 SER A C 1
ATOM 2298 O O . SER A 1 295 ? 5.699 6.52 24.266 1 97.75 295 SER A O 1
ATOM 2300 N N . LYS A 1 296 ? 7.32 5.152 25.016 1 94.88 296 LYS A N 1
ATOM 2301 C CA . LYS A 1 296 ? 6.422 4.484 25.953 1 94.88 296 LYS A CA 1
ATOM 2302 C C . LYS A 1 296 ? 6.031 5.41 27.094 1 94.88 296 LYS A C 1
ATOM 2304 O O . LYS A 1 296 ? 4.953 5.266 27.672 1 94.88 296 LYS A O 1
ATOM 2309 N N . GLU A 1 297 ? 6.926 6.359 27.344 1 93.56 297 GLU A N 1
ATOM 2310 C CA . GLU A 1 297 ? 6.691 7.324 28.422 1 93.56 297 GLU A CA 1
ATOM 2311 C C . GLU A 1 297 ? 6.961 8.75 27.953 1 93.56 297 GLU A C 1
ATOM 2313 O O . GLU A 1 297 ? 7.926 9.383 28.375 1 93.56 297 GLU A O 1
ATOM 2318 N N . PRO A 1 298 ? 6.02 9.273 27.188 1 93.44 298 PRO A N 1
ATOM 2319 C CA . PRO A 1 298 ? 6.262 10.586 26.578 1 93.44 298 PRO A CA 1
ATOM 2320 C C . PRO A 1 298 ? 6.496 11.68 27.625 1 93.44 298 PRO A C 1
ATOM 2322 O O . PRO A 1 298 ? 7.281 12.602 27.391 1 93.44 298 PRO A O 1
ATOM 2325 N N . GLU A 1 299 ? 5.879 11.555 28.781 1 91.69 299 GLU A N 1
ATOM 2326 C CA . GLU A 1 299 ? 6.023 12.57 29.812 1 91.69 299 GLU A CA 1
ATOM 2327 C C . GLU A 1 299 ? 7.457 12.625 30.344 1 91.69 299 GLU A C 1
ATOM 2329 O O . GLU A 1 299 ? 7.973 13.703 30.641 1 91.69 299 GLU A O 1
ATOM 2334 N N . LEU A 1 300 ? 8.078 11.492 30.469 1 92.62 300 LEU A N 1
ATOM 2335 C CA . LEU A 1 300 ? 9.461 11.438 30.938 1 92.62 300 LEU A CA 1
ATOM 2336 C C . LEU A 1 300 ? 10.406 12.07 29.922 1 92.62 300 LEU A C 1
ATOM 2338 O O . LEU A 1 300 ? 11.352 12.766 30.297 1 92.62 300 LEU A O 1
ATOM 2342 N N . VAL A 1 301 ? 10.141 11.828 28.656 1 94.62 301 VAL A N 1
ATOM 2343 C CA . VAL A 1 301 ? 10.953 12.414 27.594 1 94.62 301 VAL A CA 1
ATOM 2344 C C . VAL A 1 301 ? 10.828 13.938 27.625 1 94.62 301 VAL A C 1
ATOM 2346 O O . VAL A 1 301 ? 11.836 14.648 27.531 1 94.62 301 VAL A O 1
ATOM 2349 N N . PHE A 1 302 ? 9.602 14.398 27.812 1 91.06 302 PHE A N 1
ATOM 2350 C CA . PHE A 1 302 ? 9.375 15.844 27.828 1 91.06 302 PHE A CA 1
ATOM 2351 C C . PHE A 1 302 ? 10.047 16.484 29.031 1 91.06 302 PHE A C 1
ATOM 2353 O O . PHE A 1 302 ? 10.609 17.578 28.938 1 91.06 302 PHE A O 1
ATOM 2360 N N . ASP A 1 303 ? 10.016 15.852 30.141 1 92.44 303 ASP A N 1
ATOM 2361 C CA . ASP A 1 303 ? 10.633 16.375 31.359 1 92.44 303 ASP A CA 1
ATOM 2362 C C . ASP A 1 303 ? 12.141 16.562 31.156 1 92.44 303 ASP A C 1
ATOM 2364 O O . ASP A 1 303 ? 12.711 17.547 31.656 1 92.44 303 ASP A O 1
ATOM 2368 N N . LYS A 1 304 ? 12.68 15.742 30.453 1 93.12 304 LYS A N 1
ATOM 2369 C CA . LYS A 1 304 ? 14.117 15.836 30.188 1 93.12 304 LYS A CA 1
ATOM 2370 C C . LYS A 1 304 ? 14.422 16.953 29.188 1 93.12 304 LYS A C 1
ATOM 2372 O O . LYS A 1 304 ? 15.414 17.672 29.328 1 93.12 304 LYS A O 1
ATOM 2377 N N . ILE A 1 305 ? 13.562 17.078 28.203 1 92.44 305 ILE A N 1
ATOM 2378 C CA . ILE A 1 305 ? 13.797 18.031 27.125 1 92.44 305 ILE A CA 1
ATOM 2379 C C . ILE A 1 305 ? 13.578 19.453 27.625 1 92.44 305 ILE A C 1
ATOM 2381 O O . ILE A 1 305 ? 14.266 20.391 27.203 1 92.44 305 ILE A O 1
ATOM 2385 N N . LYS A 1 306 ? 12.641 19.594 28.531 1 88 306 LYS A N 1
ATOM 2386 C CA . LYS A 1 306 ? 12.297 20.922 29.031 1 88 306 LYS A CA 1
ATOM 2387 C C . LYS A 1 306 ? 13.492 21.578 29.719 1 88 306 LYS A C 1
ATOM 2389 O O . LYS A 1 306 ? 13.609 22.797 29.734 1 88 306 LYS A O 1
ATOM 2394 N N . SER A 1 307 ? 14.312 20.812 30.219 1 87.12 307 SER A N 1
ATOM 2395 C CA . SER A 1 307 ? 15.484 21.312 30.922 1 87.12 307 SER A CA 1
ATOM 2396 C C . SER A 1 307 ? 16.562 21.75 29.938 1 87.12 307 SER A C 1
ATOM 2398 O O . SER A 1 307 ? 17.469 22.5 30.312 1 87.12 307 SER A O 1
ATOM 2400 N N . LEU A 1 308 ? 16.406 21.422 28.703 1 87.12 308 LEU A N 1
ATOM 2401 C CA . LEU A 1 308 ? 17.484 21.625 27.734 1 87.12 308 LEU A CA 1
ATOM 2402 C C . LEU A 1 308 ? 17.203 22.859 26.875 1 87.12 308 LEU A C 1
ATOM 2404 O O . LEU A 1 308 ? 18.109 23.359 26.188 1 87.12 308 LEU A O 1
ATOM 2408 N N . GLY A 1 309 ? 16.047 23.406 26.875 1 83.44 309 GLY A N 1
ATOM 2409 C CA . GLY A 1 309 ? 15.727 24.547 26.047 1 83.44 309 GLY A CA 1
ATOM 2410 C C . GLY A 1 309 ? 14.305 25.047 26.219 1 83.44 309 GLY A C 1
ATOM 2411 O O . GLY A 1 309 ? 13.578 24.547 27.078 1 83.44 309 GLY A O 1
ATOM 2412 N N . ASP A 1 310 ? 14.055 26.125 25.453 1 87.06 310 ASP A N 1
ATOM 2413 C CA . ASP A 1 310 ? 12.727 26.719 25.453 1 87.06 310 ASP A CA 1
ATOM 2414 C C . ASP A 1 310 ? 11.852 26.125 24.359 1 87.06 310 ASP A C 1
ATOM 2416 O O . ASP A 1 310 ? 11.961 26.516 23.188 1 87.06 310 ASP A O 1
ATOM 2420 N N . TYR A 1 311 ? 11.07 25.172 24.766 1 90.62 311 TYR A N 1
ATOM 2421 C CA . TYR A 1 311 ? 10.234 24.438 23.828 1 90.62 311 TYR A CA 1
ATOM 2422 C C . TYR A 1 311 ? 8.766 24.5 24.234 1 90.62 311 TYR A C 1
ATOM 2424 O O . TYR A 1 311 ? 8.453 24.672 25.422 1 90.62 311 TYR A O 1
ATOM 2432 N N . LEU A 1 312 ? 7.965 24.484 23.266 1 91.44 312 LEU A N 1
ATOM 2433 C CA . LEU A 1 312 ? 6.531 24.312 23.484 1 91.44 312 LEU A CA 1
ATOM 2434 C C . LEU A 1 312 ? 6.125 22.859 23.281 1 91.44 312 LEU A C 1
ATOM 2436 O O . LEU A 1 312 ? 6.418 22.266 22.234 1 91.44 312 LEU A O 1
ATOM 2440 N N . TYR A 1 313 ? 5.523 22.266 24.312 1 92.62 313 TYR A N 1
ATOM 2441 C CA . TYR A 1 313 ? 5.02 20.891 24.219 1 92.62 313 TYR A CA 1
ATOM 2442 C C . TYR A 1 313 ? 3.543 20.875 23.844 1 92.62 313 TYR A C 1
ATOM 2444 O O . TYR A 1 313 ? 2.734 21.578 24.469 1 92.62 313 TYR A O 1
ATOM 2452 N N . ILE A 1 314 ? 3.211 20.219 22.844 1 92.69 314 ILE A N 1
ATOM 2453 C CA . ILE A 1 314 ? 1.826 20.031 22.422 1 92.69 314 ILE A CA 1
ATOM 2454 C C . ILE A 1 314 ? 1.417 18.578 22.625 1 92.69 314 ILE A C 1
ATOM 2456 O O . ILE A 1 314 ? 2.02 17.672 22.031 1 92.69 314 ILE A O 1
ATOM 2460 N N . ASN A 1 315 ? 0.417 18.406 23.469 1 92.62 315 ASN A N 1
ATOM 2461 C CA . ASN A 1 315 ? -0.114 17.062 23.672 1 92.62 315 ASN A CA 1
ATOM 2462 C C . ASN A 1 315 ? -0.964 16.625 22.484 1 92.62 315 ASN A C 1
ATOM 2464 O O . ASN A 1 315 ? -1.97 17.25 22.156 1 92.62 315 ASN A O 1
ATOM 2468 N N . ILE A 1 316 ? -0.538 15.531 21.812 1 95.88 316 ILE A N 1
ATOM 2469 C CA . ILE A 1 316 ? -1.29 15 20.688 1 95.88 316 ILE A CA 1
ATOM 2470 C C . ILE A 1 316 ? -1.487 13.5 20.859 1 95.88 316 ILE A C 1
ATOM 2472 O O . ILE A 1 316 ? -0.698 12.836 21.531 1 95.88 316 ILE A O 1
ATOM 2476 N N . HIS A 1 317 ? -2.557 13 20.234 1 96.25 317 HIS A N 1
ATOM 2477 C CA . HIS A 1 317 ? -2.881 11.578 20.188 1 96.25 317 HIS A CA 1
ATOM 2478 C C . HIS A 1 317 ? -3.309 11.156 18.781 1 96.25 317 HIS A C 1
ATOM 2480 O O . HIS A 1 317 ? -3.85 11.969 18.031 1 96.25 317 HIS A O 1
ATOM 2486 N N . PRO A 1 318 ? -3.006 9.875 18.5 1 98.25 318 PRO A N 1
ATOM 2487 C CA . PRO A 1 318 ? -3.553 9.414 17.219 1 98.25 318 PRO A CA 1
ATOM 2488 C C . PRO A 1 318 ? -5.066 9.586 17.125 1 98.25 318 PRO A C 1
ATOM 2490 O O . PRO A 1 318 ? -5.777 9.359 18.109 1 98.25 318 PRO A O 1
ATOM 2493 N N . CYS A 1 319 ? -5.473 10.086 16.031 1 98.62 319 CYS A N 1
ATOM 2494 C CA . CYS A 1 319 ? -6.898 10.281 15.781 1 98.62 319 CYS A CA 1
ATOM 2495 C C . CYS A 1 319 ? -7.391 9.336 14.695 1 98.62 319 CYS A C 1
ATOM 2497 O O . CYS A 1 319 ? -7.234 9.609 13.508 1 98.62 319 CYS A O 1
ATOM 2499 N N . ASN A 1 320 ? -8.109 8.234 15.047 1 98.62 320 ASN A N 1
ATOM 2500 C CA . ASN A 1 320 ? -8.516 7.223 14.086 1 98.62 320 ASN A CA 1
ATOM 2501 C C . ASN A 1 320 ? -9.867 7.566 13.445 1 98.62 320 ASN A C 1
ATOM 2503 O O . ASN A 1 320 ? -10.258 6.961 12.453 1 98.62 320 ASN A O 1
ATOM 2507 N N . SER A 1 321 ? -10.539 8.562 13.898 1 97.69 321 SER A N 1
ATOM 2508 C CA . SER A 1 321 ? -11.898 8.82 13.422 1 97.69 321 SER A CA 1
ATOM 2509 C C . SER A 1 321 ? -11.898 9.859 12.312 1 97.69 321 SER A C 1
ATOM 2511 O O . SER A 1 321 ? -12.852 9.938 11.531 1 97.69 321 SER A O 1
ATOM 2513 N N . GLY A 1 322 ? -10.836 10.664 12.211 1 98.12 322 GLY A N 1
ATOM 2514 C CA . GLY A 1 322 ? -10.977 11.898 11.453 1 98.12 322 GLY A CA 1
ATOM 2515 C C . GLY A 1 322 ? -11.891 12.906 12.125 1 98.12 322 GLY A C 1
ATOM 2516 O O . GLY A 1 322 ? -11.992 12.938 13.352 1 98.12 322 GLY A O 1
ATOM 2517 N N . ARG A 1 323 ? -12.438 13.766 11.32 1 98.56 323 ARG A N 1
ATOM 2518 C CA . ARG A 1 323 ? -13.344 14.742 11.93 1 98.56 323 ARG A CA 1
ATOM 2519 C C . ARG A 1 323 ? -14.594 14.055 12.461 1 98.56 323 ARG A C 1
ATOM 2521 O O . ARG A 1 323 ? -15.047 13.047 11.914 1 98.56 323 ARG A O 1
ATOM 2528 N N . GLU A 1 324 ? -15.133 14.523 13.508 1 98.44 324 GLU A N 1
ATOM 2529 C CA . GLU A 1 324 ? -16.406 14.07 14.07 1 98.44 324 GLU A CA 1
ATOM 2530 C C . GLU A 1 324 ? -17.438 15.188 14.055 1 98.44 324 GLU A C 1
ATOM 2532 O O . GLU A 1 324 ? -17.156 16.312 14.477 1 98.44 324 GLU A O 1
ATOM 2537 N N . ILE A 1 325 ? -18.578 14.859 13.57 1 97.88 325 ILE A N 1
ATOM 2538 C CA . ILE A 1 325 ? -19.641 15.844 13.422 1 97.88 325 ILE A CA 1
ATOM 2539 C C . ILE A 1 325 ? -20.766 15.555 14.414 1 97.88 325 ILE A C 1
ATOM 2541 O O . ILE A 1 325 ? -21.219 14.414 14.531 1 97.88 325 ILE A O 1
ATOM 2545 N N . TYR A 1 326 ? -21.109 16.562 15.086 1 94.12 326 TYR A N 1
ATOM 2546 C CA . TYR A 1 326 ? -22.25 16.5 16 1 94.12 326 TYR A CA 1
ATOM 2547 C C . TYR A 1 326 ? -23.281 17.562 15.656 1 94.12 326 TYR A C 1
ATOM 2549 O O . TYR A 1 326 ? -22.953 18.734 15.469 1 94.12 326 TYR A O 1
ATOM 2557 N N . CYS A 1 327 ? -24.438 17.094 15.391 1 87.44 327 CYS A N 1
ATOM 2558 C CA . CYS A 1 327 ? -25.547 18.016 15.148 1 87.44 327 CYS A CA 1
ATOM 2559 C C . CYS A 1 327 ? -26.484 18.094 16.344 1 87.44 327 CYS A C 1
ATOM 2561 O O . CYS A 1 327 ? -26.875 17.062 16.891 1 87.44 327 CYS A O 1
ATOM 2563 N N . VAL A 1 328 ? -26.609 19.297 16.875 1 73.19 328 VAL A N 1
ATOM 2564 C CA . VAL A 1 328 ? -27.516 19.5 18 1 73.19 328 VAL A CA 1
ATOM 2565 C C . VAL A 1 328 ? -28.625 20.469 17.594 1 73.19 328 VAL A C 1
ATOM 2567 O O . VAL A 1 328 ? -28.406 21.375 16.797 1 73.19 328 VAL A O 1
ATOM 2570 N N . MET B 1 1 ? -29.469 -40.594 11.016 1 26.3 1 MET B N 1
ATOM 2571 C CA . MET B 1 1 ? -29.625 -39.375 10.195 1 26.3 1 MET B CA 1
ATOM 2572 C C . MET B 1 1 ? -28.359 -39.094 9.391 1 26.3 1 MET B C 1
ATOM 2574 O O . MET B 1 1 ? -27.422 -38.5 9.914 1 26.3 1 MET B O 1
ATOM 2578 N N . GLN B 1 2 ? -27.828 -40.031 8.656 1 33.25 2 GLN B N 1
ATOM 2579 C CA . GLN B 1 2 ? -26.734 -40.438 7.785 1 33.25 2 GLN B CA 1
ATOM 2580 C C . GLN B 1 2 ? -26.484 -39.406 6.68 1 33.25 2 GLN B C 1
ATOM 2582 O O . GLN B 1 2 ? -25.828 -39.719 5.676 1 33.25 2 GLN B O 1
ATOM 2587 N N . ASN B 1 3 ? -27.281 -38.375 6.586 1 39.62 3 ASN B N 1
ATOM 2588 C CA . ASN B 1 3 ? -27.562 -37.406 5.527 1 39.62 3 ASN B CA 1
ATOM 2589 C C . ASN B 1 3 ? -26.375 -36.5 5.273 1 39.62 3 ASN B C 1
ATOM 2591 O O . ASN B 1 3 ? -26.469 -35.531 4.488 1 39.62 3 ASN B O 1
ATOM 2595 N N . GLY B 1 4 ? -25.484 -36.281 6.141 1 41.88 4 GLY B N 1
ATOM 2596 C CA . GLY B 1 4 ? -24.312 -35.438 6.207 1 41.88 4 GLY B CA 1
ATOM 2597 C C . GLY B 1 4 ? -23.203 -35.875 5.277 1 41.88 4 GLY B C 1
ATOM 2598 O O . GLY B 1 4 ? -22.125 -35.25 5.246 1 41.88 4 GLY B O 1
ATOM 2599 N N . LEU B 1 5 ? -23.062 -37.156 4.938 1 48.53 5 LEU B N 1
ATOM 2600 C CA . LEU B 1 5 ? -22.109 -38.062 4.312 1 48.53 5 LEU B CA 1
ATOM 2601 C C . LEU B 1 5 ? -21.938 -37.75 2.834 1 48.53 5 LEU B C 1
ATOM 2603 O O . LEU B 1 5 ? -20.922 -38.125 2.223 1 48.53 5 LEU B O 1
ATOM 2607 N N . ASN B 1 6 ? -23.078 -37.344 2.127 1 58.47 6 ASN B N 1
ATOM 2608 C CA . ASN B 1 6 ? -23.094 -37.406 0.669 1 58.47 6 ASN B CA 1
ATOM 2609 C C . ASN B 1 6 ? -22.781 -36.031 0.062 1 58.47 6 ASN B C 1
ATOM 2611 O O . ASN B 1 6 ? -23.266 -35.688 -1.022 1 58.47 6 ASN B O 1
ATOM 2615 N N . THR B 1 7 ? -22.281 -35.125 0.821 1 77.31 7 THR B N 1
ATOM 2616 C CA . THR B 1 7 ? -22.125 -33.812 0.264 1 77.31 7 THR B CA 1
ATOM 2617 C C . THR B 1 7 ? -20.859 -33.719 -0.582 1 77.31 7 THR B C 1
ATOM 2619 O O . THR B 1 7 ? -19.797 -34.125 -0.155 1 77.31 7 THR B O 1
ATOM 2622 N N . LYS B 1 8 ? -21.078 -33.406 -1.933 1 89.56 8 LYS B N 1
ATOM 2623 C CA . LYS B 1 8 ? -20 -33.125 -2.859 1 89.56 8 LYS B CA 1
ATOM 2624 C C . LYS B 1 8 ? -19.562 -31.656 -2.766 1 89.56 8 LYS B C 1
ATOM 2626 O O . LYS B 1 8 ? -20.391 -30.781 -2.508 1 89.56 8 LYS B O 1
ATOM 2631 N N . VAL B 1 9 ? -18.25 -31.547 -2.781 1 96.88 9 VAL B N 1
ATOM 2632 C CA . VAL B 1 9 ? -17.688 -30.188 -2.77 1 96.88 9 VAL B CA 1
ATOM 2633 C C . VAL B 1 9 ? -17 -29.906 -4.105 1 96.88 9 VAL B C 1
ATOM 2635 O O . VAL B 1 9 ? -16.328 -30.781 -4.656 1 96.88 9 VAL B O 1
ATOM 2638 N N . LYS B 1 10 ? -17.297 -28.812 -4.664 1 98.12 10 LYS B N 1
ATOM 2639 C CA . LYS B 1 10 ? -16.594 -28.328 -5.855 1 98.12 10 LYS B CA 1
ATOM 2640 C C . LYS B 1 10 ? -15.898 -27 -5.59 1 98.12 10 LYS B C 1
ATOM 2642 O O . LYS B 1 10 ? -16.469 -26.109 -4.941 1 98.12 10 LYS B O 1
ATOM 2647 N N . ILE B 1 11 ? -14.68 -26.906 -6.008 1 98.69 11 ILE B N 1
ATOM 2648 C CA . ILE B 1 11 ? -13.922 -25.672 -5.844 1 98.69 11 ILE B CA 1
ATOM 2649 C C . ILE B 1 11 ? -13.352 -25.234 -7.191 1 98.69 11 ILE B C 1
ATOM 2651 O O . ILE B 1 11 ? -12.648 -26.016 -7.855 1 98.69 11 ILE B O 1
ATOM 2655 N N . LYS B 1 12 ? -13.719 -24.016 -7.652 1 98.69 12 LYS B N 1
ATOM 2656 C CA . LYS B 1 12 ? -13.016 -23.422 -8.781 1 98.69 12 LYS B CA 1
ATOM 2657 C C . LYS B 1 12 ? -11.625 -22.953 -8.375 1 98.69 12 LYS B C 1
ATOM 2659 O O . LYS B 1 12 ? -11.477 -22.234 -7.383 1 98.69 12 LYS B O 1
ATOM 2664 N N . ILE B 1 13 ? -10.641 -23.375 -9.125 1 98.56 13 ILE B N 1
ATOM 2665 C CA . ILE B 1 13 ? -9.25 -23.172 -8.727 1 98.56 13 ILE B CA 1
ATOM 2666 C C . ILE B 1 13 ? -8.68 -21.953 -9.438 1 98.56 13 ILE B C 1
ATOM 2668 O O . ILE B 1 13 ? -8.5 -21.953 -10.656 1 98.56 13 ILE B O 1
ATOM 2672 N N . PRO B 1 14 ? -8.344 -20.875 -8.695 1 98.69 14 PRO B N 1
ATOM 2673 C CA . PRO B 1 14 ? -7.602 -19.781 -9.312 1 98.69 14 PRO B CA 1
ATOM 2674 C C . PRO B 1 14 ? -6.098 -20.047 -9.367 1 98.69 14 PRO B C 1
ATOM 2676 O O . PRO B 1 14 ? -5.574 -20.828 -8.562 1 98.69 14 PRO B O 1
ATOM 2679 N N . PHE B 1 15 ? -5.461 -19.516 -10.328 1 98.56 15 PHE B N 1
ATOM 2680 C CA . PHE B 1 15 ? -4.008 -19.453 -10.391 1 98.56 15 PHE B CA 1
ATOM 2681 C C . PHE B 1 15 ? -3.527 -18 -10.258 1 98.56 15 PHE B C 1
ATOM 2683 O O . PHE B 1 15 ? -4.266 -17.141 -9.781 1 98.56 15 PHE B O 1
ATOM 2690 N N . ARG B 1 16 ? -2.229 -17.797 -10.523 1 98.5 16 ARG B N 1
ATOM 2691 C CA . ARG B 1 16 ? -1.781 -16.422 -10.352 1 98.5 16 ARG B CA 1
ATOM 2692 C C . ARG B 1 16 ? -0.66 -16.078 -11.328 1 98.5 16 ARG B C 1
ATOM 2694 O O . ARG B 1 16 ? 0.059 -16.969 -11.781 1 98.5 16 ARG B O 1
ATOM 2701 N N . LEU B 1 17 ? -0.582 -14.82 -11.711 1 98.75 17 LEU B N 1
ATOM 2702 C CA . LEU B 1 17 ? 0.635 -14.211 -12.234 1 98.75 17 LEU B CA 1
ATOM 2703 C C . LEU B 1 17 ? 1.424 -13.523 -11.125 1 98.75 17 LEU B C 1
ATOM 2705 O O . LEU B 1 17 ? 0.84 -12.883 -10.25 1 98.75 17 LEU B O 1
ATOM 2709 N N . HIS B 1 18 ? 2.625 -13.781 -11.062 1 98.25 18 HIS B N 1
ATOM 2710 C CA . HIS B 1 18 ? 3.543 -13.102 -10.156 1 98.25 18 HIS B CA 1
ATOM 2711 C C . HIS B 1 18 ? 4.422 -12.109 -10.914 1 98.25 18 HIS B C 1
ATOM 2713 O O . HIS B 1 18 ? 5.344 -12.508 -11.633 1 98.25 18 HIS B O 1
ATOM 2719 N N . PHE B 1 19 ? 4.215 -10.828 -10.75 1 98.75 19 PHE B N 1
ATOM 2720 C CA . PHE B 1 19 ? 4.844 -9.797 -11.562 1 98.75 19 PHE B CA 1
ATOM 2721 C C . PHE B 1 19 ? 6.289 -9.578 -11.133 1 98.75 19 PHE B C 1
ATOM 2723 O O . PHE B 1 19 ? 7.168 -9.367 -11.977 1 98.75 19 PHE B O 1
ATOM 2730 N N . ASN B 1 20 ? 6.512 -9.539 -9.836 1 98 20 ASN B N 1
ATOM 2731 C CA . ASN B 1 20 ? 7.859 -9.234 -9.367 1 98 20 ASN B CA 1
ATOM 2732 C C . ASN B 1 20 ? 8.023 -9.562 -7.887 1 98 20 ASN B C 1
ATOM 2734 O O . ASN B 1 20 ? 7.051 -9.539 -7.129 1 98 20 ASN B O 1
ATOM 2738 N N . LEU B 1 21 ? 9.219 -9.961 -7.492 1 97.25 21 LEU B N 1
ATOM 2739 C CA . LEU B 1 21 ? 9.633 -9.969 -6.094 1 97.25 21 LEU B CA 1
ATOM 2740 C C . LEU B 1 21 ? 10.297 -8.648 -5.711 1 97.25 21 LEU B C 1
ATOM 2742 O O . LEU B 1 21 ? 11.016 -8.055 -6.52 1 97.25 21 LEU B O 1
ATOM 2746 N N . ILE B 1 22 ? 10.008 -8.25 -4.531 1 97.12 22 ILE B N 1
ATOM 2747 C CA . ILE B 1 22 ? 10.508 -6.977 -4.027 1 97.12 22 ILE B CA 1
ATOM 2748 C C . ILE B 1 22 ? 11.344 -7.207 -2.775 1 97.12 22 ILE B C 1
ATOM 2750 O O . ILE B 1 22 ? 11.164 -8.211 -2.076 1 97.12 22 ILE B O 1
ATOM 2754 N N . ALA B 1 23 ? 12.328 -6.344 -2.475 1 96.88 23 ALA B N 1
ATOM 2755 C CA . ALA B 1 23 ? 13.164 -6.379 -1.281 1 96.88 23 ALA B CA 1
ATOM 2756 C C . ALA B 1 23 ? 14.047 -7.625 -1.269 1 96.88 23 ALA B C 1
ATOM 2758 O O . ALA B 1 23 ? 14.055 -8.375 -0.291 1 96.88 23 ALA B O 1
ATOM 2759 N N . MET B 1 24 ? 14.711 -7.812 -2.387 1 97 24 MET B N 1
ATOM 2760 C CA . MET B 1 24 ? 15.625 -8.938 -2.531 1 97 24 MET B CA 1
ATOM 2761 C C . MET B 1 24 ? 17.047 -8.547 -2.111 1 97 24 MET B C 1
ATOM 2763 O O . MET B 1 24 ? 18 -9.25 -2.42 1 97 24 MET B O 1
ATOM 2767 N N . HIS B 1 25 ? 17.172 -7.371 -1.511 1 97.06 25 HIS B N 1
ATOM 2768 C CA . HIS B 1 25 ? 18.438 -6.898 -0.952 1 97.06 25 HIS B CA 1
ATOM 2769 C C . HIS B 1 25 ? 18.594 -7.324 0.505 1 97.06 25 HIS B C 1
ATOM 2771 O O . HIS B 1 25 ? 17.797 -8.125 1.008 1 97.06 25 HIS B O 1
ATOM 2777 N N . GLU B 1 26 ? 19.734 -6.93 1.125 1 95.12 26 GLU B N 1
ATOM 2778 C CA . GLU B 1 26 ? 19.875 -7.102 2.568 1 95.12 26 GLU B CA 1
ATOM 2779 C C . GLU B 1 26 ? 18.953 -6.156 3.332 1 95.12 26 GLU B C 1
ATOM 2781 O O . GLU B 1 26 ? 19.188 -4.949 3.375 1 95.12 26 GLU B O 1
ATOM 2786 N N . CYS B 1 27 ? 17.938 -6.734 3.908 1 92.5 27 CYS B N 1
ATOM 2787 C CA . CYS B 1 27 ? 16.844 -5.918 4.406 1 92.5 27 CYS B CA 1
ATOM 2788 C C . CYS B 1 27 ? 16.953 -5.715 5.914 1 92.5 27 CYS B C 1
ATOM 2790 O O . CYS B 1 27 ? 17.422 -6.602 6.633 1 92.5 27 CYS B O 1
ATOM 2792 N N . ASN B 1 28 ? 16.406 -4.57 6.355 1 87.75 28 ASN B N 1
ATOM 2793 C CA . ASN B 1 28 ? 16.312 -4.285 7.781 1 87.75 28 ASN B CA 1
ATOM 2794 C C . ASN B 1 28 ? 14.906 -4.52 8.312 1 87.75 28 ASN B C 1
ATOM 2796 O O . ASN B 1 28 ? 14.719 -4.77 9.508 1 87.75 28 ASN B O 1
ATOM 2800 N N . PHE B 1 29 ? 13.938 -4.43 7.496 1 93 29 PHE B N 1
ATOM 2801 C CA . PHE B 1 29 ? 12.555 -4.492 7.949 1 93 29 PHE B CA 1
ATOM 2802 C C . PHE B 1 29 ? 11.906 -5.816 7.547 1 93 29 PHE B C 1
ATOM 2804 O O . PHE B 1 29 ? 11.852 -6.754 8.344 1 93 29 PHE B O 1
ATOM 2811 N N . ARG B 1 30 ? 11.586 -5.914 6.297 1 94.88 30 ARG B N 1
ATOM 2812 C CA . ARG B 1 30 ? 10.977 -7.105 5.723 1 94.88 30 ARG B CA 1
ATOM 2813 C C . ARG B 1 30 ? 11.688 -7.523 4.441 1 94.88 30 ARG B C 1
ATOM 2815 O O . ARG B 1 30 ? 12.391 -6.723 3.826 1 94.88 30 ARG B O 1
ATOM 2822 N N . LYS B 1 31 ? 11.562 -8.719 4.184 1 92.56 31 LYS B N 1
ATOM 2823 C CA . LYS B 1 31 ? 12.164 -9.227 2.957 1 92.56 31 LYS B CA 1
ATOM 2824 C C . LYS B 1 31 ? 11.125 -9.938 2.088 1 92.56 31 LYS B C 1
ATOM 2826 O O . LYS B 1 31 ? 10.094 -10.383 2.588 1 92.56 31 LYS B O 1
ATOM 2831 N N . ASN B 1 32 ? 11.602 -10.016 0.95 1 91.62 32 ASN B N 1
ATOM 2832 C CA . ASN B 1 32 ? 10.711 -10.602 -0.045 1 91.62 32 ASN B CA 1
ATOM 2833 C C . ASN B 1 32 ? 9.438 -9.789 -0.206 1 91.62 32 ASN B C 1
ATOM 2835 O O . ASN B 1 32 ? 9.359 -8.648 0.252 1 91.62 32 ASN B O 1
ATOM 2839 N N . GLY B 1 33 ? 8.5 -9.711 -0.747 1 94.81 33 GLY B N 1
ATOM 2840 C CA . GLY B 1 33 ? 7.219 -9.156 -1.155 1 94.81 33 GLY B CA 1
ATOM 2841 C C . GLY B 1 33 ? 6.891 -9.43 -2.613 1 94.81 33 GLY B C 1
ATOM 2842 O O . GLY B 1 33 ? 7.73 -9.938 -3.359 1 94.81 33 GLY B O 1
ATOM 2843 N N . GLY B 1 34 ? 5.77 -9.172 -2.848 1 97.25 34 GLY B N 1
ATOM 2844 C CA . GLY B 1 34 ? 5.41 -9.461 -4.227 1 97.25 34 GLY B CA 1
ATOM 2845 C C . GLY B 1 34 ? 4.176 -8.719 -4.691 1 97.25 34 GLY B C 1
ATOM 2846 O O . GLY B 1 34 ? 3.379 -8.25 -3.875 1 97.25 34 GLY B O 1
ATOM 2847 N N . VAL B 1 35 ? 4.102 -8.531 -5.965 1 98.38 35 VAL B N 1
ATOM 2848 C CA . VAL B 1 35 ? 2.924 -8.023 -6.656 1 98.38 35 VAL B CA 1
ATOM 2849 C C . VAL B 1 35 ? 2.479 -9.023 -7.723 1 98.38 35 VAL B C 1
ATOM 2851 O O . VAL B 1 35 ? 3.311 -9.633 -8.398 1 98.38 35 VAL B O 1
ATOM 2854 N N . GLY B 1 36 ? 1.209 -9.242 -7.742 1 98.69 36 GLY B N 1
ATOM 2855 C CA . GLY B 1 36 ? 0.704 -10.211 -8.695 1 98.69 36 GLY B CA 1
ATOM 2856 C C . GLY B 1 36 ? -0.797 -10.125 -8.906 1 98.69 36 GLY B C 1
ATOM 2857 O O . GLY B 1 36 ? -1.435 -9.164 -8.453 1 98.69 36 GLY B O 1
ATOM 2858 N N . LEU B 1 37 ? -1.33 -11.055 -9.633 1 98.88 37 LEU B N 1
ATOM 2859 C CA . LEU B 1 37 ? -2.717 -11.047 -10.078 1 98.88 37 LEU B CA 1
ATOM 2860 C C . LEU B 1 37 ? -3.293 -12.453 -10.094 1 98.88 37 LEU B C 1
ATOM 2862 O O . LEU B 1 37 ? -2.682 -13.375 -10.641 1 98.88 37 LEU B O 1
ATOM 2866 N N . SER B 1 38 ? -4.418 -12.617 -9.445 1 98.81 38 SER B N 1
ATOM 2867 C CA . SER B 1 38 ? -5.164 -13.867 -9.562 1 98.81 38 SER B CA 1
ATOM 2868 C C . SER B 1 38 ? -5.766 -14.031 -10.953 1 98.81 38 SER B C 1
ATOM 2870 O O . SER B 1 38 ? -6.316 -13.078 -11.508 1 98.81 38 SER B O 1
ATOM 2872 N N . VAL B 1 39 ? -5.633 -15.211 -11.523 1 98.75 39 VAL B N 1
ATOM 2873 C CA . VAL B 1 39 ? -6.176 -15.445 -12.859 1 98.75 39 VAL B CA 1
ATOM 2874 C C . VAL B 1 39 ? -6.953 -16.766 -12.883 1 98.75 39 VAL B C 1
ATOM 2876 O O . VAL B 1 39 ? -6.695 -17.656 -12.07 1 98.75 39 VAL B O 1
ATOM 2879 N N . ASP B 1 40 ? -7.855 -16.781 -13.797 1 97.5 40 ASP B N 1
ATOM 2880 C CA . ASP B 1 40 ? -8.711 -17.953 -14.008 1 97.5 40 ASP B CA 1
ATOM 2881 C C . ASP B 1 40 ? -8.336 -18.672 -15.297 1 97.5 40 ASP B C 1
ATOM 2883 O O . ASP B 1 40 ? -8.148 -18.047 -16.344 1 97.5 40 ASP B O 1
ATOM 2887 N N . THR B 1 41 ? -8.172 -20 -15.172 1 95.88 41 THR B N 1
ATOM 2888 C CA . THR B 1 41 ? -7.934 -20.844 -16.328 1 95.88 41 THR B CA 1
ATOM 2889 C C . THR B 1 41 ? -9.055 -21.875 -16.5 1 95.88 41 THR B C 1
ATOM 2891 O O . THR B 1 41 ? -8.906 -22.844 -17.234 1 95.88 41 THR B O 1
ATOM 2894 N N . GLU B 1 42 ? -10.148 -21.781 -15.727 1 95.31 42 GLU B N 1
ATOM 2895 C CA . GLU B 1 42 ? -11.328 -22.641 -15.75 1 95.31 42 GLU B CA 1
ATOM 2896 C C . GLU B 1 42 ? -11.039 -24 -15.117 1 95.31 42 GLU B C 1
ATOM 2898 O O . GLU B 1 42 ? -11.664 -25 -15.461 1 95.31 42 GLU B O 1
ATOM 2903 N N . CYS B 1 43 ? -10.102 -24.031 -14.289 1 97.69 43 CYS B N 1
ATOM 2904 C CA . CYS B 1 43 ? -9.789 -25.25 -13.555 1 97.69 43 CYS B CA 1
ATOM 2905 C C . CYS B 1 43 ? -10.703 -25.406 -12.352 1 97.69 43 CYS B C 1
ATOM 2907 O O . CYS B 1 43 ? -11.031 -24.422 -11.68 1 97.69 43 CYS B O 1
ATOM 2909 N N . GLN B 1 44 ? -11.109 -26.656 -12.039 1 98.25 44 GLN B N 1
ATOM 2910 C CA . GLN B 1 44 ? -11.977 -26.922 -10.898 1 98.25 44 GLN B CA 1
ATOM 2911 C C . GLN B 1 44 ? -11.695 -28.297 -10.305 1 98.25 44 GLN B C 1
ATOM 2913 O O . GLN B 1 44 ? -11.234 -29.203 -11.008 1 98.25 44 GLN B O 1
ATOM 2918 N N . ALA B 1 45 ? -11.992 -28.422 -9.062 1 98.62 45 ALA B N 1
ATOM 2919 C CA . ALA B 1 45 ? -11.852 -29.688 -8.344 1 98.62 45 ALA B CA 1
ATOM 2920 C C . ALA B 1 45 ? -13.172 -30.109 -7.723 1 98.62 45 ALA B C 1
ATOM 2922 O O . ALA B 1 45 ? -13.898 -29.281 -7.156 1 98.62 45 ALA B O 1
ATOM 2923 N N . GLU B 1 46 ? -13.484 -31.344 -7.918 1 98.44 46 GLU B N 1
ATOM 2924 C CA . GLU B 1 46 ? -14.641 -31.969 -7.277 1 98.44 46 GLU B CA 1
ATOM 2925 C C . GLU B 1 46 ? -14.211 -33.031 -6.262 1 98.44 46 GLU B C 1
ATOM 2927 O O . GLU B 1 46 ? -13.406 -33.906 -6.578 1 98.44 46 GLU B O 1
ATOM 2932 N N . PHE B 1 47 ? -14.734 -32.875 -5.141 1 98.31 47 PHE B N 1
ATOM 2933 C CA . PHE B 1 47 ? -14.43 -33.812 -4.059 1 98.31 47 PHE B CA 1
ATOM 2934 C C . PHE B 1 47 ? -15.586 -34.781 -3.816 1 98.31 47 PHE B C 1
ATOM 2936 O O . PHE B 1 47 ? -16.672 -34.344 -3.426 1 98.31 47 PHE B O 1
ATOM 2943 N N . ILE B 1 48 ? -15.344 -36.062 -4.012 1 96.81 48 ILE B N 1
ATOM 2944 C CA . ILE B 1 48 ? -16.344 -37.125 -3.826 1 96.81 48 ILE B CA 1
ATOM 2945 C C . ILE B 1 48 ? -15.945 -38 -2.643 1 96.81 48 ILE B C 1
ATOM 2947 O O . ILE B 1 48 ? -14.852 -38.562 -2.619 1 96.81 48 ILE B O 1
ATOM 2951 N N . PRO B 1 49 ? -16.922 -38.094 -1.688 1 96.5 49 PRO B N 1
ATOM 2952 C CA . PRO B 1 49 ? -16.594 -38.938 -0.536 1 96.5 49 PRO B CA 1
ATOM 2953 C C . PRO B 1 49 ? -16.172 -40.344 -0.939 1 96.5 49 PRO B C 1
ATOM 2955 O O . PRO B 1 49 ? -16.797 -40.938 -1.819 1 96.5 49 PRO B O 1
ATOM 2958 N N . ASN B 1 50 ? -15.102 -40.688 -0.327 1 95.69 50 ASN B N 1
ATOM 2959 C CA . ASN B 1 50 ? -14.57 -42.031 -0.541 1 95.69 50 ASN B CA 1
ATOM 2960 C C . ASN B 1 50 ? -13.773 -42.531 0.668 1 95.69 50 ASN B C 1
ATOM 2962 O O . ASN B 1 50 ? -13.75 -41.875 1.709 1 95.69 50 ASN B O 1
ATOM 2966 N N . ASN B 1 51 ? -13.156 -43.781 0.578 1 95.38 51 ASN B N 1
ATOM 2967 C CA . ASN B 1 51 ? -12.391 -44.344 1.68 1 95.38 51 ASN B CA 1
ATOM 2968 C C . ASN B 1 51 ? -10.891 -44.219 1.439 1 95.38 51 ASN B C 1
ATOM 2970 O O . ASN B 1 51 ? -10.094 -44.406 2.365 1 95.38 51 ASN B O 1
ATOM 2974 N N . GLU B 1 52 ? -10.578 -43.938 0.164 1 96.56 52 GLU B N 1
ATOM 2975 C CA . GLU B 1 52 ? -9.18 -43.75 -0.208 1 96.56 52 GLU B CA 1
ATOM 2976 C C . GLU B 1 52 ? -8.969 -42.469 -0.979 1 96.56 52 GLU B C 1
ATOM 2978 O O . GLU B 1 52 ? -9.781 -42.094 -1.836 1 96.56 52 GLU B O 1
ATOM 2983 N N . LEU B 1 53 ? -7.844 -41.812 -0.635 1 98.12 53 LEU B N 1
ATOM 2984 C CA . LEU B 1 53 ? -7.531 -40.594 -1.342 1 98.12 53 LEU B CA 1
ATOM 2985 C C . LEU B 1 53 ? -7.066 -40.875 -2.766 1 98.12 53 LEU B C 1
ATOM 2987 O O . LEU B 1 53 ? -6.141 -41.656 -2.971 1 98.12 53 LEU B O 1
ATOM 2991 N N . GLU B 1 54 ? -7.691 -40.312 -3.688 1 98.06 54 GLU B N 1
ATOM 2992 C CA . GLU B 1 54 ? -7.285 -40.375 -5.09 1 98.06 54 GLU B CA 1
ATOM 2993 C C . GLU B 1 54 ? -7.422 -39 -5.754 1 98.06 54 GLU B C 1
ATOM 2995 O O . GLU B 1 54 ? -8.391 -38.281 -5.512 1 98.06 54 GLU B O 1
ATOM 3000 N N . ILE B 1 55 ? -6.414 -38.625 -6.523 1 98.44 55 ILE B N 1
ATOM 3001 C CA . ILE B 1 55 ? -6.484 -37.406 -7.344 1 98.44 55 ILE B CA 1
ATOM 3002 C C . ILE B 1 55 ? -6.492 -37.812 -8.82 1 98.44 55 ILE B C 1
ATOM 3004 O O . ILE B 1 55 ? -5.555 -38.438 -9.312 1 98.44 55 ILE B O 1
ATOM 3008 N N . VAL B 1 56 ? -7.547 -37.469 -9.5 1 98.19 56 VAL B N 1
ATOM 3009 C CA . VAL B 1 56 ? -7.707 -37.812 -10.914 1 98.19 56 VAL B CA 1
ATOM 3010 C C . VAL B 1 56 ? -7.746 -36.531 -11.742 1 98.19 56 VAL B C 1
ATOM 3012 O O . VAL B 1 56 ? -8.609 -35.688 -11.539 1 98.19 56 VAL B O 1
ATOM 3015 N N . ILE B 1 57 ? -6.824 -36.375 -12.633 1 97.88 57 ILE B N 1
ATOM 3016 C CA . ILE B 1 57 ? -6.805 -35.25 -13.555 1 97.88 57 ILE B CA 1
ATOM 3017 C C . ILE B 1 57 ? -7.477 -35.625 -14.867 1 97.88 57 ILE B C 1
ATOM 3019 O O . ILE B 1 57 ? -7.035 -36.562 -15.547 1 97.88 57 ILE B O 1
ATOM 3023 N N . HIS B 1 58 ? -8.461 -34.906 -15.25 1 97.62 58 HIS B N 1
ATOM 3024 C CA . HIS B 1 58 ? -9.273 -35.312 -16.391 1 97.62 58 HIS B CA 1
ATOM 3025 C C . HIS B 1 58 ? -8.742 -34.719 -17.688 1 97.62 58 HIS B C 1
ATOM 3027 O O . HIS B 1 58 ? -9.055 -35.188 -18.781 1 97.62 58 HIS B O 1
ATOM 3033 N N . ASP B 1 59 ? -7.945 -33.656 -17.578 1 96.69 59 ASP B N 1
ATOM 3034 C CA . ASP B 1 59 ? -7.391 -32.969 -18.75 1 96.69 59 ASP B CA 1
ATOM 3035 C C . ASP B 1 59 ? -5.863 -33.031 -18.766 1 96.69 59 ASP B C 1
ATOM 3037 O O . ASP B 1 59 ? -5.285 -34.031 -18.312 1 96.69 59 ASP B O 1
ATOM 3041 N N . PHE B 1 60 ? -5.281 -32.125 -19.391 1 94.69 60 PHE B N 1
ATOM 3042 C CA . PHE B 1 60 ? -3.838 -32.188 -19.594 1 94.69 60 PHE B CA 1
ATOM 3043 C C . PHE B 1 60 ? -3.107 -31.781 -18.312 1 94.69 60 PHE B C 1
ATOM 3045 O O . PHE B 1 60 ? -3.521 -30.844 -17.625 1 94.69 60 PHE B O 1
ATOM 3052 N N . CYS B 1 61 ? -2.102 -32.5 -17.969 1 95.25 61 CYS B N 1
ATOM 3053 C CA . CYS B 1 61 ? -1.156 -32.188 -16.906 1 95.25 61 CYS B CA 1
ATOM 3054 C C . CYS B 1 61 ? 0.278 -32.406 -17.359 1 95.25 61 CYS B C 1
ATOM 3056 O O . CYS B 1 61 ? 0.65 -33.531 -17.688 1 95.25 61 CYS B O 1
ATOM 3058 N N . ASN B 1 62 ? 1.075 -31.391 -17.297 1 91.12 62 ASN B N 1
ATOM 3059 C CA . ASN B 1 62 ? 2.396 -31.516 -17.906 1 91.12 62 ASN B CA 1
ATOM 3060 C C . ASN B 1 62 ? 3.371 -32.25 -17 1 91.12 62 ASN B C 1
ATOM 3062 O O . ASN B 1 62 ? 4.418 -32.719 -17.453 1 91.12 62 ASN B O 1
ATOM 3066 N N . LYS B 1 63 ? 3.094 -32.344 -15.68 1 93.62 63 LYS B N 1
ATOM 3067 C CA . LYS B 1 63 ? 3.984 -33 -14.734 1 93.62 63 LYS B CA 1
ATOM 3068 C C . LYS B 1 63 ? 3.193 -33.812 -13.711 1 93.62 63 LYS B C 1
ATOM 3070 O O . LYS B 1 63 ? 3.002 -33.375 -12.578 1 93.62 63 LYS B O 1
ATOM 3075 N N . GLN B 1 64 ? 2.92 -35.031 -13.984 1 93.75 64 GLN B N 1
ATOM 3076 C CA . GLN B 1 64 ? 2.121 -35.938 -13.148 1 93.75 64 GLN B CA 1
ATOM 3077 C C . GLN B 1 64 ? 2.814 -36.219 -11.812 1 93.75 64 GLN B C 1
ATOM 3079 O O . GLN B 1 64 ? 2.154 -36.406 -10.789 1 93.75 64 GLN B O 1
ATOM 3084 N N . GLY B 1 65 ? 4.09 -36.188 -11.875 1 94.94 65 GLY B N 1
ATOM 3085 C CA . GLY B 1 65 ? 4.863 -36.406 -10.664 1 94.94 65 GLY B CA 1
ATOM 3086 C C . GLY B 1 65 ? 4.578 -35.375 -9.57 1 94.94 65 GLY B C 1
ATOM 3087 O O . GLY B 1 65 ? 4.641 -35.719 -8.383 1 94.94 65 GLY B O 1
ATOM 3088 N N . LYS B 1 66 ? 4.301 -34.188 -9.961 1 95.31 66 LYS B N 1
ATOM 3089 C CA . LYS B 1 66 ? 3.973 -33.156 -8.992 1 95.31 66 LYS B CA 1
ATOM 3090 C C . LYS B 1 66 ? 2.646 -33.438 -8.297 1 95.31 66 LYS B C 1
ATOM 3092 O O . LYS B 1 66 ? 2.467 -33.125 -7.121 1 95.31 66 LYS B O 1
ATOM 3097 N N . ILE B 1 67 ? 1.758 -34.094 -8.969 1 96.94 67 ILE B N 1
ATOM 3098 C CA . ILE B 1 67 ? 0.477 -34.469 -8.391 1 96.94 67 ILE B CA 1
ATOM 3099 C C . ILE B 1 67 ? 0.698 -35.562 -7.328 1 96.94 67 ILE B C 1
ATOM 3101 O O . ILE B 1 67 ? 0.053 -35.531 -6.273 1 96.94 67 ILE B O 1
ATOM 3105 N N . GLU B 1 68 ? 1.568 -36.406 -7.645 1 97.19 68 GLU B N 1
ATOM 3106 C CA . GLU B 1 68 ? 1.896 -37.469 -6.684 1 97.19 68 GLU B CA 1
ATOM 3107 C C . GLU B 1 68 ? 2.492 -36.875 -5.406 1 97.19 68 GLU B C 1
ATOM 3109 O O . GLU B 1 68 ? 2.193 -37.344 -4.305 1 97.19 68 GLU B O 1
ATOM 3114 N N . LYS B 1 69 ? 3.361 -35.906 -5.621 1 96.19 69 LYS B N 1
ATOM 3115 C CA . LYS B 1 69 ? 3.941 -35.25 -4.461 1 96.19 69 LYS B CA 1
ATOM 3116 C C . LYS B 1 69 ? 2.861 -34.562 -3.621 1 96.19 69 LYS B C 1
ATOM 3118 O O . LYS B 1 69 ? 2.898 -34.625 -2.391 1 96.19 69 LYS B O 1
ATOM 3123 N N . ILE B 1 70 ? 1.939 -33.906 -4.227 1 97.69 70 ILE B N 1
ATOM 3124 C CA . ILE B 1 70 ? 0.825 -33.281 -3.539 1 97.69 70 ILE B CA 1
ATOM 3125 C C . ILE B 1 70 ? -0.007 -34.344 -2.807 1 97.69 70 ILE B C 1
ATOM 3127 O O . ILE B 1 70 ? -0.357 -34.156 -1.639 1 97.69 70 ILE B O 1
ATOM 3131 N N . LYS B 1 71 ? -0.257 -35.406 -3.451 1 98.31 71 LYS B N 1
ATOM 3132 C CA . LYS B 1 71 ? -1.026 -36.5 -2.85 1 98.31 71 LYS B CA 1
ATOM 3133 C C . LYS B 1 71 ? -0.355 -37 -1.576 1 98.31 71 LYS B C 1
ATOM 3135 O O . LYS B 1 71 ? -1.021 -37.219 -0.564 1 98.31 71 LYS B O 1
ATOM 3140 N N . ASN B 1 72 ? 0.906 -37.188 -1.67 1 98 72 ASN B N 1
ATOM 3141 C CA . ASN B 1 72 ? 1.646 -37.688 -0.509 1 98 72 ASN B CA 1
ATOM 3142 C C . ASN B 1 72 ? 1.561 -36.688 0.657 1 98 72 ASN B C 1
ATOM 3144 O O . ASN B 1 72 ? 1.383 -37.094 1.806 1 98 72 ASN B O 1
ATOM 3148 N N . LYS B 1 73 ? 1.731 -35.438 0.348 1 97 73 LYS B N 1
ATOM 3149 C CA . LYS B 1 73 ? 1.592 -34.406 1.384 1 97 73 LYS B CA 1
ATOM 3150 C C . LYS B 1 73 ? 0.198 -34.438 2.004 1 97 73 LYS B C 1
ATOM 3152 O O . LYS B 1 73 ? 0.047 -34.281 3.215 1 97 73 LYS B O 1
ATOM 3157 N N . LEU B 1 74 ? -0.785 -34.656 1.226 1 98.56 74 LEU B N 1
ATOM 3158 C CA . LEU B 1 74 ? -2.162 -34.719 1.702 1 98.56 74 LEU B CA 1
ATOM 3159 C C . LEU B 1 74 ? -2.385 -35.938 2.586 1 98.56 74 LEU B C 1
ATOM 3161 O O . LEU B 1 74 ? -3.088 -35.844 3.596 1 98.56 74 LEU B O 1
ATOM 3165 N N . LEU B 1 75 ? -1.812 -37 2.174 1 98.06 75 LEU B N 1
ATOM 3166 C CA . LEU B 1 75 ? -1.939 -38.219 2.971 1 98.06 75 LEU B CA 1
ATOM 3167 C C . LEU B 1 75 ? -1.32 -38.031 4.352 1 98.06 75 LEU B C 1
ATOM 3169 O O . LEU B 1 75 ? -1.898 -38.438 5.359 1 98.06 75 LEU B O 1
ATOM 3173 N N . ASP B 1 76 ? -0.174 -37.406 4.344 1 97.62 76 ASP B N 1
ATOM 3174 C CA . ASP B 1 76 ? 0.476 -37.125 5.617 1 97.62 76 ASP B CA 1
ATOM 3175 C C . ASP B 1 76 ? -0.405 -36.219 6.492 1 97.62 76 ASP B C 1
ATOM 3177 O O . ASP B 1 76 ? -0.562 -36.469 7.688 1 97.62 76 ASP B O 1
ATOM 3181 N N . PHE B 1 77 ? -0.9 -35.25 5.895 1 97.69 77 PHE B N 1
ATOM 3182 C CA . PHE B 1 77 ? -1.799 -34.312 6.582 1 97.69 77 PHE B CA 1
ATOM 3183 C C . PHE B 1 77 ? -3.016 -35.062 7.125 1 97.69 77 PHE B C 1
ATOM 3185 O O . PHE B 1 77 ? -3.359 -34.906 8.305 1 97.69 77 PHE B O 1
ATOM 3192 N N . MET B 1 78 ? -3.646 -35.906 6.379 1 97.69 78 MET B N 1
ATOM 3193 C CA . MET B 1 78 ? -4.867 -36.594 6.766 1 97.69 78 MET B CA 1
ATOM 3194 C C . MET B 1 78 ? -4.586 -37.594 7.887 1 97.69 78 MET B C 1
ATOM 3196 O O . MET B 1 78 ? -5.367 -37.688 8.836 1 97.69 78 MET B O 1
ATOM 3200 N N . LYS B 1 79 ? -3.492 -38.219 7.773 1 96.75 79 LYS B N 1
ATOM 3201 C CA . LYS B 1 79 ? -3.121 -39.188 8.789 1 96.75 79 LYS B CA 1
ATOM 3202 C C . LYS B 1 79 ? -2.84 -38.531 10.125 1 96.75 79 LYS B C 1
ATOM 3204 O O . LYS B 1 79 ? -3.086 -39.094 11.188 1 96.75 79 LYS B O 1
ATOM 3209 N N . SER B 1 80 ? -2.375 -37.312 10.031 1 96.5 80 SER B N 1
ATOM 3210 C CA . SER B 1 80 ? -2.002 -36.594 11.242 1 96.5 80 SER B CA 1
ATOM 3211 C C . SER B 1 80 ? -3.197 -35.875 11.836 1 96.5 80 SER B C 1
ATOM 3213 O O . SER B 1 80 ? -3.082 -35.219 12.883 1 96.5 80 SER B O 1
ATOM 3215 N N . THR B 1 81 ? -4.27 -35.938 11.141 1 96.81 81 THR B N 1
ATOM 3216 C CA . THR B 1 81 ? -5.473 -35.25 11.602 1 96.81 81 THR B CA 1
ATOM 3217 C C . THR B 1 81 ? -6.578 -36.25 11.906 1 96.81 81 THR B C 1
ATOM 3219 O O . THR B 1 81 ? -7.402 -36.562 11.039 1 96.81 81 THR B O 1
ATOM 3222 N N . PRO B 1 82 ? -6.832 -36.688 13.125 1 94.69 82 PRO B N 1
ATOM 3223 C CA . PRO B 1 82 ? -7.738 -37.781 13.484 1 94.69 82 PRO B CA 1
ATOM 3224 C C . PRO B 1 82 ? -9.195 -37.469 13.109 1 94.69 82 PRO B C 1
ATOM 3226 O O . PRO B 1 82 ? -9.977 -38.406 12.891 1 94.69 82 PRO B O 1
ATOM 3229 N N . LYS B 1 83 ? -9.484 -36.219 13.039 1 95.31 83 LYS B N 1
ATOM 3230 C CA . LYS B 1 83 ? -10.867 -35.844 12.75 1 95.31 83 LYS B CA 1
ATOM 3231 C C . LYS B 1 83 ? -11.227 -36.188 11.305 1 95.31 83 LYS B C 1
ATOM 3233 O O . LYS B 1 83 ? -12.406 -36.219 10.945 1 95.31 83 LYS B O 1
ATOM 3238 N N . ILE B 1 84 ? -10.266 -36.469 10.516 1 97.19 84 ILE B N 1
ATOM 3239 C CA . ILE B 1 84 ? -10.516 -36.781 9.117 1 97.19 84 ILE B CA 1
ATOM 3240 C C . ILE B 1 84 ? -10.914 -38.25 8.969 1 97.19 84 ILE B C 1
ATOM 3242 O O . ILE B 1 84 ? -10.148 -39.156 9.336 1 97.19 84 ILE B O 1
ATOM 3246 N N . LYS B 1 85 ? -12.102 -38.469 8.383 1 96.31 85 LYS B N 1
ATOM 3247 C CA . LYS B 1 85 ? -12.617 -39.812 8.188 1 96.31 85 LYS B CA 1
ATOM 3248 C C . LYS B 1 85 ? -12.867 -40.094 6.707 1 96.31 85 LYS B C 1
ATOM 3250 O O . LYS B 1 85 ? -12.82 -41.25 6.273 1 96.31 85 LYS B O 1
ATOM 3255 N N . ILE B 1 86 ? -13.211 -39.062 6.062 1 96.44 86 ILE B N 1
ATOM 3256 C CA . ILE B 1 86 ? -13.5 -39.188 4.637 1 96.44 86 ILE B CA 1
ATOM 3257 C C . ILE B 1 86 ? -12.234 -38.906 3.828 1 96.44 86 ILE B C 1
ATOM 3259 O O . ILE B 1 86 ? -11.633 -37.844 3.945 1 96.44 86 ILE B O 1
ATOM 3263 N N . TYR B 1 87 ? -11.797 -39.875 3.066 1 97.25 87 TYR B N 1
ATOM 3264 C CA . TYR B 1 87 ? -10.711 -39.75 2.098 1 97.25 87 TYR B CA 1
ATOM 3265 C C . TYR B 1 87 ? -11.258 -39.656 0.679 1 97.25 87 TYR B C 1
ATOM 3267 O O . TYR B 1 87 ? -11.547 -40.656 0.037 1 97.25 87 TYR B O 1
ATOM 3275 N N . PRO B 1 88 ? -11.266 -38.5 0.126 1 97.5 88 PRO B N 1
ATOM 3276 C CA . PRO B 1 88 ? -12.055 -38.281 -1.093 1 97.5 88 PRO B CA 1
ATOM 3277 C C . PRO B 1 88 ? -11.297 -38.688 -2.355 1 97.5 88 PRO B C 1
ATOM 3279 O O . PRO B 1 88 ? -10.07 -38.781 -2.346 1 97.5 88 PRO B O 1
ATOM 3282 N N . THR B 1 89 ? -12.078 -39.031 -3.367 1 98 89 THR B N 1
ATOM 3283 C CA . THR B 1 89 ? -11.586 -38.875 -4.734 1 98 89 THR B CA 1
ATOM 3284 C C . THR B 1 89 ? -11.695 -37.438 -5.211 1 98 89 THR B C 1
ATOM 3286 O O . THR B 1 89 ? -12.781 -36.844 -5.18 1 98 89 THR B O 1
ATOM 3289 N N . ILE B 1 90 ? -10.578 -36.875 -5.57 1 98.56 90 ILE B N 1
ATOM 3290 C CA . ILE B 1 90 ? -10.523 -35.5 -6.062 1 98.56 90 ILE B CA 1
ATOM 3291 C C . ILE B 1 90 ? -10.398 -35.531 -7.586 1 98.56 90 ILE B C 1
ATOM 3293 O O . ILE B 1 90 ? -9.344 -35.875 -8.125 1 98.56 90 ILE B O 1
ATOM 3297 N N . ASN B 1 91 ? -11.477 -35.094 -8.258 1 98.56 91 ASN B N 1
ATOM 3298 C CA . ASN B 1 91 ? -11.461 -34.969 -9.711 1 98.56 91 ASN B CA 1
ATOM 3299 C C . ASN B 1 91 ? -11.141 -33.562 -10.141 1 98.56 91 ASN B C 1
ATOM 3301 O O . ASN B 1 91 ? -11.898 -32.625 -9.859 1 98.56 91 ASN B O 1
ATOM 3305 N N . ILE B 1 92 ? -10.016 -33.406 -10.82 1 98.5 92 ILE B N 1
ATOM 3306 C CA . ILE B 1 92 ? -9.625 -32.062 -11.266 1 98.5 92 ILE B CA 1
ATOM 3307 C C . ILE B 1 92 ? -9.781 -31.969 -12.781 1 98.5 92 ILE B C 1
ATOM 3309 O O . ILE B 1 92 ? -9.227 -32.781 -13.523 1 98.5 92 ILE B O 1
ATOM 3313 N N . SER B 1 93 ? -10.609 -31.031 -13.195 1 98.31 93 SER B N 1
ATOM 3314 C CA . SER B 1 93 ? -10.773 -30.703 -14.609 1 98.31 93 SER B CA 1
ATOM 3315 C C . SER B 1 93 ? -10.078 -29.391 -14.961 1 98.31 93 SER B C 1
ATOM 3317 O O . SER B 1 93 ? -9.922 -28.516 -14.109 1 98.31 93 SER B O 1
ATOM 3319 N N . GLY B 1 94 ? -9.656 -29.266 -16.266 1 96.88 94 GLY B N 1
ATOM 3320 C CA . GLY B 1 94 ? -8.852 -28.141 -16.734 1 96.88 94 GLY B CA 1
ATOM 3321 C C . GLY B 1 94 ? -7.395 -28.5 -16.938 1 96.88 94 GLY B C 1
ATOM 3322 O O . GLY B 1 94 ? -6.922 -29.531 -16.453 1 96.88 94 GLY B O 1
ATOM 3323 N N . ASN B 1 95 ? -6.695 -27.703 -17.703 1 95.94 95 ASN B N 1
ATOM 3324 C CA . ASN B 1 95 ? -5.281 -27.953 -17.984 1 95.94 95 ASN B CA 1
ATOM 3325 C C . ASN B 1 95 ? -4.391 -27.422 -16.859 1 95.94 95 ASN B C 1
ATOM 3327 O O . ASN B 1 95 ? -4.602 -26.312 -16.359 1 95.94 95 ASN B O 1
ATOM 3331 N N . ILE B 1 96 ? -3.451 -28.266 -16.484 1 96.12 96 ILE B N 1
ATOM 3332 C CA . ILE B 1 96 ? -2.541 -27.891 -15.398 1 96.12 96 ILE B CA 1
ATOM 3333 C C . ILE B 1 96 ? -1.118 -27.766 -15.945 1 96.12 96 ILE B C 1
ATOM 3335 O O . ILE B 1 96 ? -0.578 -28.719 -16.5 1 96.12 96 ILE B O 1
ATOM 3339 N N . PHE B 1 97 ? -0.562 -26.609 -15.805 1 94 97 PHE B N 1
ATOM 3340 C CA . PHE B 1 97 ? 0.803 -26.344 -16.25 1 94 97 PHE B CA 1
ATOM 3341 C C . PHE B 1 97 ? 1.698 -26 -15.062 1 94 97 PHE B C 1
ATOM 3343 O O . PHE B 1 97 ? 1.784 -24.844 -14.656 1 94 97 PHE B O 1
ATOM 3350 N N . PHE B 1 98 ? 2.426 -27 -14.531 1 93.38 98 PHE B N 1
ATOM 3351 C CA . PHE B 1 98 ? 3.373 -26.781 -13.445 1 93.38 98 PHE B CA 1
ATOM 3352 C C . PHE B 1 98 ? 4.617 -26.062 -13.945 1 93.38 98 PHE B C 1
ATOM 3354 O O . PHE B 1 98 ? 4.969 -26.172 -15.125 1 93.38 98 PHE B O 1
ATOM 3361 N N . ASN B 1 99 ? 5.227 -25.281 -12.992 1 90.62 99 ASN B N 1
ATOM 3362 C CA . ASN B 1 99 ? 6.484 -24.594 -13.273 1 90.62 99 ASN B CA 1
ATOM 3363 C C . ASN B 1 99 ? 6.379 -23.703 -14.516 1 90.62 99 ASN B C 1
ATOM 3365 O O . ASN B 1 99 ? 7.273 -23.719 -15.367 1 90.62 99 ASN B O 1
ATOM 3369 N N . SER B 1 100 ? 5.25 -23.047 -14.688 1 92.5 100 SER B N 1
ATOM 3370 C CA . SER B 1 100 ? 5.004 -22.188 -15.836 1 92.5 100 SER B CA 1
ATOM 3371 C C . SER B 1 100 ? 4.75 -20.75 -15.406 1 92.5 100 SER B C 1
ATOM 3373 O O . SER B 1 100 ? 4.281 -19.938 -16.203 1 92.5 100 SER B O 1
ATOM 3375 N N . GLY B 1 101 ? 4.902 -20.516 -14.148 1 93.88 101 GLY B N 1
ATOM 3376 C CA . GLY B 1 101 ? 4.691 -19.172 -13.641 1 93.88 101 GLY B CA 1
ATOM 3377 C C . GLY B 1 101 ? 3.271 -18.922 -13.164 1 93.88 101 GLY B C 1
ATOM 3378 O O . GLY B 1 101 ? 2.914 -17.797 -12.805 1 93.88 101 GLY B O 1
ATOM 3379 N N . LEU B 1 102 ? 2.434 -19.938 -13.016 1 96.88 102 LEU B N 1
ATOM 3380 C CA . LEU B 1 102 ? 1.021 -19.766 -12.688 1 96.88 102 LEU B CA 1
ATOM 3381 C C . LEU B 1 102 ? 0.753 -20.156 -11.234 1 96.88 102 LEU B C 1
ATOM 3383 O O . LEU B 1 102 ? -0.368 -20 -10.75 1 96.88 102 LEU B O 1
ATOM 3387 N N . GLY B 1 103 ? 1.694 -20.641 -10.547 1 95.69 103 GLY B N 1
ATOM 3388 C CA . GLY B 1 103 ? 1.51 -21.031 -9.156 1 95.69 103 GLY B CA 1
ATOM 3389 C C . GLY B 1 103 ? 0.6 -22.234 -8.992 1 95.69 103 GLY B C 1
ATOM 3390 O O . GLY B 1 103 ? -0.149 -22.328 -8.016 1 95.69 103 GLY B O 1
ATOM 3391 N N . ALA B 1 104 ? 0.663 -23.172 -9.953 1 96.62 104 ALA B N 1
ATOM 3392 C CA . ALA B 1 104 ? -0.241 -24.312 -9.977 1 96.62 104 ALA B CA 1
ATOM 3393 C C . ALA B 1 104 ? -0.037 -25.203 -8.75 1 96.62 104 ALA B C 1
ATOM 3395 O O . ALA B 1 104 ? -1.005 -25.672 -8.148 1 96.62 104 ALA B O 1
ATOM 3396 N N . GLY B 1 105 ? 1.247 -25.391 -8.375 1 95.69 105 GLY B N 1
ATOM 3397 C CA . GLY B 1 105 ? 1.522 -26.219 -7.215 1 95.69 105 GLY B CA 1
ATOM 3398 C C . GLY B 1 105 ? 0.858 -25.719 -5.949 1 95.69 105 GLY B C 1
ATOM 3399 O O . GLY B 1 105 ? 0.211 -26.484 -5.234 1 95.69 105 GLY B O 1
ATOM 3400 N N . THR B 1 106 ? 1.025 -24.453 -5.676 1 95.38 106 THR B N 1
ATOM 3401 C CA . THR B 1 106 ? 0.446 -23.828 -4.484 1 95.38 106 THR B CA 1
ATOM 3402 C C . THR B 1 106 ? -1.079 -23.875 -4.547 1 95.38 106 THR B C 1
ATOM 3404 O O . THR B 1 106 ? -1.734 -24.281 -3.588 1 95.38 106 THR B O 1
ATOM 3407 N N . SER B 1 107 ? -1.646 -23.5 -5.637 1 98.06 107 SER B N 1
ATOM 3408 C CA . SER B 1 107 ? -3.094 -23.375 -5.77 1 98.06 107 SER B CA 1
ATOM 3409 C C . SER B 1 107 ? -3.775 -24.734 -5.629 1 98.06 107 SER B C 1
ATOM 3411 O O . SER B 1 107 ? -4.797 -24.859 -4.949 1 98.06 107 SER B O 1
ATOM 3413 N N . ILE B 1 108 ? -3.223 -25.734 -6.289 1 98.38 108 ILE B N 1
ATOM 3414 C CA . ILE B 1 108 ? -3.822 -27.062 -6.25 1 98.38 108 ILE B CA 1
ATOM 3415 C C . ILE B 1 108 ? -3.725 -27.641 -4.836 1 98.38 108 ILE B C 1
ATOM 3417 O O . ILE B 1 108 ? -4.688 -28.219 -4.328 1 98.38 108 ILE B O 1
ATOM 3421 N N . LEU B 1 109 ? -2.574 -27.453 -4.246 1 98.12 109 LEU B N 1
ATOM 3422 C CA . LEU B 1 109 ? -2.396 -27.938 -2.883 1 98.12 109 LEU B CA 1
ATOM 3423 C C . LEU B 1 109 ? -3.393 -27.281 -1.937 1 98.12 109 LEU B C 1
ATOM 3425 O O . LEU B 1 109 ? -4.035 -27.953 -1.132 1 98.12 109 LEU B O 1
ATOM 3429 N N . LEU B 1 110 ? -3.549 -25.938 -2.006 1 98.31 110 LEU B N 1
ATOM 3430 C CA . LEU B 1 110 ? -4.496 -25.219 -1.164 1 98.31 110 LEU B CA 1
ATOM 3431 C C . LEU B 1 110 ? -5.922 -25.703 -1.407 1 98.31 110 LEU B C 1
ATOM 3433 O O . LEU B 1 110 ? -6.68 -25.922 -0.458 1 98.31 110 LEU B O 1
ATOM 3437 N N . THR B 1 111 ? -6.246 -25.891 -2.635 1 98.81 111 THR B N 1
ATOM 3438 C CA . THR B 1 111 ? -7.566 -26.375 -3.027 1 98.81 111 THR B CA 1
ATOM 3439 C C . THR B 1 111 ? -7.859 -27.734 -2.398 1 98.81 111 THR B C 1
ATOM 3441 O O . THR B 1 111 ? -8.93 -27.938 -1.829 1 98.81 111 THR B O 1
ATOM 3444 N N . CYS B 1 112 ? -6.922 -28.609 -2.508 1 98.81 112 CYS B N 1
ATOM 3445 C CA . CYS B 1 112 ? -7.121 -29.969 -2.004 1 98.81 112 CYS B CA 1
ATOM 3446 C C . CYS B 1 112 ? -7.277 -29.969 -0.488 1 98.81 112 CYS B C 1
ATOM 3448 O O . CYS B 1 112 ? -8.148 -30.656 0.051 1 98.81 112 CYS B O 1
ATOM 3450 N N . ILE B 1 113 ? -6.422 -29.203 0.193 1 98.69 113 ILE B N 1
ATOM 3451 C CA . ILE B 1 113 ? -6.512 -29.125 1.647 1 98.69 113 ILE B CA 1
ATOM 3452 C C . ILE B 1 113 ? -7.891 -28.594 2.049 1 98.69 113 ILE B C 1
ATOM 3454 O O . ILE B 1 113 ? -8.562 -29.188 2.9 1 98.69 113 ILE B O 1
ATOM 3458 N N . GLU B 1 114 ? -8.266 -27.516 1.41 1 98.5 114 GLU B N 1
ATOM 3459 C CA . GLU B 1 114 ? -9.539 -26.906 1.763 1 98.5 114 GLU B CA 1
ATOM 3460 C C . GLU B 1 114 ? -10.703 -27.844 1.466 1 98.5 114 GLU B C 1
ATOM 3462 O O . GLU B 1 114 ? -11.625 -27.984 2.277 1 98.5 114 GLU B O 1
ATOM 3467 N N . GLY B 1 115 ? -10.672 -28.531 0.348 1 98.38 115 GLY B N 1
ATOM 3468 C CA . GLY B 1 115 ? -11.711 -29.484 -0.006 1 98.38 115 GLY B CA 1
ATOM 3469 C C . GLY B 1 115 ? -11.812 -30.641 0.97 1 98.38 115 GLY B C 1
ATOM 3470 O O . GLY B 1 115 ? -12.914 -31.078 1.31 1 98.38 115 GLY B O 1
ATOM 3471 N N . ILE B 1 116 ? -10.727 -31.125 1.408 1 98.12 116 ILE B N 1
ATOM 3472 C CA . ILE B 1 116 ? -10.703 -32.219 2.365 1 98.12 116 ILE B CA 1
ATOM 3473 C C . ILE B 1 116 ? -11.32 -31.781 3.686 1 98.12 116 ILE B C 1
ATOM 3475 O O . ILE B 1 116 ? -12.109 -32.531 4.289 1 98.12 116 ILE B O 1
ATOM 3479 N N . LEU B 1 117 ? -10.906 -30.578 4.117 1 97.94 117 LEU B N 1
ATOM 3480 C CA . LEU B 1 117 ? -11.484 -30.062 5.355 1 97.94 117 LEU B CA 1
ATOM 3481 C C . LEU B 1 117 ? -12.992 -29.875 5.219 1 97.94 117 LEU B C 1
ATOM 3483 O O . LEU B 1 117 ? -13.75 -30.234 6.125 1 97.94 117 LEU B O 1
ATOM 3487 N N . LEU B 1 118 ? -13.414 -29.406 4.098 1 97.56 118 LEU B N 1
ATOM 3488 C CA . LEU B 1 118 ? -14.828 -29.125 3.854 1 97.56 118 LEU B CA 1
ATOM 3489 C C . LEU B 1 118 ? -15.641 -30.422 3.854 1 97.56 118 LEU B C 1
ATOM 3491 O O . LEU B 1 118 ? -16.672 -30.516 4.531 1 97.56 118 LEU B O 1
ATOM 3495 N N . ILE B 1 119 ? -15.203 -31.438 3.135 1 96.44 119 ILE B N 1
ATOM 3496 C CA . ILE B 1 119 ? -15.984 -32.656 2.973 1 96.44 119 ILE B CA 1
ATOM 3497 C C . ILE B 1 119 ? -16.047 -33.406 4.301 1 96.44 119 ILE B C 1
ATOM 3499 O O . ILE B 1 119 ? -16.938 -34.25 4.508 1 96.44 119 ILE B O 1
ATOM 3503 N N . ASN B 1 120 ? -15.156 -33.125 5.211 1 96.5 120 ASN B N 1
ATOM 3504 C CA . ASN B 1 120 ? -15.125 -33.75 6.527 1 96.5 120 ASN B CA 1
ATOM 3505 C C . ASN B 1 120 ? -15.781 -32.875 7.586 1 96.5 120 ASN B C 1
ATOM 3507 O O . ASN B 1 120 ? -15.766 -33.188 8.773 1 96.5 120 ASN B O 1
ATOM 3511 N N . ASN B 1 121 ? -16.234 -31.688 7.203 1 95.38 121 ASN B N 1
ATOM 3512 C CA . ASN B 1 121 ? -16.906 -30.734 8.086 1 95.38 121 ASN B CA 1
ATOM 3513 C C . ASN B 1 121 ? -16 -30.297 9.234 1 95.38 121 ASN B C 1
ATOM 3515 O O . ASN B 1 121 ? -16.422 -30.266 10.391 1 95.38 121 ASN B O 1
ATOM 3519 N N . ILE B 1 122 ? -14.781 -30.047 8.93 1 97.06 122 ILE B N 1
ATOM 3520 C CA . ILE B 1 122 ? -13.82 -29.547 9.898 1 97.06 122 ILE B CA 1
ATOM 3521 C C . ILE B 1 122 ? -13.68 -28.031 9.75 1 97.06 122 ILE B C 1
ATOM 3523 O O . ILE B 1 122 ? -13.336 -27.531 8.68 1 97.06 122 ILE B O 1
ATOM 3527 N N . PRO B 1 123 ? -14.016 -27.312 10.82 1 97.44 123 PRO B N 1
ATOM 3528 C CA . PRO B 1 123 ? -13.836 -25.859 10.75 1 97.44 123 PRO B CA 1
ATOM 3529 C C . PRO B 1 123 ? -12.375 -25.453 10.562 1 97.44 123 PRO B C 1
ATOM 3531 O O . PRO B 1 123 ? -11.477 -26.109 11.094 1 97.44 123 PRO B O 1
ATOM 3534 N N . TYR B 1 124 ? -12.172 -24.406 9.781 1 97.38 124 TYR B N 1
ATOM 3535 C CA . TYR B 1 124 ? -10.812 -23.953 9.516 1 97.38 124 TYR B CA 1
ATOM 3536 C C . TYR B 1 124 ? -10.781 -22.438 9.281 1 97.38 124 TYR B C 1
ATOM 3538 O O . TYR B 1 124 ? -11.82 -21.828 9.023 1 97.38 124 TYR B O 1
ATOM 3546 N N . THR B 1 125 ? -9.57 -21.844 9.445 1 95.62 125 THR B N 1
ATOM 3547 C CA . THR B 1 125 ? -9.25 -20.484 9.008 1 95.62 125 THR B CA 1
ATOM 3548 C C . THR B 1 125 ? -8.305 -20.516 7.812 1 95.62 125 THR B C 1
ATOM 3550 O O . THR B 1 125 ? -7.754 -21.562 7.469 1 95.62 125 THR B O 1
ATOM 3553 N N . GLU B 1 126 ? -8.195 -19.391 7.125 1 94.25 126 GLU B N 1
ATOM 3554 C CA . GLU B 1 126 ? -7.215 -19.297 6.047 1 94.25 126 GLU B CA 1
ATOM 3555 C C . GLU B 1 126 ? -5.812 -19.641 6.543 1 94.25 126 GLU B C 1
ATOM 3557 O O . GLU B 1 126 ? -5.035 -20.266 5.828 1 94.25 126 GLU B O 1
ATOM 3562 N N . THR B 1 127 ? -5.512 -19.172 7.727 1 92.5 127 THR B N 1
ATOM 3563 C CA . THR B 1 127 ? -4.215 -19.438 8.336 1 92.5 127 THR B CA 1
ATOM 3564 C C . THR B 1 127 ? -4 -20.938 8.539 1 92.5 127 THR B C 1
ATOM 3566 O O . THR B 1 127 ? -2.883 -21.438 8.398 1 92.5 127 THR B O 1
ATOM 3569 N N . ASP B 1 128 ? -5.039 -21.656 8.93 1 94.56 128 ASP B N 1
ATOM 3570 C CA . ASP B 1 128 ? -4.949 -23.109 9.086 1 94.56 128 ASP B CA 1
ATOM 3571 C C . ASP B 1 128 ? -4.551 -23.781 7.77 1 94.56 128 ASP B C 1
ATOM 3573 O O . ASP B 1 128 ? -3.641 -24.609 7.742 1 94.56 128 ASP B O 1
ATOM 3577 N N . ILE B 1 129 ? -5.203 -23.391 6.711 1 96.12 129 ILE B N 1
ATOM 3578 C CA . ILE B 1 129 ? -4.949 -23.969 5.395 1 96.12 129 ILE B CA 1
ATOM 3579 C C . ILE B 1 129 ? -3.514 -23.672 4.973 1 96.12 129 ILE B C 1
ATOM 3581 O O . ILE B 1 129 ? -2.807 -24.562 4.488 1 96.12 129 ILE B O 1
ATOM 3585 N N . GLN B 1 130 ? -3.172 -22.406 5.098 1 93.31 130 GLN B N 1
ATOM 3586 C CA . GLN B 1 130 ? -1.809 -22.016 4.754 1 93.31 130 GLN B CA 1
ATOM 3587 C C . GLN B 1 130 ? -0.786 -22.828 5.551 1 93.31 130 GLN B C 1
ATOM 3589 O O . GLN B 1 130 ? 0.201 -23.312 4.992 1 93.31 130 GLN B O 1
ATOM 3594 N N . SER B 1 131 ? -0.975 -22.938 6.848 1 92.69 131 SER B N 1
ATOM 3595 C CA . SER B 1 131 ? -0.057 -23.656 7.719 1 92.69 131 SER B CA 1
ATOM 3596 C C . SER B 1 131 ? 0.062 -25.125 7.301 1 92.69 131 SER B C 1
ATOM 3598 O O . SER B 1 131 ? 1.166 -25.672 7.234 1 92.69 131 SER B O 1
ATOM 3600 N N . ILE B 1 132 ? -1.021 -25.766 6.984 1 94.69 132 ILE B N 1
ATOM 3601 C CA . ILE B 1 132 ? -1.035 -27.172 6.559 1 94.69 132 ILE B CA 1
ATOM 3602 C C . ILE B 1 132 ? -0.282 -27.312 5.238 1 94.69 132 ILE B C 1
ATOM 3604 O O . ILE B 1 132 ? 0.446 -28.281 5.035 1 94.69 132 ILE B O 1
ATOM 3608 N N . SER B 1 133 ? -0.43 -26.359 4.336 1 94.75 133 SER B N 1
ATOM 3609 C CA . SER B 1 133 ? 0.17 -26.422 3.008 1 94.75 133 SER B CA 1
ATOM 3610 C C . SER B 1 133 ? 1.683 -26.234 3.074 1 94.75 133 SER B C 1
ATOM 3612 O O . SER B 1 133 ? 2.412 -26.734 2.215 1 94.75 133 SER B O 1
ATOM 3614 N N . GLY B 1 134 ? 2.082 -25.406 4.035 1 91.75 134 GLY B N 1
ATOM 3615 C CA . GLY B 1 134 ? 3.492 -25.062 4.117 1 91.75 134 GLY B CA 1
ATOM 3616 C C . GLY B 1 134 ? 3.918 -24.047 3.074 1 91.75 134 GLY B C 1
ATOM 3617 O O . GLY B 1 134 ? 5.113 -23.844 2.852 1 91.75 134 GLY B O 1
ATOM 3618 N N . ARG B 1 135 ? 2.943 -23.484 2.439 1 90 135 ARG B N 1
ATOM 3619 C CA . ARG B 1 135 ? 3.238 -22.516 1.384 1 90 135 ARG B CA 1
ATOM 3620 C C . ARG B 1 135 ? 3.164 -21.078 1.912 1 90 135 ARG B C 1
ATOM 3622 O O . ARG B 1 135 ? 2.736 -20.859 3.045 1 90 135 ARG B O 1
ATOM 3629 N N . GLY B 1 136 ? 3.631 -20.109 1.165 1 86.38 136 GLY B N 1
ATOM 3630 C CA . GLY B 1 136 ? 3.572 -18.719 1.547 1 86.38 136 GLY B CA 1
ATOM 3631 C C . GLY B 1 136 ? 4.762 -18.266 2.381 1 86.38 136 GLY B C 1
ATOM 3632 O O . GLY B 1 136 ? 4.641 -17.375 3.213 1 86.38 136 GLY B O 1
ATOM 3633 N N . GLY B 1 137 ? 5.816 -18.891 2.186 1 82.19 137 GLY B N 1
ATOM 3634 C CA . GLY B 1 137 ? 6.996 -18.562 2.977 1 82.19 137 GLY B CA 1
ATOM 3635 C C . GLY B 1 137 ? 7.781 -17.391 2.428 1 82.19 137 GLY B C 1
ATOM 3636 O O . GLY B 1 137 ? 8.641 -16.844 3.115 1 82.19 137 GLY B O 1
ATOM 3637 N N . THR B 1 138 ? 7.625 -17 1.234 1 87 138 THR B N 1
ATOM 3638 C CA . THR B 1 138 ? 8.32 -15.891 0.575 1 87 138 THR B CA 1
ATOM 3639 C C . THR B 1 138 ? 7.363 -14.742 0.284 1 87 138 THR B C 1
ATOM 3641 O O . THR B 1 138 ? 7.082 -13.922 1.162 1 87 138 THR B O 1
ATOM 3644 N N . SER B 1 139 ? 6.766 -14.719 -0.887 1 90.62 139 SER B N 1
ATOM 3645 C CA . SER B 1 139 ? 5.723 -13.75 -1.211 1 90.62 139 SER B CA 1
ATOM 3646 C C . SER B 1 139 ? 4.336 -14.328 -0.955 1 90.62 139 SER B C 1
ATOM 3648 O O . SER B 1 139 ? 4.141 -15.547 -1.031 1 90.62 139 SER B O 1
ATOM 3650 N N . GLY B 1 140 ? 3.424 -13.5 -0.573 1 93.75 140 GLY B N 1
ATOM 3651 C CA . GLY B 1 140 ? 2.062 -13.914 -0.274 1 93.75 140 GLY B CA 1
ATOM 3652 C C . GLY B 1 140 ? 1.151 -13.891 -1.487 1 93.75 140 GLY B C 1
ATOM 3653 O O . GLY B 1 140 ? -0.055 -14.109 -1.368 1 93.75 140 GLY B O 1
ATOM 3654 N N . VAL B 1 141 ? 1.682 -13.672 -2.678 1 97 141 VAL B N 1
ATOM 3655 C CA . VAL B 1 141 ? 0.846 -13.484 -3.859 1 97 141 VAL B CA 1
ATOM 3656 C C . VAL B 1 141 ? 0.042 -14.758 -4.125 1 97 141 VAL B C 1
ATOM 3658 O O . VAL B 1 141 ? -1.167 -14.695 -4.359 1 97 141 VAL B O 1
ATOM 3661 N N . GLY B 1 142 ? 0.706 -15.914 -4.051 1 96.5 142 GLY B N 1
ATOM 3662 C CA . GLY B 1 142 ? 0.019 -17.172 -4.32 1 96.5 142 GLY B CA 1
ATOM 3663 C C . GLY B 1 142 ? -1.102 -17.453 -3.338 1 96.5 142 GLY B C 1
ATOM 3664 O O . GLY B 1 142 ? -2.213 -17.797 -3.742 1 96.5 142 GLY B O 1
ATOM 3665 N N . ILE B 1 143 ? -0.839 -17.266 -2.084 1 96.31 143 ILE B N 1
ATOM 3666 C CA . ILE B 1 143 ? -1.816 -17.547 -1.036 1 96.31 143 ILE B CA 1
ATOM 3667 C C . ILE B 1 143 ? -2.99 -16.578 -1.16 1 96.31 143 ILE B C 1
ATOM 3669 O O . ILE B 1 143 ? -4.152 -16.984 -1.138 1 96.31 143 ILE B O 1
ATOM 3673 N N . ASN B 1 144 ? -2.691 -15.32 -1.32 1 96.81 144 ASN B N 1
ATOM 3674 C CA . ASN B 1 144 ? -3.74 -14.305 -1.343 1 96.81 144 ASN B CA 1
ATOM 3675 C C . ASN B 1 144 ? -4.539 -14.359 -2.643 1 96.81 144 ASN B C 1
ATOM 3677 O O . ASN B 1 144 ? -5.734 -14.062 -2.652 1 96.81 144 ASN B O 1
ATOM 3681 N N . SER B 1 145 ? -3.881 -14.727 -3.732 1 98.06 145 SER B N 1
ATOM 3682 C CA . SER B 1 145 ? -4.617 -14.914 -4.98 1 98.06 145 SER B CA 1
ATOM 3683 C C . SER B 1 145 ? -5.668 -16.016 -4.84 1 98.06 145 SER B C 1
ATOM 3685 O O . SER B 1 145 ? -6.746 -15.922 -5.434 1 98.06 145 SER B O 1
ATOM 3687 N N . TYR B 1 146 ? -5.312 -17.031 -4.109 1 98.19 146 TYR B N 1
ATOM 3688 C CA . TYR B 1 146 ? -6.227 -18.141 -3.896 1 98.19 146 TYR B CA 1
ATOM 3689 C C . TYR B 1 146 ? -7.426 -17.719 -3.061 1 98.19 146 TYR B C 1
ATOM 3691 O O . TYR B 1 146 ? -8.57 -17.984 -3.424 1 98.19 146 TYR B O 1
ATOM 3699 N N . PHE B 1 147 ? -7.207 -16.969 -2.006 1 97.81 147 PHE B N 1
ATOM 3700 C CA . PHE B 1 147 ? -8.266 -16.703 -1.045 1 97.81 147 PHE B CA 1
ATOM 3701 C C . PHE B 1 147 ? -9.039 -15.445 -1.427 1 97.81 147 PHE B C 1
ATOM 3703 O O . PHE B 1 147 ? -10.242 -15.359 -1.194 1 97.81 147 PHE B O 1
ATOM 3710 N N . ARG B 1 148 ? -8.391 -14.453 -2.021 1 97.31 148 ARG B N 1
ATOM 3711 C CA . ARG B 1 148 ? -8.992 -13.133 -2.174 1 97.31 148 ARG B CA 1
ATOM 3712 C C . ARG B 1 148 ? -9.258 -12.82 -3.645 1 97.31 148 ARG B C 1
ATOM 3714 O O . ARG B 1 148 ? -10.219 -12.125 -3.973 1 97.31 148 ARG B O 1
ATOM 3721 N N . GLY B 1 149 ? -8.391 -13.336 -4.543 1 98.56 149 GLY B N 1
ATOM 3722 C CA . GLY B 1 149 ? -8.461 -12.961 -5.945 1 98.56 149 GLY B CA 1
ATOM 3723 C C . GLY B 1 149 ? -7.977 -11.547 -6.207 1 98.56 149 GLY B C 1
ATOM 3724 O O . GLY B 1 149 ? -7.336 -10.938 -5.348 1 98.56 149 GLY B O 1
ATOM 3725 N N . GLY B 1 150 ? -8.148 -11.156 -7.434 1 98.69 150 GLY B N 1
ATOM 3726 C CA . GLY B 1 150 ? -7.828 -9.789 -7.812 1 98.69 150 GLY B CA 1
ATOM 3727 C C . GLY B 1 150 ? -6.34 -9.5 -7.805 1 98.69 150 GLY B C 1
ATOM 3728 O O . GLY B 1 150 ? -5.527 -10.398 -8.047 1 98.69 150 GLY B O 1
ATOM 3729 N N . PHE B 1 151 ? -6.027 -8.211 -7.664 1 98.75 151 PHE B N 1
ATOM 3730 C CA . PHE B 1 151 ? -4.656 -7.73 -7.555 1 98.75 151 PHE B CA 1
ATOM 3731 C C . PHE B 1 151 ? -4.141 -7.879 -6.129 1 98.75 151 PHE B C 1
ATOM 3733 O O . PHE B 1 151 ? -4.871 -7.617 -5.168 1 98.75 151 PHE B O 1
ATOM 3740 N N . ILE B 1 152 ? -2.896 -8.367 -6.004 1 98.44 152 ILE B N 1
ATOM 3741 C CA . ILE B 1 152 ? -2.312 -8.609 -4.688 1 98.44 152 ILE B CA 1
ATOM 3742 C C . ILE B 1 152 ? -0.977 -7.883 -4.574 1 98.44 152 ILE B C 1
ATOM 3744 O O . ILE B 1 152 ? -0.144 -7.949 -5.48 1 98.44 152 ILE B O 1
ATOM 3748 N N . PHE B 1 153 ? -0.789 -7.16 -3.506 1 98.38 153 PHE B N 1
ATOM 3749 C CA . PHE B 1 153 ? 0.495 -6.59 -3.113 1 98.38 153 PHE B CA 1
ATOM 3750 C C . PHE B 1 153 ? 0.811 -6.918 -1.659 1 98.38 153 PHE B C 1
ATOM 3752 O O . PHE B 1 153 ? 0.038 -6.582 -0.759 1 98.38 153 PHE B O 1
ATOM 3759 N N . ASP B 1 154 ? 1.945 -7.59 -1.391 1 97.69 154 ASP B N 1
ATOM 3760 C CA . ASP B 1 154 ? 2.369 -7.891 -0.026 1 97.69 154 ASP B CA 1
ATOM 3761 C C . ASP B 1 154 ? 3.807 -7.434 0.216 1 97.69 154 ASP B C 1
ATOM 3763 O O . ASP B 1 154 ? 4.566 -7.23 -0.733 1 97.69 154 ASP B O 1
ATOM 3767 N N . SER B 1 155 ? 4.164 -7.27 1.464 1 97.12 155 SER B N 1
ATOM 3768 C CA . SER B 1 155 ? 5.504 -6.828 1.825 1 97.12 155 SER B CA 1
ATOM 3769 C C . SER B 1 155 ? 6.324 -7.969 2.42 1 97.12 155 SER B C 1
ATOM 3771 O O . SER B 1 155 ? 7.203 -7.742 3.25 1 97.12 155 SER B O 1
ATOM 3773 N N . GLY B 1 156 ? 5.953 -9.203 2.059 1 95.31 156 GLY B N 1
ATOM 3774 C CA . GLY B 1 156 ? 6.75 -10.352 2.441 1 95.31 156 GLY B CA 1
ATOM 3775 C C . GLY B 1 156 ? 6.762 -10.602 3.939 1 95.31 156 GLY B C 1
ATOM 3776 O O . GLY B 1 156 ? 5.727 -10.477 4.602 1 95.31 156 GLY B O 1
ATOM 3777 N N . THR B 1 157 ? 7.875 -11.086 4.43 1 92.94 157 THR B N 1
ATOM 3778 C CA . THR B 1 157 ? 7.988 -11.523 5.812 1 92.94 157 THR B CA 1
ATOM 3779 C C . THR B 1 157 ? 9 -10.672 6.574 1 92.94 157 THR B C 1
ATOM 3781 O O . THR B 1 157 ? 9.844 -10.008 5.961 1 92.94 157 THR B O 1
ATOM 3784 N N . VAL B 1 158 ? 8.883 -10.695 7.902 1 91.62 158 VAL B N 1
ATOM 3785 C CA . VAL B 1 158 ? 9.852 -9.977 8.727 1 91.62 158 VAL B CA 1
ATOM 3786 C C . VAL B 1 158 ? 11.25 -10.547 8.492 1 91.62 158 VAL B C 1
ATOM 3788 O O . VAL B 1 158 ? 11.422 -11.766 8.383 1 91.62 158 VAL B O 1
ATOM 3791 N N . ASN B 1 159 ? 12.125 -9.625 8.414 1 89.5 159 ASN B N 1
ATOM 3792 C CA . ASN B 1 159 ? 13.5 -10.086 8.258 1 89.5 159 ASN B CA 1
ATOM 3793 C C . ASN B 1 159 ? 13.938 -10.961 9.438 1 89.5 159 ASN B C 1
ATOM 3795 O O . ASN B 1 159 ? 13.836 -10.547 10.594 1 89.5 159 ASN B O 1
ATOM 3799 N N . ASP B 1 160 ? 14.445 -12.133 9.141 1 85 160 ASP B N 1
ATOM 3800 C CA . ASP B 1 160 ? 14.906 -13.055 10.172 1 85 160 ASP B CA 1
ATOM 3801 C C . ASP B 1 160 ? 16.406 -13.32 10.047 1 85 160 ASP B C 1
ATOM 3803 O O . ASP B 1 160 ? 16.922 -14.289 10.602 1 85 160 ASP B O 1
ATOM 3807 N N . ASN B 1 161 ? 17.047 -12.555 9.234 1 82.06 161 ASN B N 1
ATOM 3808 C CA . ASN B 1 161 ? 18.484 -12.594 9.016 1 82.06 161 ASN B CA 1
ATOM 3809 C C . ASN B 1 161 ? 18.906 -13.883 8.312 1 82.06 161 ASN B C 1
ATOM 3811 O O . ASN B 1 161 ? 20.047 -14.344 8.484 1 82.06 161 ASN B O 1
ATOM 3815 N N . LYS B 1 162 ? 18 -14.625 7.684 1 83.94 162 LYS B N 1
ATOM 3816 C CA . LYS B 1 162 ? 18.297 -15.766 6.832 1 83.94 162 LYS B CA 1
ATOM 3817 C C . LYS B 1 162 ? 18.312 -15.367 5.359 1 83.94 162 LYS B C 1
ATOM 3819 O O . LYS B 1 162 ? 17.828 -14.305 4.996 1 83.94 162 LYS B O 1
ATOM 3824 N N . LYS B 1 163 ? 18.906 -16.203 4.617 1 87.56 163 LYS B N 1
ATOM 3825 C CA . LYS B 1 163 ? 19 -15.953 3.184 1 87.56 163 LYS B CA 1
ATOM 3826 C C . LYS B 1 163 ? 17.609 -15.969 2.535 1 87.56 163 LYS B C 1
ATOM 3828 O O . LYS B 1 163 ? 16.703 -16.641 3.023 1 87.56 163 LYS B O 1
ATOM 3833 N N . HIS B 1 164 ? 17.547 -15.188 1.491 1 89 164 HIS B N 1
ATOM 3834 C CA . HIS B 1 164 ? 16.359 -15.289 0.663 1 89 164 HIS B CA 1
ATOM 3835 C C . HIS B 1 164 ? 16.203 -16.688 0.067 1 89 164 HIS B C 1
ATOM 3837 O O . HIS B 1 164 ? 17.188 -17.281 -0.379 1 89 164 HIS B O 1
ATOM 3843 N N . LYS B 1 165 ? 15.008 -17.234 0.155 1 83.12 165 LYS B N 1
ATOM 3844 C CA . LYS B 1 165 ? 14.703 -18.531 -0.422 1 83.12 165 LYS B CA 1
ATOM 3845 C C . LYS B 1 165 ? 13.367 -18.516 -1.165 1 83.12 165 LYS B C 1
ATOM 3847 O O . LYS B 1 165 ? 12.484 -17.719 -0.834 1 83.12 165 LYS B O 1
ATOM 3852 N N . PRO B 1 166 ? 13.203 -19.453 -2.145 1 79.44 166 PRO B N 1
ATOM 3853 C CA . PRO B 1 166 ? 11.906 -19.531 -2.828 1 79.44 166 PRO B CA 1
ATOM 3854 C C . PRO B 1 166 ? 10.797 -20.078 -1.933 1 79.44 166 PRO B C 1
ATOM 3856 O O . PRO B 1 166 ? 11.078 -20.703 -0.91 1 79.44 166 PRO B O 1
ATOM 3859 N N . SER B 1 167 ? 9.57 -19.859 -2.275 1 74.12 167 SER B N 1
ATOM 3860 C CA . SER B 1 167 ? 8.383 -20.203 -1.491 1 74.12 167 SER B CA 1
ATOM 3861 C C . SER B 1 167 ? 8.336 -21.688 -1.186 1 74.12 167 SER B C 1
ATOM 3863 O O . SER B 1 167 ? 7.887 -22.094 -0.112 1 74.12 167 SER B O 1
ATOM 3865 N N . GLY B 1 168 ? 8.727 -22.516 -2.145 1 69.31 168 GLY B N 1
ATOM 3866 C CA . GLY B 1 168 ? 8.648 -23.953 -1.953 1 69.31 168 GLY B CA 1
ATOM 3867 C C . GLY B 1 168 ? 9.625 -24.469 -0.922 1 69.31 168 GLY B C 1
ATOM 3868 O O . GLY B 1 168 ? 9.469 -25.578 -0.409 1 69.31 168 GLY B O 1
ATOM 3869 N N . ASP B 1 169 ? 10.539 -23.578 -0.51 1 70.12 169 ASP B N 1
ATOM 3870 C CA . ASP B 1 169 ? 11.617 -24.047 0.363 1 70.12 169 ASP B CA 1
ATOM 3871 C C . ASP B 1 169 ? 11.656 -23.25 1.66 1 70.12 169 ASP B C 1
ATOM 3873 O O . ASP B 1 169 ? 12.633 -23.328 2.412 1 70.12 169 ASP B O 1
ATOM 3877 N N . ASN B 1 170 ? 10.641 -22.375 1.807 1 71.62 170 ASN B N 1
ATOM 3878 C CA . ASN B 1 170 ? 10.602 -21.5 2.975 1 71.62 170 ASN B CA 1
ATOM 3879 C C . ASN B 1 170 ? 9.344 -21.734 3.801 1 71.62 170 ASN B C 1
ATOM 3881 O O . ASN B 1 170 ? 8.289 -21.172 3.496 1 71.62 170 ASN B O 1
ATOM 3885 N N . THR B 1 171 ? 9.438 -22.562 4.797 1 68.69 171 THR B N 1
ATOM 3886 C CA . THR B 1 171 ? 8.297 -22.797 5.676 1 68.69 171 THR B CA 1
ATOM 3887 C C . THR B 1 171 ? 8.047 -21.578 6.566 1 68.69 171 THR B C 1
ATOM 3889 O O . THR B 1 171 ? 8.867 -21.266 7.434 1 68.69 171 THR B O 1
ATOM 3892 N N . PRO B 1 172 ? 6.953 -20.922 6.262 1 66.19 172 PRO B N 1
ATOM 3893 C CA . PRO B 1 172 ? 6.75 -19.625 6.922 1 66.19 172 PRO B CA 1
ATOM 3894 C C . PRO B 1 172 ? 6.273 -19.766 8.367 1 66.19 172 PRO B C 1
ATOM 3896 O O . PRO B 1 172 ? 5.531 -20.703 8.688 1 66.19 172 PRO B O 1
ATOM 3899 N N . LYS B 1 173 ? 6.793 -19.031 9.227 1 67.75 173 LYS B N 1
ATOM 3900 C CA . LYS B 1 173 ? 6.238 -18.906 10.578 1 67.75 173 LYS B CA 1
ATOM 3901 C C . LYS B 1 173 ? 4.961 -18.078 10.57 1 67.75 173 LYS B C 1
ATOM 3903 O O . LYS B 1 173 ? 4.098 -18.25 11.43 1 67.75 173 LYS B O 1
ATOM 3908 N N . SER B 1 174 ? 4.902 -17.172 9.57 1 75.62 174 SER B N 1
ATOM 3909 C CA . SER B 1 174 ? 3.73 -16.328 9.406 1 75.62 174 SER B CA 1
ATOM 3910 C C . SER B 1 174 ? 3.5 -15.977 7.941 1 75.62 174 SER B C 1
ATOM 3912 O O . SER B 1 174 ? 4.414 -16.094 7.121 1 75.62 174 SER B O 1
ATOM 3914 N N . LEU B 1 175 ? 2.248 -15.656 7.59 1 83.38 175 LEU B N 1
ATOM 3915 C CA . LEU B 1 175 ? 1.91 -15.234 6.234 1 83.38 175 LEU B CA 1
ATOM 3916 C C . LEU B 1 175 ? 2.588 -13.906 5.898 1 83.38 175 LEU B C 1
ATOM 3918 O O . LEU B 1 175 ? 2.691 -13.023 6.75 1 83.38 175 LEU B O 1
ATOM 3922 N N . PRO B 1 176 ? 3.125 -13.859 4.664 1 92.75 176 PRO B N 1
ATOM 3923 C CA . PRO B 1 176 ? 3.561 -12.531 4.227 1 92.75 176 PRO B CA 1
ATOM 3924 C C . PRO B 1 176 ? 2.488 -11.461 4.422 1 92.75 176 PRO B C 1
ATOM 3926 O O . PRO B 1 176 ? 1.296 -11.75 4.285 1 92.75 176 PRO B O 1
ATOM 3929 N N . LEU B 1 177 ? 2.836 -10.344 4.797 1 95.69 177 LEU B N 1
ATOM 3930 C CA . LEU B 1 177 ? 1.903 -9.297 5.176 1 95.69 177 LEU B CA 1
ATOM 3931 C C . LEU B 1 177 ? 1.218 -8.703 3.949 1 95.69 177 LEU B C 1
ATOM 3933 O O . LEU B 1 177 ? 1.88 -8.141 3.072 1 95.69 177 LEU B O 1
ATOM 3937 N N . LEU B 1 178 ? -0.067 -8.852 3.865 1 96.56 178 LEU B N 1
ATOM 3938 C CA . LEU B 1 178 ? -0.847 -8.258 2.787 1 96.56 178 LEU B CA 1
ATOM 3939 C C . LEU B 1 178 ? -0.917 -6.742 2.939 1 96.56 178 LEU B C 1
ATOM 3941 O O . LEU B 1 178 ? -1.356 -6.238 3.975 1 96.56 178 LEU B O 1
ATOM 3945 N N . ILE B 1 179 ? -0.493 -5.977 1.986 1 96.75 179 ILE B N 1
ATOM 3946 C CA . ILE B 1 179 ? -0.482 -4.52 1.991 1 96.75 179 ILE B CA 1
ATOM 3947 C C . ILE B 1 179 ? -1.731 -3.992 1.29 1 96.75 179 ILE B C 1
ATOM 3949 O O . ILE B 1 179 ? -2.328 -3.006 1.729 1 96.75 179 ILE B O 1
ATOM 3953 N N . ASN B 1 180 ? -2.002 -4.582 0.184 1 96.38 180 ASN B N 1
ATOM 3954 C CA . ASN B 1 180 ? -3.154 -4.164 -0.608 1 96.38 180 ASN B CA 1
ATOM 3955 C C . ASN B 1 180 ? -3.729 -5.324 -1.417 1 96.38 180 ASN B C 1
ATOM 3957 O O . ASN B 1 180 ? -2.984 -6.168 -1.917 1 96.38 180 ASN B O 1
ATOM 3961 N N . SER B 1 181 ? -4.973 -5.449 -1.418 1 96.69 181 SER B N 1
ATOM 3962 C CA . SER B 1 181 ? -5.734 -6.293 -2.336 1 96.69 181 SER B CA 1
ATOM 3963 C C . SER B 1 181 ? -6.863 -5.512 -2.998 1 96.69 181 SER B C 1
ATOM 3965 O O . SER B 1 181 ? -7.586 -4.77 -2.33 1 96.69 181 SER B O 1
ATOM 3967 N N . ASN B 1 182 ? -6.926 -5.543 -4.285 1 97.38 182 ASN B N 1
ATOM 3968 C CA . ASN B 1 182 ? -7.926 -4.793 -5.039 1 97.38 182 ASN B CA 1
ATOM 3969 C C . ASN B 1 182 ? -8.523 -5.633 -6.164 1 97.38 182 ASN B C 1
ATOM 3971 O O . ASN B 1 182 ? -7.875 -6.547 -6.676 1 97.38 182 ASN B O 1
ATOM 3975 N N . LYS B 1 183 ? -9.82 -5.336 -6.438 1 98.19 183 LYS B N 1
ATOM 3976 C CA . LYS B 1 183 ? -10.328 -5.855 -7.707 1 98.19 183 LYS B CA 1
ATOM 3977 C C . LYS B 1 183 ? -9.477 -5.371 -8.875 1 98.19 183 LYS B C 1
ATOM 3979 O O . LYS B 1 183 ? -9.023 -4.23 -8.891 1 98.19 183 LYS B O 1
ATOM 3984 N N . PHE B 1 184 ? -9.266 -6.211 -9.734 1 98.75 184 PHE B N 1
ATOM 3985 C CA . PHE B 1 184 ? -8.516 -5.879 -10.938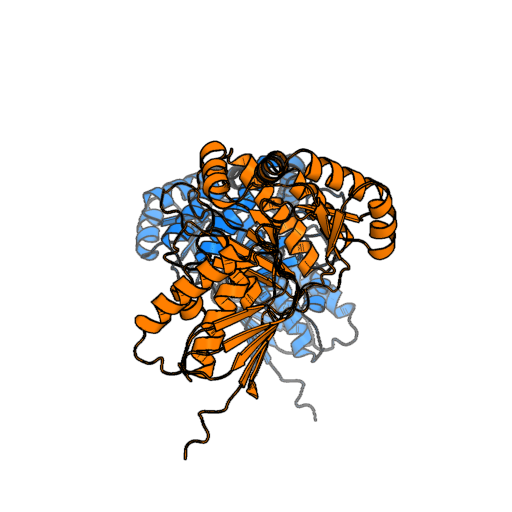 1 98.75 184 PHE B CA 1
ATOM 3986 C C . PHE B 1 184 ? -9.461 -5.574 -12.094 1 98.75 184 PHE B C 1
ATOM 3988 O O . PHE B 1 184 ? -10.438 -6.297 -12.312 1 98.75 184 PHE B O 1
ATOM 3995 N N . PRO B 1 185 ? -9.211 -4.48 -12.812 1 98 185 PRO B N 1
ATOM 3996 C CA . PRO B 1 185 ? -10.078 -4.156 -13.945 1 98 185 PRO B CA 1
ATOM 3997 C C . PRO B 1 185 ? -10.102 -5.254 -15.008 1 98 185 PRO B C 1
ATOM 3999 O O . PRO B 1 185 ? -9.141 -6.02 -15.125 1 98 185 PRO B O 1
ATOM 4002 N N . SER B 1 186 ? -11.109 -5.32 -15.766 1 96.5 186 SER B N 1
ATOM 4003 C 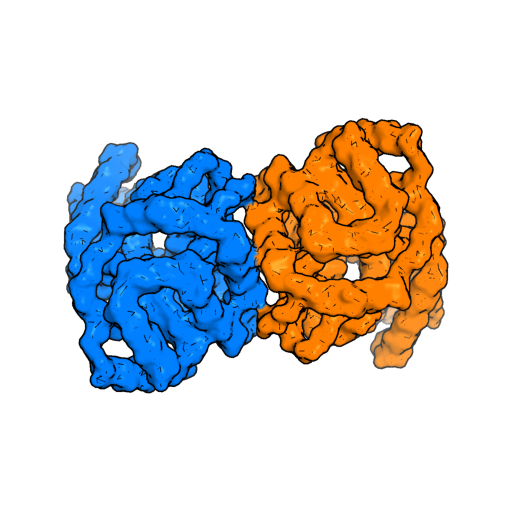CA . SER B 1 186 ? -11.266 -6.359 -16.781 1 96.5 186 SER B CA 1
ATOM 4004 C C . SER B 1 186 ? -10.391 -6.086 -17.984 1 96.5 186 SER B C 1
ATOM 4006 O O . SER B 1 186 ? -10.875 -6.094 -19.125 1 96.5 186 SER B O 1
ATOM 4008 N N . TRP B 1 187 ? -9.148 -5.855 -17.734 1 98.31 187 TRP B N 1
ATOM 4009 C CA . TRP B 1 187 ? -8.195 -5.652 -18.812 1 98.31 187 TRP B CA 1
ATOM 4010 C C . TRP B 1 187 ? -7.828 -6.98 -19.469 1 98.31 187 TRP B C 1
ATOM 4012 O O . TRP B 1 187 ? -7.66 -7.992 -18.797 1 98.31 187 TRP B O 1
ATOM 4022 N N . ASN B 1 188 ? -7.734 -7 -20.797 1 97.56 188 ASN B N 1
ATOM 4023 C CA . ASN B 1 188 ? -7.465 -8.219 -21.547 1 97.56 188 ASN B CA 1
ATOM 4024 C C . ASN B 1 188 ? -5.996 -8.625 -21.438 1 97.56 188 ASN B C 1
ATOM 4026 O O . ASN B 1 188 ? -5.105 -7.773 -21.5 1 97.56 188 ASN B O 1
ATOM 4030 N N . LEU B 1 189 ? -5.812 -9.93 -21.234 1 97.56 189 LEU B N 1
ATOM 4031 C CA . LEU B 1 189 ? -4.445 -10.438 -21.188 1 97.56 189 LEU B CA 1
ATOM 4032 C C . LEU B 1 189 ? -4.383 -11.867 -21.719 1 97.56 189 LEU B C 1
ATOM 4034 O O . LEU B 1 189 ? -5.418 -12.484 -21.969 1 97.56 189 LEU B O 1
ATOM 4038 N N . GLY B 1 190 ? -3.232 -12.352 -21.984 1 96.44 190 GLY B N 1
ATOM 4039 C CA . GLY B 1 190 ? -2.941 -13.734 -22.328 1 96.44 190 GLY B CA 1
ATOM 4040 C C . GLY B 1 190 ? -1.615 -14.227 -21.781 1 96.44 190 GLY B C 1
ATOM 4041 O O . GLY B 1 190 ? -0.819 -13.43 -21.266 1 96.44 190 GLY B O 1
ATOM 4042 N N . LEU B 1 191 ? -1.471 -15.484 -21.781 1 96.94 191 LEU B N 1
ATOM 4043 C CA . LEU B 1 191 ? -0.228 -16.125 -21.359 1 96.94 191 LEU B CA 1
ATOM 4044 C C . LEU B 1 191 ? 0.296 -17.062 -22.453 1 96.94 191 LEU B C 1
ATOM 4046 O O . LEU B 1 191 ? -0.476 -17.797 -23.062 1 96.94 191 LEU B O 1
ATOM 4050 N N . ILE B 1 192 ? 1.578 -16.922 -22.703 1 96.19 192 ILE B N 1
ATOM 4051 C CA . ILE B 1 192 ? 2.234 -17.734 -23.719 1 96.19 192 ILE B CA 1
ATOM 4052 C C . ILE B 1 192 ? 3.455 -18.422 -23.109 1 96.19 192 ILE B C 1
ATOM 4054 O O . ILE B 1 192 ? 4.211 -17.812 -22.359 1 96.19 192 ILE B O 1
ATOM 4058 N N . ILE B 1 193 ? 3.635 -19.703 -23.375 1 93.69 193 ILE B N 1
ATOM 4059 C CA . ILE B 1 193 ? 4.773 -20.484 -22.906 1 93.69 193 ILE B CA 1
ATOM 4060 C C . ILE B 1 193 ? 5.531 -21.062 -24.094 1 93.69 193 ILE B C 1
ATOM 4062 O O . ILE B 1 193 ? 4.934 -21.656 -25 1 93.69 193 ILE B O 1
ATOM 4066 N N . PRO B 1 194 ? 6.867 -20.844 -24.094 1 90.81 194 PRO B N 1
ATOM 4067 C CA . PRO B 1 194 ? 7.629 -21.562 -25.125 1 90.81 194 PRO B CA 1
ATOM 4068 C C . PRO B 1 194 ? 7.543 -23.078 -24.984 1 90.81 194 PRO B C 1
ATOM 4070 O O . PRO B 1 194 ? 7.555 -23.594 -23.859 1 90.81 194 PRO B O 1
ATOM 4073 N N . LYS B 1 195 ? 7.312 -23.922 -25.938 1 81.75 195 LYS B N 1
ATOM 4074 C CA . LYS B 1 195 ? 7.215 -25.391 -25.875 1 81.75 195 LYS B CA 1
ATOM 4075 C C . LYS B 1 195 ? 8.57 -26.016 -25.578 1 81.75 195 LYS B C 1
ATOM 4077 O O . LYS B 1 195 ? 8.648 -27.125 -25.047 1 81.75 195 LYS B O 1
ATOM 4082 N N . LEU B 1 196 ? 9.711 -25.281 -25.594 1 66.25 196 LEU B N 1
ATOM 4083 C CA . LEU B 1 196 ? 11.008 -25.922 -25.453 1 66.25 196 LEU B CA 1
ATOM 4084 C C . LEU B 1 196 ? 11.258 -26.312 -24 1 66.25 196 LEU B C 1
ATOM 4086 O O . LEU B 1 196 ? 10.672 -25.719 -23.078 1 66.25 196 LEU B O 1
ATOM 4090 N N . ASN B 1 197 ? 11.984 -27.562 -23.719 1 55.59 197 ASN B N 1
ATOM 4091 C CA . ASN B 1 197 ? 12.297 -28.25 -22.469 1 55.59 197 ASN B CA 1
ATOM 4092 C C . ASN B 1 197 ? 12.93 -27.328 -21.453 1 55.59 197 ASN B C 1
ATOM 4094 O O . ASN B 1 197 ? 14.109 -26.984 -21.562 1 55.59 197 ASN B O 1
ATOM 4098 N N . HIS B 1 198 ? 12.266 -26.297 -21.031 1 53.69 198 HIS B N 1
ATOM 4099 C CA . HIS B 1 198 ? 12.922 -25.531 -19.984 1 53.69 198 HIS B CA 1
ATOM 4100 C C . HIS B 1 198 ? 12.867 -26.266 -18.641 1 53.69 198 HIS B C 1
ATOM 4102 O O . HIS B 1 198 ? 11.789 -26.688 -18.203 1 53.69 198 HIS B O 1
ATOM 4108 N N . ASN B 1 199 ? 13.836 -27.156 -18.297 1 48.53 199 ASN B N 1
ATOM 4109 C CA . ASN B 1 199 ? 13.945 -27.859 -17.031 1 48.53 199 ASN B CA 1
ATOM 4110 C C . ASN B 1 199 ? 14.336 -26.906 -15.898 1 48.53 199 ASN B C 1
ATOM 4112 O O . ASN B 1 199 ? 15.445 -26.984 -15.375 1 48.53 199 ASN B O 1
ATOM 4116 N N . ASN B 1 200 ? 13.859 -25.734 -15.648 1 49.69 200 ASN B N 1
ATOM 4117 C CA . ASN B 1 200 ? 14.484 -24.844 -14.672 1 49.69 200 ASN B CA 1
ATOM 4118 C C . ASN B 1 200 ? 14.008 -25.156 -13.25 1 49.69 200 ASN B C 1
ATOM 4120 O O . ASN B 1 200 ? 14.188 -24.344 -12.344 1 49.69 200 ASN B O 1
ATOM 4124 N N . TYR B 1 201 ? 13.281 -26.203 -12.672 1 52.69 201 TYR B N 1
ATOM 4125 C CA . TYR B 1 201 ? 12.477 -25.828 -11.516 1 52.69 201 TYR B CA 1
ATOM 4126 C C . TYR B 1 201 ? 13.266 -25.984 -10.227 1 52.69 201 TYR B C 1
ATOM 4128 O O . TYR B 1 201 ? 13.914 -25.031 -9.773 1 52.69 201 TYR B O 1
ATOM 4136 N N . GLY B 1 202 ? 13.125 -27.078 -9.281 1 53.5 202 GLY B N 1
ATOM 4137 C CA . GLY B 1 202 ? 13.281 -27.094 -7.836 1 53.5 202 GLY B CA 1
ATOM 4138 C C . GLY B 1 202 ? 14.695 -26.781 -7.387 1 53.5 202 GLY B C 1
ATOM 4139 O O . GLY B 1 202 ? 14.922 -25.781 -6.699 1 53.5 202 GLY B O 1
ATOM 4140 N N . LYS B 1 203 ? 15.656 -27.562 -7.5 1 55.47 203 LYS B N 1
ATOM 4141 C CA . LYS B 1 203 ? 17.062 -27.422 -7.16 1 55.47 203 LYS B CA 1
ATOM 4142 C C . LYS B 1 203 ? 17.719 -26.297 -7.953 1 55.47 203 LYS B C 1
ATOM 4144 O O . LYS B 1 203 ? 18.562 -25.562 -7.426 1 55.47 203 LYS B O 1
ATOM 4149 N N . PHE B 1 204 ? 16.953 -25.906 -8.938 1 75.25 204 PHE B N 1
ATOM 4150 C CA . PHE B 1 204 ? 17.484 -24.875 -9.812 1 75.25 204 PHE B CA 1
ATOM 4151 C C . PHE B 1 204 ? 17.047 -23.484 -9.328 1 75.25 204 PHE B C 1
ATOM 4153 O O . PHE B 1 204 ? 17.859 -22.547 -9.328 1 75.25 204 PHE B O 1
ATOM 4160 N N . GLU B 1 205 ? 15.875 -23.469 -8.602 1 78.5 205 GLU B N 1
ATOM 4161 C CA . GLU B 1 205 ? 15.391 -22.188 -8.102 1 78.5 205 GLU B CA 1
ATOM 4162 C C . GLU B 1 205 ? 16.172 -21.75 -6.867 1 78.5 205 GLU B C 1
ATOM 4164 O O . GLU B 1 205 ? 16.516 -20.562 -6.738 1 78.5 205 GLU B O 1
ATOM 4169 N N . GLU B 1 206 ? 16.438 -22.734 -6.023 1 79.62 206 GLU B N 1
ATOM 4170 C CA . GLU B 1 206 ? 17.203 -22.422 -4.824 1 79.62 206 GLU B CA 1
ATOM 4171 C C . GLU B 1 206 ? 18.609 -21.922 -5.184 1 79.62 206 GLU B C 1
ATOM 4173 O O . GLU B 1 206 ? 19.109 -20.984 -4.57 1 79.62 206 GLU B O 1
ATOM 4178 N N . ASN B 1 207 ? 19.156 -22.531 -6.086 1 86.12 207 ASN B N 1
ATOM 4179 C CA . ASN B 1 207 ? 20.484 -22.109 -6.539 1 86.12 207 ASN B CA 1
ATOM 4180 C C . ASN B 1 207 ? 20.453 -20.719 -7.156 1 86.12 207 ASN B C 1
ATOM 4182 O O . ASN B 1 207 ? 21.375 -19.922 -6.953 1 86.12 207 ASN B O 1
ATOM 4186 N N . PHE B 1 208 ? 19.438 -20.484 -7.828 1 90.81 208 PHE B N 1
ATOM 4187 C CA . PHE B 1 208 ? 19.281 -19.172 -8.438 1 90.81 208 PHE B CA 1
ATOM 4188 C C . PHE B 1 208 ? 19.266 -18.078 -7.375 1 90.81 208 PHE B C 1
ATOM 4190 O O . PHE B 1 208 ? 19.953 -17.062 -7.516 1 90.81 208 PHE B O 1
ATOM 4197 N N . PHE B 1 209 ? 18.5 -18.312 -6.289 1 90.56 209 PHE B N 1
ATOM 4198 C CA . PHE B 1 209 ? 18.422 -17.344 -5.207 1 90.56 209 PHE B CA 1
ATOM 4199 C C . PHE B 1 209 ? 19.781 -17.188 -4.531 1 90.56 209 PHE B C 1
ATOM 4201 O O . PHE B 1 209 ? 20.219 -16.062 -4.266 1 90.56 209 PHE B O 1
ATOM 4208 N N . ASP B 1 210 ? 20.391 -18.266 -4.32 1 90.88 210 ASP B N 1
ATOM 4209 C CA . ASP B 1 210 ? 21.672 -18.281 -3.615 1 90.88 210 ASP B CA 1
ATOM 4210 C C . ASP B 1 210 ? 22.719 -17.484 -4.391 1 90.88 210 ASP B C 1
ATOM 4212 O O . ASP B 1 210 ? 23.547 -16.781 -3.795 1 90.88 210 ASP B O 1
ATOM 4216 N N . VAL B 1 211 ? 22.656 -17.609 -5.637 1 91.88 211 VAL B N 1
ATOM 4217 C CA . VAL B 1 211 ? 23.672 -17.016 -6.492 1 91.88 211 VAL B CA 1
ATOM 4218 C C . VAL B 1 211 ? 23.406 -15.523 -6.676 1 91.88 211 VAL B C 1
ATOM 4220 O O . VAL B 1 211 ? 24.328 -14.719 -6.766 1 91.88 211 VAL B O 1
ATOM 4223 N N . ASN B 1 212 ? 22.172 -15.141 -6.641 1 94.44 212 ASN B N 1
ATOM 4224 C CA . ASN B 1 212 ? 21.859 -13.797 -7.105 1 94.44 212 ASN B CA 1
ATOM 4225 C C . ASN B 1 212 ? 21.453 -12.891 -5.953 1 94.44 212 ASN B C 1
ATOM 4227 O O . ASN B 1 212 ? 21.422 -11.664 -6.105 1 94.44 212 ASN B O 1
ATOM 4231 N N . CYS B 1 213 ? 21.188 -13.469 -4.824 1 91.62 213 CYS B N 1
ATOM 4232 C CA . CYS B 1 213 ? 20.781 -12.664 -3.676 1 91.62 213 CYS B CA 1
ATOM 4233 C C . CYS B 1 213 ? 21.922 -12.523 -2.68 1 91.62 213 CYS B C 1
ATOM 4235 O O . CYS B 1 213 ? 22.719 -13.445 -2.514 1 91.62 213 CYS B O 1
ATOM 4237 N N . PRO B 1 214 ? 22.078 -11.398 -1.989 1 95.94 214 PRO B N 1
ATOM 4238 C CA . PRO B 1 214 ? 21.203 -10.227 -2.119 1 95.94 214 PRO B CA 1
ATOM 4239 C C . PRO B 1 214 ? 21.609 -9.328 -3.285 1 95.94 214 PRO B C 1
ATOM 4241 O O . PRO B 1 214 ? 22.781 -9.258 -3.643 1 95.94 214 PRO B O 1
ATOM 4244 N N . ILE B 1 215 ? 20.688 -8.664 -3.873 1 97.94 215 ILE B N 1
ATOM 4245 C CA . ILE B 1 215 ? 21 -7.645 -4.871 1 97.94 215 ILE B CA 1
ATOM 4246 C C . ILE B 1 215 ? 21.297 -6.316 -4.176 1 97.94 215 ILE B C 1
ATOM 4248 O O . ILE B 1 215 ? 21.156 -6.207 -2.955 1 97.94 215 ILE B O 1
ATOM 4252 N N . ALA B 1 216 ? 21.703 -5.305 -4.98 1 97.81 216 ALA B N 1
ATOM 4253 C CA . ALA B 1 216 ? 21.969 -3.984 -4.414 1 97.81 216 ALA B CA 1
ATOM 4254 C C . ALA B 1 216 ? 20.672 -3.34 -3.918 1 97.81 216 ALA B C 1
ATOM 4256 O O . ALA B 1 216 ? 19.625 -3.477 -4.547 1 97.81 216 ALA B O 1
ATOM 4257 N N . LYS B 1 217 ? 20.75 -2.598 -2.84 1 97.44 217 LYS B N 1
ATOM 4258 C CA . LYS B 1 217 ? 19.578 -2.002 -2.221 1 97.44 217 LYS B CA 1
ATOM 4259 C C . LYS B 1 217 ? 18.844 -1.088 -3.197 1 97.44 217 LYS B C 1
ATOM 4261 O O . LYS B 1 217 ? 17.609 -1.086 -3.252 1 97.44 217 LYS B O 1
ATOM 4266 N N . ASN B 1 218 ? 19.594 -0.283 -3.955 1 97.75 218 ASN B N 1
ATOM 4267 C CA . ASN B 1 218 ? 18.969 0.659 -4.875 1 97.75 218 ASN B CA 1
ATOM 4268 C C . ASN B 1 218 ? 18.141 -0.062 -5.934 1 97.75 218 ASN B C 1
ATOM 4270 O O . ASN B 1 218 ? 17.109 0.454 -6.379 1 97.75 218 ASN B O 1
ATOM 4274 N N . ASP B 1 219 ? 18.578 -1.234 -6.32 1 98.25 219 ASP B N 1
ATOM 4275 C CA . ASP B 1 219 ? 17.828 -2.041 -7.281 1 98.25 219 ASP B CA 1
ATOM 4276 C C . ASP B 1 219 ? 16.516 -2.529 -6.68 1 98.25 219 ASP B C 1
ATOM 4278 O O . ASP B 1 219 ? 15.492 -2.561 -7.359 1 98.25 219 ASP B O 1
ATOM 4282 N N . ALA B 1 220 ? 16.578 -2.918 -5.445 1 98.06 220 ALA B N 1
ATOM 4283 C CA . ALA B 1 220 ? 15.375 -3.357 -4.746 1 98.06 220 ALA B CA 1
ATOM 4284 C C . ALA B 1 220 ? 14.406 -2.195 -4.535 1 98.06 220 ALA B C 1
ATOM 4286 O O . ALA B 1 220 ? 13.195 -2.365 -4.637 1 98.06 220 ALA B O 1
ATOM 4287 N N . TYR B 1 221 ? 14.977 -1.008 -4.223 1 98.31 221 TYR B N 1
ATOM 4288 C CA . TYR B 1 221 ? 14.148 0.172 -4.012 1 98.31 221 TYR B CA 1
ATOM 4289 C C . TYR B 1 221 ? 13.406 0.555 -5.285 1 98.31 221 TYR B C 1
ATOM 4291 O O . TYR B 1 221 ? 12.258 0.991 -5.234 1 98.31 221 TYR B O 1
ATOM 4299 N N . GLU B 1 222 ? 14.086 0.436 -6.387 1 98.38 222 GLU B N 1
ATOM 4300 C CA . GLU B 1 222 ? 13.445 0.713 -7.676 1 98.38 222 GLU B CA 1
ATOM 4301 C C . GLU B 1 222 ? 12.242 -0.19 -7.898 1 98.38 222 GLU B C 1
ATOM 4303 O O . GLU B 1 222 ? 11.188 0.274 -8.336 1 98.38 222 GLU B O 1
ATOM 4308 N N . ALA B 1 223 ? 12.391 -1.466 -7.617 1 98.56 223 ALA B N 1
ATOM 4309 C CA . ALA B 1 223 ? 11.297 -2.414 -7.766 1 98.56 223 ALA B CA 1
ATOM 4310 C C . ALA B 1 223 ? 10.109 -2.021 -6.887 1 98.56 223 ALA B C 1
ATOM 4312 O O . ALA B 1 223 ? 8.953 -2.131 -7.305 1 98.56 223 ALA B O 1
ATOM 4313 N N . CYS B 1 224 ? 10.398 -1.578 -5.699 1 98.31 224 CYS B N 1
ATOM 4314 C CA . CYS B 1 224 ? 9.352 -1.143 -4.785 1 98.31 224 CYS B CA 1
ATOM 4315 C C . CYS B 1 224 ? 8.602 0.065 -5.344 1 98.31 224 CYS B C 1
ATOM 4317 O O . CYS B 1 224 ? 7.371 0.092 -5.352 1 98.31 224 CYS B O 1
ATOM 4319 N N . TYR B 1 225 ? 9.383 1.035 -5.836 1 98.5 225 TYR B N 1
ATOM 4320 C CA . TYR B 1 225 ? 8.781 2.256 -6.371 1 98.5 225 TYR B CA 1
ATOM 4321 C C . TYR B 1 225 ? 7.855 1.943 -7.535 1 98.5 225 TYR B C 1
ATOM 4323 O O . TYR B 1 225 ? 6.719 2.424 -7.578 1 98.5 225 TYR B O 1
ATOM 4331 N N . ILE B 1 226 ? 8.273 1.134 -8.461 1 98.56 226 ILE B N 1
ATOM 4332 C CA . ILE B 1 226 ? 7.477 0.794 -9.633 1 98.56 226 ILE B CA 1
ATOM 4333 C C . ILE B 1 226 ? 6.223 0.033 -9.203 1 98.56 226 ILE B C 1
ATOM 4335 O O . ILE B 1 226 ? 5.145 0.233 -9.766 1 98.56 226 ILE B O 1
ATOM 4339 N N . SER B 1 227 ? 6.355 -0.82 -8.211 1 98.56 227 SER B N 1
ATOM 4340 C CA . SER B 1 227 ? 5.234 -1.613 -7.719 1 98.56 227 SER B CA 1
ATOM 4341 C C . SER B 1 227 ? 4.156 -0.726 -7.105 1 98.56 227 SER B C 1
ATOM 4343 O O . SER B 1 227 ? 2.963 -0.976 -7.281 1 98.56 227 SER B O 1
ATOM 4345 N N . VAL B 1 228 ? 4.531 0.338 -6.441 1 98.44 228 VAL B N 1
ATOM 4346 C CA . VAL B 1 228 ? 3.578 1.163 -5.707 1 98.44 228 VAL B CA 1
ATOM 4347 C C . VAL B 1 228 ? 3.07 2.291 -6.602 1 98.44 228 VAL B C 1
ATOM 4349 O O . VAL B 1 228 ? 1.873 2.377 -6.887 1 98.44 228 VAL B O 1
ATOM 4352 N N . PHE B 1 229 ? 3.996 3.123 -7.074 1 98.12 229 PHE B N 1
ATOM 4353 C CA . PHE B 1 229 ? 3.631 4.32 -7.816 1 98.12 229 PHE B CA 1
ATOM 4354 C C . PHE B 1 229 ? 3.24 3.973 -9.25 1 98.12 229 PHE B C 1
ATOM 4356 O O . PHE B 1 229 ? 2.555 4.75 -9.914 1 98.12 229 PHE B O 1
ATOM 4363 N N . GLY B 1 230 ? 3.656 2.857 -9.727 1 98.12 230 GLY B N 1
ATOM 4364 C CA . GLY B 1 230 ? 3.295 2.379 -11.047 1 98.12 230 GLY B CA 1
ATOM 4365 C C . GLY B 1 230 ? 2.123 1.415 -11.039 1 98.12 230 GLY B C 1
ATOM 4366 O O . GLY B 1 230 ? 0.976 1.821 -11.234 1 98.12 230 GLY B O 1
ATOM 4367 N N . ILE B 1 231 ? 2.375 0.184 -10.625 1 98.69 231 ILE B N 1
ATOM 4368 C CA . ILE B 1 231 ? 1.432 -0.914 -10.805 1 98.69 231 ILE B CA 1
ATOM 4369 C C . ILE B 1 231 ? 0.224 -0.717 -9.898 1 98.69 231 ILE B C 1
ATOM 4371 O O . ILE B 1 231 ? -0.904 -0.565 -10.367 1 98.69 231 ILE B O 1
ATOM 4375 N N . LEU B 1 232 ? 0.416 -0.682 -8.617 1 98.62 232 LEU B N 1
ATOM 4376 C CA . LEU B 1 232 ? -0.68 -0.583 -7.656 1 98.62 232 LEU B CA 1
ATOM 4377 C C . LEU B 1 232 ? -1.533 0.651 -7.934 1 98.62 232 LEU B C 1
ATOM 4379 O O . LEU B 1 232 ? -2.762 0.562 -7.984 1 98.62 232 LEU B O 1
ATOM 4383 N N . SER B 1 233 ? -0.877 1.785 -8.102 1 98.25 233 SER B N 1
ATOM 4384 C CA . SER B 1 233 ? -1.594 3.035 -8.336 1 98.25 233 SER B CA 1
ATOM 4385 C C . SER B 1 233 ? -2.451 2.959 -9.594 1 98.25 233 SER B C 1
ATOM 4387 O O . SER B 1 233 ? -3.564 3.488 -9.625 1 98.25 233 SER B O 1
ATOM 4389 N N . SER B 1 234 ? -1.935 2.355 -10.617 1 98.31 234 SER B N 1
ATOM 4390 C CA . SER B 1 234 ? -2.672 2.256 -11.867 1 98.31 234 SER B CA 1
ATOM 4391 C C . SER B 1 234 ? -3.869 1.32 -11.734 1 98.31 234 SER B C 1
ATOM 4393 O O . SER B 1 234 ? -4.902 1.533 -12.375 1 98.31 234 SER B O 1
ATOM 4395 N N . VAL B 1 235 ? -3.721 0.247 -10.953 1 98.62 235 VAL B N 1
ATOM 4396 C CA . VAL B 1 235 ? -4.832 -0.668 -10.719 1 98.62 235 VAL B CA 1
ATOM 4397 C C . VAL B 1 235 ? -5.945 0.052 -9.961 1 98.62 235 VAL B C 1
ATOM 4399 O O . VAL B 1 235 ? -7.113 0.001 -10.359 1 98.62 235 VAL B O 1
ATOM 4402 N N . ILE B 1 236 ? -5.586 0.779 -8.891 1 97.75 236 ILE B N 1
ATOM 4403 C CA . ILE B 1 236 ? -6.566 1.479 -8.062 1 97.75 236 ILE B CA 1
ATOM 4404 C C . ILE B 1 236 ? -7.273 2.545 -8.898 1 97.75 236 ILE B C 1
ATOM 4406 O O . ILE B 1 236 ? -8.492 2.715 -8.797 1 97.75 236 ILE B O 1
ATOM 4410 N N . SER B 1 237 ? -6.492 3.219 -9.727 1 96.88 237 SER B N 1
ATOM 4411 C CA . SER B 1 237 ? -7.051 4.324 -10.5 1 96.88 237 SER B CA 1
ATOM 4412 C C . SER B 1 237 ? -7.609 3.836 -11.836 1 96.88 237 SER B C 1
ATOM 4414 O O . SER B 1 237 ? -8.109 4.633 -12.633 1 96.88 237 SER B O 1
ATOM 4416 N N . GLU B 1 238 ? -7.473 2.561 -12.148 1 97.81 238 GLU B N 1
ATOM 4417 C CA . GLU B 1 238 ? -7.906 1.946 -13.398 1 97.81 238 GLU B CA 1
ATOM 4418 C C . GLU B 1 238 ? -7.309 2.666 -14.602 1 97.81 238 GLU B C 1
ATOM 4420 O O . GLU B 1 238 ? -8.023 2.994 -15.555 1 97.81 238 GLU B O 1
ATOM 4425 N N . ASN B 1 239 ? -6.078 2.99 -14.484 1 97.56 239 ASN B N 1
ATOM 4426 C CA . ASN B 1 239 ? -5.328 3.611 -15.57 1 97.56 239 ASN B CA 1
ATOM 4427 C C . ASN B 1 239 ? -4.543 2.576 -16.375 1 97.56 239 ASN B C 1
ATOM 4429 O O . ASN B 1 239 ? -3.391 2.277 -16.047 1 97.56 239 ASN B O 1
ATOM 4433 N N . TYR B 1 240 ? -5.094 2.1 -17.5 1 98.31 240 TYR B N 1
ATOM 4434 C CA . TYR B 1 240 ? -4.551 1.003 -18.281 1 98.31 240 TYR B CA 1
ATOM 4435 C C . TYR B 1 240 ? -3.188 1.371 -18.859 1 98.31 240 TYR B C 1
ATOM 4437 O O . TYR B 1 240 ? -2.256 0.562 -18.844 1 98.31 240 TYR B O 1
ATOM 4445 N N . LYS B 1 241 ? -3.049 2.561 -19.391 1 97.75 241 LYS B N 1
ATOM 4446 C CA . LYS B 1 241 ? -1.801 2.986 -20.016 1 97.75 241 LYS B CA 1
ATOM 4447 C C . LYS B 1 241 ? -0.653 2.986 -19 1 97.75 241 LYS B C 1
ATOM 4449 O O . LYS B 1 241 ? 0.427 2.465 -19.281 1 97.75 241 LYS B O 1
ATOM 4454 N N . SER B 1 242 ? -0.881 3.586 -17.828 1 97.75 242 SER B N 1
ATOM 4455 C CA . SER B 1 242 ? 0.133 3.627 -16.781 1 97.75 242 SER B CA 1
ATOM 4456 C C . SER B 1 242 ? 0.47 2.225 -16.281 1 97.75 242 SER B C 1
ATOM 4458 O O . SER B 1 242 ? 1.622 1.939 -15.953 1 97.75 242 SER B O 1
ATOM 4460 N N . PHE B 1 243 ? -0.587 1.392 -16.25 1 98.56 243 PHE B N 1
ATOM 4461 C CA . PHE B 1 243 ? -0.375 0.011 -15.836 1 98.56 243 PHE B CA 1
ATOM 4462 C C . PHE B 1 243 ? 0.583 -0.7 -16.781 1 98.56 243 PHE B C 1
ATOM 4464 O O . PHE B 1 243 ? 1.558 -1.314 -16.344 1 98.56 243 PHE B O 1
ATOM 4471 N N . CYS B 1 244 ? 0.294 -0.571 -18.062 1 98.75 244 CYS B N 1
ATOM 4472 C CA . CYS B 1 244 ? 1.114 -1.245 -19.062 1 98.75 244 CYS B CA 1
ATOM 4473 C C . CYS B 1 244 ? 2.545 -0.722 -19.047 1 98.75 244 CYS B C 1
ATOM 4475 O O . CYS B 1 244 ? 3.496 -1.5 -19.125 1 98.75 244 CYS B O 1
ATOM 4477 N N . MET B 1 245 ? 2.725 0.551 -18.922 1 98.25 245 MET B N 1
ATOM 4478 C CA . MET B 1 245 ? 4.055 1.14 -18.812 1 98.25 245 MET B CA 1
ATOM 4479 C C . MET B 1 245 ? 4.793 0.582 -17.594 1 98.25 245 MET B C 1
ATOM 4481 O O . MET B 1 245 ? 5.984 0.276 -17.672 1 98.25 245 MET B O 1
ATOM 4485 N N . SER B 1 246 ? 4.086 0.473 -16.484 1 98.56 246 SER B N 1
ATOM 4486 C CA . SER B 1 246 ? 4.684 -0.018 -15.25 1 98.56 246 SER B CA 1
ATOM 4487 C C . SER B 1 246 ? 5.102 -1.479 -15.375 1 98.56 246 SER B C 1
ATOM 4489 O O . SER B 1 246 ? 6.137 -1.883 -14.844 1 98.56 246 SER B O 1
ATOM 4491 N N . ILE B 1 247 ? 4.285 -2.305 -15.992 1 98.81 247 ILE B N 1
ATOM 4492 C CA . ILE B 1 247 ? 4.617 -3.707 -16.219 1 98.81 247 ILE B CA 1
ATOM 4493 C C . ILE B 1 247 ? 5.879 -3.805 -17.078 1 98.81 247 ILE B C 1
ATOM 4495 O O . ILE B 1 247 ? 6.785 -4.578 -16.766 1 98.81 247 ILE B O 1
ATOM 4499 N N . ASN B 1 248 ? 5.922 -3.012 -18.141 1 98.69 248 ASN B N 1
ATOM 4500 C CA . ASN B 1 248 ? 7.102 -3.014 -19 1 98.69 248 ASN B CA 1
ATOM 4501 C C . ASN B 1 248 ? 8.352 -2.568 -18.234 1 98.69 248 ASN B C 1
ATOM 4503 O O . ASN B 1 248 ? 9.422 -3.158 -18.391 1 98.69 248 ASN B O 1
ATOM 4507 N N . ASN B 1 249 ? 8.242 -1.518 -17.438 1 98.44 249 ASN B N 1
ATOM 4508 C CA . ASN B 1 249 ? 9.359 -1.049 -16.625 1 98.44 249 ASN B CA 1
ATOM 4509 C C . ASN B 1 249 ? 9.812 -2.115 -15.633 1 98.44 249 ASN B C 1
ATOM 4511 O O . ASN B 1 249 ? 11.008 -2.221 -15.328 1 98.44 249 ASN B O 1
ATOM 4515 N N . THR B 1 250 ? 8.891 -2.875 -15.07 1 98.62 250 THR B N 1
ATOM 4516 C CA . THR B 1 250 ? 9.188 -3.924 -14.102 1 98.62 250 THR B CA 1
ATOM 4517 C C . THR B 1 250 ? 10.148 -4.949 -14.703 1 98.62 250 THR B C 1
ATOM 4519 O O . THR B 1 250 ? 11.031 -5.457 -14.008 1 98.62 250 THR B O 1
ATOM 4522 N N . GLN B 1 251 ? 9.992 -5.223 -16.016 1 98.62 251 GLN B N 1
ATOM 4523 C CA . GLN B 1 251 ? 10.836 -6.223 -16.656 1 98.62 251 GLN B CA 1
ATOM 4524 C C . GLN B 1 251 ? 12.297 -5.773 -16.688 1 98.62 251 GLN B C 1
ATOM 4526 O O . GLN B 1 251 ? 13.195 -6.582 -16.906 1 98.62 251 GLN B O 1
ATOM 4531 N N . ASN B 1 252 ? 12.547 -4.516 -16.422 1 97.75 252 ASN B N 1
ATOM 4532 C CA . ASN B 1 252 ? 13.891 -3.957 -16.5 1 97.75 252 ASN B CA 1
ATOM 4533 C C . ASN B 1 252 ? 14.516 -3.809 -15.109 1 97.75 252 ASN B C 1
ATOM 4535 O O . ASN B 1 252 ? 15.664 -3.395 -14.984 1 97.75 252 ASN B O 1
ATOM 4539 N N . THR B 1 253 ? 13.789 -4.098 -14.078 1 98.44 253 THR B N 1
ATOM 4540 C CA . THR B 1 253 ? 14.375 -4.086 -12.75 1 98.44 253 THR B CA 1
ATOM 4541 C C . THR B 1 253 ? 15.391 -5.211 -12.594 1 98.44 253 THR B C 1
ATOM 4543 O O . THR B 1 253 ? 15.297 -6.238 -13.273 1 98.44 253 THR B O 1
ATOM 4546 N N . LYS B 1 254 ? 16.328 -5.016 -11.688 1 98.5 254 LYS B N 1
ATOM 4547 C CA . LYS B 1 254 ? 17.469 -5.922 -11.562 1 98.5 254 LYS B CA 1
ATOM 4548 C C . LYS B 1 254 ? 17 -7.355 -11.312 1 98.5 254 LYS B C 1
ATOM 4550 O O . LYS B 1 254 ? 17.422 -8.281 -12.016 1 98.5 254 LYS B O 1
ATOM 4555 N N . TRP B 1 255 ? 16.172 -7.594 -10.328 1 97.81 255 TRP B N 1
ATOM 4556 C CA . TRP B 1 255 ? 15.773 -8.945 -9.969 1 97.81 255 TRP B CA 1
ATOM 4557 C C . TRP B 1 255 ? 15.023 -9.617 -11.117 1 97.81 255 TRP B C 1
ATOM 4559 O O . TRP B 1 255 ? 15.289 -10.773 -11.453 1 97.81 255 TRP B O 1
ATOM 4569 N N . LYS B 1 256 ? 14.07 -8.883 -11.719 1 98.44 256 LYS B N 1
ATOM 4570 C CA . LYS B 1 256 ? 13.281 -9.453 -12.805 1 98.44 256 LYS B CA 1
ATOM 4571 C C . LYS B 1 256 ? 14.156 -9.773 -14.016 1 98.44 256 LYS B C 1
ATOM 4573 O O . LYS B 1 256 ? 13.953 -10.789 -14.68 1 98.44 256 LYS B O 1
ATOM 4578 N N . LYS B 1 257 ? 15.094 -8.93 -14.281 1 98.06 257 LYS B N 1
ATOM 4579 C CA . LYS B 1 257 ? 16.031 -9.219 -15.359 1 98.06 257 LYS B CA 1
ATOM 4580 C C . LYS B 1 257 ? 16.781 -10.523 -15.102 1 98.06 257 LYS B C 1
ATOM 4582 O O . LYS B 1 257 ? 17.016 -11.297 -16.031 1 98.06 257 LYS B O 1
ATOM 4587 N N . LEU B 1 258 ? 17.25 -10.664 -13.891 1 97.12 258 LEU B N 1
ATOM 4588 C CA . LEU B 1 258 ? 17.953 -11.891 -13.523 1 97.12 258 LEU B CA 1
ATOM 4589 C C . LEU B 1 258 ? 17.047 -13.109 -13.734 1 97.12 258 LEU B C 1
ATOM 4591 O O . LEU B 1 258 ? 17.5 -14.148 -14.219 1 97.12 258 LEU B O 1
ATOM 4595 N N . GLU B 1 259 ? 15.758 -13.008 -13.336 1 96.12 259 GLU B N 1
ATOM 4596 C CA . GLU B 1 259 ? 14.805 -14.094 -13.555 1 96.12 259 GLU B CA 1
ATOM 4597 C C . GLU B 1 259 ? 14.656 -14.414 -15.039 1 96.12 259 GLU B C 1
ATOM 4599 O O . GLU B 1 259 ? 14.625 -15.586 -15.422 1 96.12 259 GLU B O 1
ATOM 4604 N N . ILE B 1 260 ? 14.516 -13.367 -15.836 1 96.62 260 ILE B N 1
ATOM 4605 C CA . ILE B 1 260 ? 14.32 -13.531 -17.266 1 96.62 260 ILE B CA 1
ATOM 4606 C C . ILE B 1 260 ? 15.555 -14.18 -17.891 1 96.62 260 ILE B C 1
ATOM 4608 O O . ILE B 1 260 ? 15.438 -15.094 -18.703 1 96.62 260 ILE B O 1
ATOM 4612 N N . GLU B 1 261 ? 16.719 -13.688 -17.469 1 94.88 261 GLU B N 1
ATOM 4613 C CA . GLU B 1 261 ? 17.953 -14.289 -17.938 1 94.88 261 GLU B CA 1
ATOM 4614 C C . GLU B 1 261 ? 18.047 -15.758 -17.547 1 94.88 261 GLU B C 1
ATOM 4616 O O . GLU B 1 261 ? 18.484 -16.594 -18.344 1 94.88 261 GLU B O 1
ATOM 4621 N N . PHE B 1 262 ? 17.656 -16.031 -16.375 1 93 262 PHE B N 1
ATOM 4622 C CA . PHE B 1 262 ? 17.672 -17.391 -15.867 1 93 262 PHE B CA 1
ATOM 4623 C C . PHE B 1 262 ? 16.75 -18.281 -16.703 1 93 262 PHE B C 1
ATOM 4625 O O . PHE B 1 262 ? 17.047 -19.453 -16.922 1 93 262 PHE B O 1
ATOM 4632 N N . ALA B 1 263 ? 15.609 -17.781 -17.141 1 92.94 263 ALA B N 1
ATOM 4633 C CA . ALA B 1 263 ? 14.633 -18.531 -17.922 1 92.94 263 ALA B CA 1
ATOM 4634 C C . ALA B 1 263 ? 15.188 -18.906 -19.297 1 92.94 263 ALA B C 1
ATOM 4636 O O . ALA B 1 263 ? 14.758 -19.875 -19.906 1 92.94 263 ALA B O 1
ATOM 4637 N N . GLY B 1 264 ? 16.047 -18.016 -19.891 1 91.62 264 GLY B N 1
ATOM 4638 C CA . GLY B 1 264 ? 16.828 -18.438 -21.062 1 91.62 264 GLY B CA 1
ATOM 4639 C C . GLY B 1 264 ? 16.359 -17.781 -22.344 1 91.62 264 GLY B C 1
ATOM 4640 O O . GLY B 1 264 ? 15.383 -17.031 -22.344 1 91.62 264 GLY B O 1
ATOM 4641 N N . GLU B 1 265 ? 17.031 -18.094 -23.422 1 92.56 265 GLU B N 1
ATOM 4642 C CA . GLU B 1 265 ? 16.922 -17.438 -24.719 1 92.56 265 GLU B CA 1
ATOM 4643 C C . GLU B 1 265 ? 15.508 -17.562 -25.281 1 92.56 265 GLU B C 1
ATOM 4645 O O . GLU B 1 265 ? 14.984 -16.625 -25.875 1 92.56 265 GLU B O 1
ATOM 4650 N N . PRO B 1 266 ? 14.875 -18.734 -25.125 1 92.12 266 PRO B N 1
ATOM 4651 C CA . PRO B 1 266 ? 13.531 -18.844 -25.688 1 92.12 266 PRO B CA 1
ATOM 4652 C C . PRO B 1 266 ? 12.547 -17.844 -25.094 1 92.12 266 PRO B C 1
ATOM 4654 O O . PRO B 1 266 ? 11.695 -17.312 -25.797 1 92.12 266 PRO B O 1
ATOM 4657 N N . VAL B 1 267 ? 12.664 -17.578 -23.797 1 95.06 267 VAL B N 1
ATOM 4658 C CA . VAL B 1 267 ? 11.789 -16.625 -23.125 1 95.06 267 VAL B CA 1
ATOM 4659 C C . VAL B 1 267 ? 12.125 -15.211 -23.578 1 95.06 267 VAL B C 1
ATOM 4661 O O . VAL B 1 267 ? 11.227 -14.406 -23.844 1 95.06 267 VAL B O 1
ATOM 4664 N N . ILE B 1 268 ? 13.383 -14.891 -23.672 1 95.38 268 ILE B N 1
ATOM 4665 C CA . ILE B 1 268 ? 13.844 -13.578 -24.094 1 95.38 268 ILE B CA 1
ATOM 4666 C C . ILE B 1 268 ? 13.32 -13.273 -25.5 1 95.38 268 ILE B C 1
ATOM 4668 O O . ILE B 1 268 ? 12.797 -12.195 -25.75 1 95.38 268 ILE B O 1
ATOM 4672 N N . LYS B 1 269 ? 13.438 -14.234 -26.359 1 93.81 269 LYS B N 1
ATOM 4673 C CA . LYS B 1 269 ? 12.953 -14.086 -27.734 1 93.81 269 LYS B CA 1
ATOM 4674 C C . LYS B 1 269 ? 11.438 -13.883 -27.75 1 93.81 269 LYS B C 1
ATOM 4676 O O . LYS B 1 269 ? 10.93 -13.078 -28.531 1 93.81 269 LYS B O 1
ATOM 4681 N N . LEU B 1 270 ? 10.727 -14.641 -26.984 1 96.06 270 LEU B N 1
ATOM 4682 C CA . LEU B 1 270 ? 9.273 -14.516 -26.922 1 96.06 270 LEU B CA 1
ATOM 4683 C C . LEU B 1 270 ? 8.867 -13.125 -26.469 1 96.06 270 LEU B C 1
ATOM 4685 O O . LEU B 1 270 ? 7.949 -12.523 -27.031 1 96.06 270 LEU B O 1
ATOM 4689 N N . ILE B 1 271 ? 9.531 -12.602 -25.422 1 97.31 271 ILE B N 1
ATOM 4690 C CA . ILE B 1 271 ? 9.25 -11.266 -24.922 1 97.31 271 ILE B CA 1
ATOM 4691 C C . ILE B 1 271 ? 9.438 -10.242 -26.031 1 97.31 271 ILE B C 1
ATOM 4693 O O . ILE B 1 271 ? 8.586 -9.375 -26.25 1 97.31 271 ILE B O 1
ATOM 4697 N N . GLU B 1 272 ? 10.531 -10.336 -26.75 1 96.44 272 GLU B N 1
ATOM 4698 C CA . GLU B 1 272 ? 10.812 -9.422 -27.859 1 96.44 272 GLU B CA 1
ATOM 4699 C C . GLU B 1 272 ? 9.758 -9.523 -28.953 1 96.44 272 GLU B C 1
ATOM 4701 O O . GLU B 1 272 ? 9.305 -8.508 -29.484 1 96.44 272 GLU B O 1
ATOM 4706 N N . ASN B 1 273 ? 9.398 -10.703 -29.297 1 96.06 273 ASN B N 1
ATOM 4707 C CA . ASN B 1 273 ? 8.398 -10.93 -30.344 1 96.06 273 ASN B CA 1
ATOM 4708 C C . ASN B 1 273 ? 7.039 -10.367 -29.953 1 96.06 273 ASN B C 1
ATOM 4710 O O . ASN B 1 273 ? 6.32 -9.82 -30.797 1 96.06 273 ASN B O 1
ATOM 4714 N N . LEU B 1 274 ? 6.68 -10.508 -28.719 1 97.38 274 LEU B N 1
ATOM 4715 C CA . LEU B 1 274 ? 5.398 -10 -28.234 1 97.38 274 LEU B CA 1
ATOM 4716 C C . LEU B 1 274 ? 5.363 -8.477 -28.297 1 97.38 274 LEU B C 1
ATOM 4718 O O . LEU B 1 274 ? 4.359 -7.887 -28.688 1 97.38 274 LEU B O 1
ATOM 4722 N N . LYS B 1 275 ? 6.445 -7.922 -27.891 1 96.25 275 LYS B N 1
ATOM 4723 C CA . LYS B 1 275 ? 6.539 -6.469 -27.969 1 96.25 275 LYS B CA 1
ATOM 4724 C C . LYS B 1 275 ? 6.348 -5.988 -29.406 1 96.25 275 LYS B C 1
ATOM 4726 O O . LYS B 1 275 ? 5.629 -5.02 -29.656 1 96.25 275 LYS B O 1
ATOM 4731 N N . LYS B 1 276 ? 6.922 -6.656 -30.344 1 94.12 276 LYS B N 1
ATOM 4732 C CA . LYS B 1 276 ? 6.863 -6.297 -31.75 1 94.12 276 LYS B CA 1
ATOM 4733 C C . LYS B 1 276 ? 5.484 -6.586 -32.344 1 94.12 276 LYS B C 1
ATOM 4735 O O . LYS B 1 276 ? 5.094 -5.996 -33.344 1 94.12 276 LYS B O 1
ATOM 4740 N N . SER B 1 277 ? 4.75 -7.465 -31.75 1 94.38 277 SER B N 1
ATOM 4741 C CA . SER B 1 277 ? 3.467 -7.914 -32.281 1 94.38 277 SER B CA 1
ATOM 4742 C C . SER B 1 277 ? 2.33 -7.008 -31.812 1 94.38 277 SER B C 1
ATOM 4744 O O . SER B 1 277 ? 1.161 -7.281 -32.094 1 94.38 277 SER B O 1
ATOM 4746 N N . GLY B 1 278 ? 2.635 -6 -31.016 1 93.81 278 GLY B N 1
ATOM 4747 C CA . GLY B 1 278 ? 1.635 -4.996 -30.703 1 93.81 278 GLY B CA 1
ATOM 4748 C C . GLY B 1 278 ? 1.088 -5.121 -29.297 1 93.81 278 GLY B C 1
ATOM 4749 O O . GLY B 1 278 ? 0.099 -4.473 -28.938 1 93.81 278 GLY B O 1
ATOM 4750 N N . ALA B 1 279 ? 1.657 -6 -28.469 1 98 279 ALA B N 1
ATOM 4751 C CA . ALA B 1 279 ? 1.26 -6.047 -27.062 1 98 279 ALA B CA 1
ATOM 4752 C C . ALA B 1 279 ? 1.542 -4.719 -26.359 1 98 279 ALA B C 1
ATOM 4754 O O . ALA B 1 279 ? 2.564 -4.082 -26.625 1 98 279 ALA B O 1
ATOM 4755 N N . ASP B 1 280 ? 0.579 -4.262 -25.547 1 98.56 280 ASP B N 1
ATOM 4756 C CA . ASP B 1 280 ? 0.754 -3.02 -24.797 1 98.56 280 ASP B CA 1
ATOM 4757 C C . ASP B 1 280 ? 1.737 -3.205 -23.641 1 98.56 280 ASP B C 1
ATOM 4759 O O . ASP B 1 280 ? 2.449 -2.27 -23.266 1 98.56 280 ASP B O 1
ATOM 4763 N N . ALA B 1 281 ? 1.75 -4.371 -23.031 1 98.81 281 ALA B N 1
ATOM 4764 C CA . ALA B 1 281 ? 2.676 -4.75 -21.969 1 98.81 281 ALA B CA 1
ATOM 4765 C C . ALA B 1 281 ? 3.039 -6.23 -22.062 1 98.81 281 ALA B C 1
ATOM 4767 O O . ALA B 1 281 ? 2.211 -7.055 -22.453 1 98.81 281 ALA B O 1
ATOM 4768 N N . VAL B 1 282 ? 4.254 -6.527 -21.766 1 98.81 282 VAL B N 1
ATOM 4769 C CA . VAL B 1 282 ? 4.758 -7.895 -21.766 1 98.81 282 VAL B CA 1
ATOM 4770 C C . VAL B 1 282 ? 5.582 -8.148 -20.5 1 98.81 282 VAL B C 1
ATOM 4772 O O . VAL B 1 282 ? 6.367 -7.297 -20.094 1 98.81 282 VAL B O 1
ATOM 4775 N N . GLY B 1 283 ? 5.363 -9.281 -19.891 1 98.75 283 GLY B N 1
ATOM 4776 C CA . GLY B 1 283 ? 6.152 -9.648 -18.734 1 98.75 283 GLY B CA 1
ATOM 4777 C C . GLY B 1 283 ? 6.223 -11.148 -18.516 1 98.75 283 GLY B C 1
ATOM 4778 O O . GLY B 1 283 ? 5.371 -11.891 -19 1 98.75 283 GLY B O 1
ATOM 4779 N N . MET B 1 284 ? 7.262 -11.555 -17.828 1 98.44 284 MET B N 1
ATOM 4780 C CA . MET B 1 284 ? 7.375 -12.953 -17.422 1 98.44 284 MET B CA 1
ATOM 4781 C C . MET B 1 284 ? 6.848 -13.148 -16 1 98.44 284 MET B C 1
ATOM 4783 O O . MET B 1 284 ? 7.105 -12.328 -15.125 1 98.44 284 MET B O 1
ATOM 4787 N N . SER B 1 285 ? 6.047 -14.172 -15.812 1 98 285 SER B N 1
ATOM 4788 C CA . SER B 1 285 ? 5.527 -14.469 -14.484 1 98 285 SER B CA 1
ATOM 4789 C C . SER B 1 285 ? 6.523 -15.289 -13.672 1 98 285 SER B C 1
ATOM 4791 O O . SER B 1 285 ? 6.973 -16.344 -14.125 1 98 285 SER B O 1
ATOM 4793 N N . SER B 1 286 ? 6.848 -14.797 -12.438 1 94.88 286 SER B N 1
ATOM 4794 C CA . SER B 1 286 ? 7.75 -15.5 -11.531 1 94.88 286 SER B CA 1
ATOM 4795 C C . SER B 1 286 ? 9.039 -15.906 -12.234 1 94.88 286 SER B C 1
ATOM 4797 O O . SER B 1 286 ? 9.672 -15.086 -12.906 1 94.88 286 SER B O 1
ATOM 4799 N N . LEU B 1 287 ? 9.523 -17.125 -12.117 1 92.88 287 LEU B N 1
ATOM 4800 C CA . LEU B 1 287 ? 10.75 -17.594 -12.75 1 92.88 287 LEU B CA 1
ATOM 4801 C C . LEU B 1 287 ? 10.469 -18.125 -14.156 1 92.88 287 LEU B C 1
ATOM 4803 O O . LEU B 1 287 ? 11.359 -18.672 -14.805 1 92.88 287 LEU B O 1
ATOM 4807 N N . GLY B 1 288 ? 9.242 -17.828 -14.688 1 93.19 288 GLY B N 1
ATOM 4808 C CA . GLY B 1 288 ? 8.883 -18.281 -16.016 1 93.19 288 GLY B CA 1
ATOM 4809 C C . GLY B 1 288 ? 8.617 -19.766 -16.094 1 93.19 288 GLY B C 1
ATOM 4810 O O . GLY B 1 288 ? 8.344 -20.406 -15.078 1 93.19 288 GLY B O 1
ATOM 4811 N N . PRO B 1 289 ? 8.531 -20.281 -17.25 1 94.56 289 PRO B N 1
ATOM 4812 C CA . PRO B 1 289 ? 8.789 -19.609 -18.531 1 94.56 289 PRO B CA 1
ATOM 4813 C C . PRO B 1 289 ? 7.559 -18.906 -19.094 1 94.56 289 PRO B C 1
ATOM 4815 O O . PRO B 1 289 ? 7.586 -18.406 -20.219 1 94.56 289 PRO B O 1
ATOM 4818 N N . GLY B 1 290 ? 6.426 -18.906 -18.406 1 96.62 290 GLY B N 1
ATOM 4819 C CA . GLY B 1 290 ? 5.215 -18.234 -18.844 1 96.62 290 GLY B CA 1
ATOM 4820 C C . GLY B 1 290 ? 5.391 -16.734 -19 1 96.62 290 GLY B C 1
ATOM 4821 O O . GLY B 1 290 ? 5.848 -16.062 -18.062 1 96.62 290 GLY B O 1
ATOM 4822 N N . VAL B 1 291 ? 5.066 -16.25 -20.234 1 98 291 VAL B N 1
ATOM 4823 C CA . VAL B 1 291 ? 5.113 -14.828 -20.531 1 98 291 VAL B CA 1
ATOM 4824 C C . VAL B 1 291 ? 3.695 -14.297 -20.75 1 98 291 VAL B C 1
ATOM 4826 O O . VAL B 1 291 ? 2.992 -14.766 -21.656 1 98 291 VAL B O 1
ATOM 4829 N N . TYR B 1 292 ? 3.295 -13.391 -19.906 1 98.62 292 TYR B N 1
ATOM 4830 C CA . TYR B 1 292 ? 1.984 -12.773 -20.078 1 98.62 292 TYR B CA 1
ATOM 4831 C C . TYR B 1 292 ? 2.086 -11.5 -20.906 1 98.62 292 TYR B C 1
ATOM 4833 O O . TYR B 1 292 ? 3.158 -10.891 -20.984 1 98.62 292 TYR B O 1
ATOM 4841 N N . PHE B 1 293 ? 0.986 -11.148 -21.531 1 98.62 293 PHE B N 1
ATOM 4842 C CA . PHE B 1 293 ? 0.89 -9.883 -22.234 1 98.62 293 PHE B CA 1
ATOM 4843 C C . PHE B 1 293 ? -0.5 -9.273 -22.078 1 98.62 293 PHE B C 1
ATOM 4845 O O . PHE B 1 293 ? -1.477 -10 -21.875 1 98.62 293 PHE B O 1
ATOM 4852 N N . PHE B 1 294 ? -0.554 -7.969 -22.047 1 98.69 294 PHE B N 1
ATOM 4853 C CA . PHE B 1 294 ? -1.806 -7.223 -22.078 1 98.69 294 PHE B CA 1
ATOM 4854 C C . PHE B 1 294 ? -2.012 -6.562 -23.438 1 98.69 294 PHE B C 1
ATOM 4856 O O . PHE B 1 294 ? -1.059 -6.078 -24.047 1 98.69 294 PHE B O 1
ATOM 4863 N N . SER B 1 295 ? -3.176 -6.609 -23.891 1 97.81 295 SER B N 1
ATOM 4864 C CA . SER B 1 295 ? -3.547 -5.996 -25.156 1 97.81 295 SER B CA 1
ATOM 4865 C C . SER B 1 295 ? -5.051 -5.758 -25.25 1 97.81 295 SER B C 1
ATOM 4867 O O . SER B 1 295 ? -5.836 -6.52 -24.672 1 97.81 295 SER B O 1
ATOM 4869 N N . LYS B 1 296 ? -5.426 -4.738 -25.984 1 95.12 296 LYS B N 1
ATOM 4870 C CA . LYS B 1 296 ? -6.844 -4.52 -26.25 1 95.12 296 LYS B CA 1
ATOM 4871 C C . LYS B 1 296 ? -7.418 -5.621 -27.125 1 95.12 296 LYS B C 1
ATOM 4873 O O . LYS B 1 296 ? -8.609 -5.918 -27.062 1 95.12 296 LYS B O 1
ATOM 4878 N N . GLU B 1 297 ? -6.512 -6.199 -27.906 1 93.88 297 GLU B N 1
ATOM 4879 C CA . GLU B 1 297 ? -6.906 -7.273 -28.812 1 93.88 297 GLU B CA 1
ATOM 4880 C C . GLU B 1 297 ? -5.957 -8.461 -28.703 1 93.88 297 GLU B C 1
ATOM 4882 O O . GLU B 1 297 ? -5.199 -8.742 -29.625 1 93.88 297 GLU B O 1
ATOM 4887 N N . PRO B 1 298 ? -6.117 -9.211 -27.641 1 94 298 PRO B N 1
ATOM 4888 C CA . PRO B 1 298 ? -5.164 -10.297 -27.391 1 94 298 PRO B CA 1
ATOM 4889 C C . PRO B 1 298 ? -5.133 -11.32 -28.531 1 94 298 PRO B C 1
ATOM 4891 O O . PRO B 1 298 ? -4.078 -11.891 -28.812 1 94 298 PRO B O 1
ATOM 4894 N N . GLU B 1 299 ? -6.258 -11.523 -29.203 1 92.25 299 GLU B N 1
ATOM 4895 C CA . GLU B 1 299 ? -6.324 -12.508 -30.281 1 92.25 299 GLU B CA 1
ATOM 4896 C C . GLU B 1 299 ? -5.43 -12.109 -31.453 1 92.25 299 GLU B C 1
ATOM 4898 O O . GLU B 1 299 ? -4.809 -12.961 -32.094 1 92.25 299 GLU B O 1
ATOM 4903 N N . LEU B 1 300 ? -5.387 -10.844 -31.75 1 93.12 300 LEU B N 1
ATOM 4904 C CA . LEU B 1 300 ? -4.543 -10.352 -32.844 1 93.12 300 LEU B CA 1
ATOM 4905 C C . LEU B 1 300 ? -3.066 -10.539 -32.5 1 93.12 300 LEU B C 1
ATOM 4907 O O . LEU B 1 300 ? -2.27 -10.891 -33.375 1 93.12 300 LEU B O 1
ATOM 4911 N N . VAL B 1 301 ? -2.721 -10.297 -31.25 1 94.81 301 VAL B N 1
ATOM 4912 C CA . VAL B 1 301 ? -1.341 -10.477 -30.812 1 94.81 301 VAL B CA 1
ATOM 4913 C C . VAL B 1 301 ? -0.948 -11.945 -30.938 1 94.81 301 VAL B C 1
ATOM 4915 O O . VAL B 1 301 ? 0.132 -12.266 -31.438 1 94.81 301 VAL B O 1
ATOM 4918 N N . PHE B 1 302 ? -1.863 -12.805 -30.531 1 91.12 302 PHE B N 1
ATOM 4919 C CA . PHE B 1 302 ? -1.589 -14.234 -30.594 1 91.12 302 PHE B CA 1
ATOM 4920 C C . PHE B 1 302 ? -1.429 -14.703 -32.031 1 91.12 302 PHE B C 1
ATOM 4922 O O . PHE B 1 302 ? -0.548 -15.508 -32.344 1 91.12 302 PHE B O 1
ATOM 4929 N N . ASP B 1 303 ? -2.225 -14.227 -32.906 1 92.44 303 ASP B N 1
ATOM 4930 C CA . ASP B 1 303 ? -2.162 -14.609 -34.312 1 92.44 303 ASP B CA 1
ATOM 4931 C C . ASP B 1 303 ? -0.81 -14.242 -34.906 1 92.44 303 ASP B C 1
ATOM 4933 O O . ASP B 1 303 ? -0.265 -15 -35.719 1 92.44 303 ASP B O 1
ATOM 4937 N N . LYS B 1 304 ? -0.306 -13.219 -34.5 1 93 304 LYS B N 1
ATOM 4938 C CA . LYS B 1 304 ? 0.988 -12.773 -35.031 1 93 304 LYS B CA 1
ATOM 4939 C C . LYS B 1 304 ? 2.125 -13.609 -34.438 1 93 304 LYS B C 1
ATOM 4941 O O . LYS B 1 304 ? 3.084 -13.93 -35.125 1 93 304 LYS B O 1
ATOM 4946 N N . ILE B 1 305 ? 1.99 -13.953 -33.188 1 92.38 305 ILE B N 1
ATOM 4947 C CA . ILE B 1 305 ? 3.057 -14.656 -32.469 1 92.38 305 ILE B CA 1
ATOM 4948 C C . ILE B 1 305 ? 3.121 -16.109 -32.938 1 92.38 305 ILE B C 1
ATOM 4950 O O . ILE B 1 305 ? 4.203 -16.688 -33.031 1 92.38 305 ILE B O 1
ATOM 4954 N N . LYS B 1 306 ? 1.976 -16.656 -33.25 1 87.88 306 LYS B N 1
ATOM 4955 C CA . LYS B 1 306 ? 1.898 -18.062 -33.656 1 87.88 306 LYS B CA 1
ATOM 4956 C C . LYS B 1 306 ? 2.736 -18.312 -34.906 1 87.88 306 LYS B C 1
ATOM 4958 O O . LYS B 1 306 ? 3.248 -19.406 -35.125 1 87.88 306 LYS B O 1
ATOM 4963 N N . SER B 1 307 ? 2.879 -17.344 -35.656 1 86.5 307 SER B N 1
ATOM 4964 C CA . SER B 1 307 ? 3.627 -17.469 -36.906 1 86.5 307 SER B CA 1
ATOM 4965 C C . SER B 1 307 ? 5.129 -17.406 -36.656 1 86.5 307 SER B C 1
ATOM 4967 O O . SER B 1 307 ? 5.926 -17.797 -37.531 1 86.5 307 SER B O 1
ATOM 4969 N N . LEU B 1 308 ? 5.527 -17.031 -35.5 1 86.88 308 LEU B N 1
ATOM 4970 C CA . LEU B 1 308 ? 6.934 -16.734 -35.219 1 86.88 308 LEU B CA 1
ATOM 4971 C C . LEU B 1 308 ? 7.605 -17.891 -34.5 1 86.88 308 LEU B C 1
ATOM 4973 O O . LEU B 1 308 ? 8.836 -17.953 -34.406 1 86.88 308 LEU B O 1
ATOM 4977 N N . GLY B 1 309 ? 6.895 -18.797 -33.938 1 82.75 309 GLY B N 1
ATOM 4978 C CA . GLY B 1 309 ? 7.492 -19.891 -33.188 1 82.75 309 GLY B CA 1
ATOM 4979 C C . GLY B 1 309 ? 6.473 -20.875 -32.656 1 82.75 309 GLY B C 1
ATOM 4980 O O . GLY B 1 309 ? 5.281 -20.766 -32.969 1 82.75 309 GLY B O 1
ATOM 4981 N N . ASP B 1 310 ? 7.059 -21.906 -32 1 86.75 310 ASP B N 1
ATOM 4982 C CA . ASP B 1 310 ? 6.234 -22.938 -31.375 1 86.75 310 ASP B CA 1
ATOM 4983 C C . ASP B 1 310 ? 5.918 -22.578 -29.938 1 86.75 310 ASP B C 1
ATOM 4985 O O . ASP B 1 310 ? 6.742 -22.781 -29.031 1 86.75 310 ASP B O 1
ATOM 4989 N N . TYR B 1 311 ? 4.762 -22.016 -29.766 1 90.44 311 TYR B N 1
ATOM 4990 C CA . TYR B 1 311 ? 4.336 -21.531 -28.469 1 90.44 311 TYR B CA 1
ATOM 4991 C C . TYR B 1 311 ? 3.006 -22.156 -28.062 1 90.44 311 TYR B C 1
ATOM 4993 O O . TYR B 1 311 ? 2.217 -22.562 -28.906 1 90.44 311 TYR B O 1
ATOM 5001 N N . LEU B 1 312 ? 2.865 -22.328 -26.828 1 91.56 312 LEU B N 1
ATOM 5002 C CA . LEU B 1 312 ? 1.58 -22.703 -26.234 1 91.56 312 LEU B CA 1
ATOM 5003 C C . LEU B 1 312 ? 0.847 -21.484 -25.703 1 91.56 312 LEU B C 1
ATOM 5005 O O . LEU B 1 312 ? 1.395 -20.734 -24.906 1 91.56 312 LEU B O 1
ATOM 5009 N N . TYR B 1 313 ? -0.368 -21.234 -26.219 1 92.56 313 TYR B N 1
ATOM 5010 C CA . TYR B 1 313 ? -1.193 -20.141 -25.734 1 92.56 313 TYR B CA 1
ATOM 5011 C C . TYR B 1 313 ? -2.166 -20.609 -24.672 1 92.56 313 TYR B C 1
ATOM 5013 O O . TYR B 1 313 ? -2.863 -21.609 -24.859 1 92.56 313 TYR B O 1
ATOM 5021 N N . ILE B 1 314 ? -2.141 -20 -23.562 1 92.88 314 ILE B N 1
ATOM 5022 C CA . ILE B 1 314 ? -3.07 -20.281 -22.469 1 92.88 314 ILE B CA 1
ATOM 5023 C C . ILE B 1 314 ? -4.016 -19.109 -22.281 1 92.88 314 ILE B C 1
ATOM 5025 O O . ILE B 1 314 ? -3.572 -17.984 -22.016 1 92.88 314 ILE B O 1
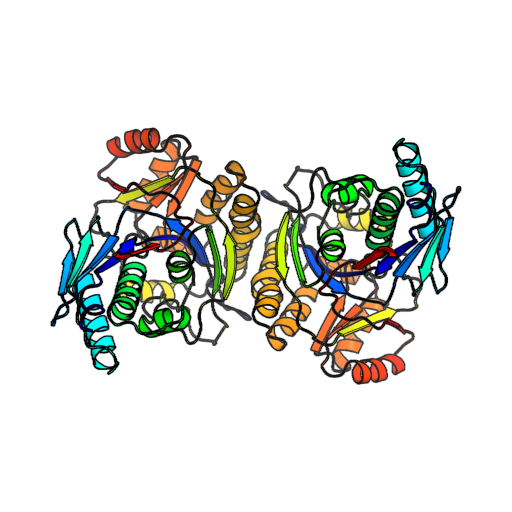ATOM 5029 N N . ASN B 1 315 ? -5.297 -19.406 -22.469 1 92.69 315 ASN B N 1
ATOM 5030 C CA . ASN B 1 315 ? -6.293 -18.375 -22.219 1 92.69 315 ASN B CA 1
ATOM 5031 C C . ASN B 1 315 ? -6.492 -18.125 -20.719 1 92.69 315 ASN B C 1
ATOM 5033 O O . ASN B 1 315 ? -6.855 -19.047 -19.984 1 92.69 315 ASN B O 1
ATOM 5037 N N . ILE B 1 316 ? -6.227 -16.906 -20.281 1 95.94 316 ILE B N 1
ATOM 5038 C CA . ILE B 1 316 ? -6.414 -16.547 -18.875 1 95.94 316 ILE B CA 1
ATOM 5039 C C . ILE B 1 316 ? -7.191 -15.242 -18.766 1 95.94 316 ILE B C 1
ATOM 5041 O O . ILE B 1 316 ? -7.164 -14.414 -19.688 1 95.94 316 ILE B O 1
ATOM 5045 N N . HIS B 1 317 ? -7.891 -15.102 -17.641 1 96.44 317 HIS B N 1
ATOM 5046 C CA . HIS B 1 317 ? -8.625 -13.891 -17.297 1 96.44 317 HIS B CA 1
ATOM 5047 C C . HIS B 1 317 ? -8.391 -13.5 -15.836 1 96.44 317 HIS B C 1
ATOM 5049 O O . HIS B 1 317 ? -8.133 -14.367 -15 1 96.44 317 HIS B O 1
ATOM 5055 N N . PRO B 1 318 ? -8.469 -12.164 -15.625 1 98.25 318 PRO B N 1
ATOM 5056 C CA . PRO B 1 318 ? -8.398 -11.797 -14.203 1 98.25 318 PRO B CA 1
ATOM 5057 C C . PRO B 1 318 ? -9.469 -12.492 -13.359 1 98.25 318 PRO B C 1
ATOM 5059 O O . PRO B 1 318 ? -10.617 -12.633 -13.805 1 98.25 318 PRO B O 1
ATOM 5062 N N . CYS B 1 319 ? -9.047 -12.984 -12.266 1 98.62 319 CYS B N 1
ATOM 5063 C CA . CYS B 1 319 ? -9.953 -13.641 -11.336 1 98.62 319 CYS B CA 1
ATOM 5064 C C . CYS B 1 319 ? -10.117 -12.82 -10.062 1 98.62 319 CYS B C 1
ATOM 5066 O O . CYS B 1 319 ? -9.281 -12.891 -9.156 1 98.62 319 CYS B O 1
ATOM 5068 N N . ASN B 1 320 ? -11.242 -12.094 -9.875 1 98.62 320 ASN B N 1
ATOM 5069 C CA . ASN B 1 320 ? -11.43 -11.195 -8.742 1 98.62 320 ASN B CA 1
ATOM 5070 C C . ASN B 1 320 ? -12.023 -11.922 -7.539 1 98.62 320 ASN B C 1
ATOM 5072 O O . ASN B 1 320 ? -12.031 -11.391 -6.426 1 98.62 320 ASN B O 1
ATOM 5076 N N . SER B 1 321 ? -12.43 -13.141 -7.68 1 97.75 321 SER B N 1
ATOM 5077 C CA . SER B 1 321 ? -13.148 -13.812 -6.602 1 97.75 321 SER B CA 1
ATOM 5078 C C . SER B 1 321 ? -12.203 -14.664 -5.754 1 97.75 321 SER B C 1
ATOM 5080 O O . SER B 1 321 ? -12.516 -14.984 -4.605 1 97.75 321 SER B O 1
ATOM 5082 N N . GLY B 1 322 ? -11.039 -15.031 -6.297 1 98.19 322 GLY B N 1
ATOM 5083 C CA . GLY B 1 322 ? -10.32 -16.141 -5.703 1 98.19 322 GLY B CA 1
ATOM 5084 C C . GLY B 1 322 ? -11.016 -17.484 -5.902 1 98.19 322 GLY B C 1
ATOM 5085 O O . GLY B 1 322 ? -11.703 -17.672 -6.902 1 98.19 322 GLY B O 1
ATOM 5086 N N . ARG B 1 323 ? -10.719 -18.375 -5.016 1 98.56 323 ARG B N 1
ATOM 5087 C CA . ARG B 1 323 ? -11.391 -19.672 -5.164 1 98.56 323 ARG B CA 1
ATOM 5088 C C . ARG B 1 323 ? -12.891 -19.531 -4.902 1 98.56 323 ARG B C 1
ATOM 5090 O O . ARG B 1 323 ? -13.312 -18.688 -4.105 1 98.56 323 ARG B O 1
ATOM 5097 N N . GLU B 1 324 ? -13.68 -20.266 -5.559 1 98.44 324 GLU B N 1
ATOM 5098 C CA . GLU B 1 324 ? -15.125 -20.359 -5.34 1 98.44 324 GLU B CA 1
ATOM 5099 C C . GLU B 1 324 ? -15.523 -21.766 -4.91 1 98.44 324 GLU B C 1
ATOM 5101 O O . GLU B 1 324 ? -15.125 -22.75 -5.527 1 98.44 324 GLU B O 1
ATOM 5106 N N . ILE B 1 325 ? -16.281 -21.812 -3.871 1 97.88 325 ILE B N 1
ATOM 5107 C CA . ILE B 1 325 ? -16.672 -23.094 -3.295 1 97.88 325 ILE B CA 1
ATOM 5108 C C . ILE B 1 325 ? -18.172 -23.328 -3.531 1 97.88 325 ILE B C 1
ATOM 5110 O O . ILE B 1 325 ? -18.984 -22.453 -3.277 1 97.88 325 ILE B O 1
ATOM 5114 N N . TYR B 1 326 ? -18.438 -24.469 -4.031 1 94.25 326 TYR B N 1
ATOM 5115 C CA . TYR B 1 326 ? -19.812 -24.906 -4.223 1 94.25 326 TYR B CA 1
ATOM 5116 C C . TYR B 1 326 ? -20.062 -26.219 -3.502 1 94.25 326 TYR B C 1
ATOM 5118 O O . TYR B 1 326 ? -19.281 -27.172 -3.637 1 94.25 326 TYR B O 1
ATOM 5126 N N . CYS B 1 327 ? -21 -26.188 -2.629 1 87.5 327 CYS B N 1
ATOM 5127 C CA . CYS B 1 327 ? -21.406 -27.406 -1.951 1 87.5 327 CYS B CA 1
ATOM 5128 C C . CYS B 1 327 ? -22.719 -27.938 -2.506 1 87.5 327 CYS B C 1
ATOM 5130 O O . CYS B 1 327 ? -23.672 -27.172 -2.658 1 87.5 327 CYS B O 1
ATOM 5132 N N . VAL B 1 328 ? -22.656 -29.141 -3.008 1 73.81 328 VAL B N 1
ATOM 5133 C CA . VAL B 1 328 ? -23.859 -29.781 -3.52 1 73.81 328 VAL B CA 1
ATOM 5134 C C . VAL B 1 328 ? -24.188 -31.031 -2.701 1 73.81 328 VAL B C 1
ATOM 5136 O O . VAL B 1 328 ? -23.266 -31.703 -2.209 1 73.81 328 VAL B O 1
#

Organism: Shewanella frigidimarina (strain NCIMB 400) (NCBI:txid318167)